Protein AF-A0A7C1WGV1-F1 (afdb_monomer)

Foldseek 3Di:
DDPDDDDDDLDFAKDWDKDWDADPVGDIDIDIDIDGGDFDAKAFEAAEDEDAAQDKDWADRCPPIDGDRFDQPAKDWPFAKPFWDWDADPVRIIITGGHHPDFAKIKTKMWTATPVRHTYDIYMYIYGYHYDADAKAWDKDWPPQAAAQPDFIKIATPIDGPQDWDWKWKDFQPRDIDTDRIDTDGDNDFDKGWIKMKIAHPVRHIDMDIDIGGYHHDDKAKDWDWPPDAAAEEDEAKDKTKTFMDTPAFWQWKWKDKDPGDTDTFGTDRITIDIDGLVPDDFAKMKMWMWIDRPPDIYDIDIGIYTYDHPPPPDDDAKDKDFPPDAAAAEDAFKGKTKIAIDDPRAAWDFKWKDKAPDDIDTFPDGGITIDIDGCHPPDFFKMKMWMWTDRPRDIDDIDIGIYTYDHDDPDDDDDDDDDDDDDDDDDDDDDDDDDDDDDDDDDDDDD

Secondary structure (DSSP, 8-state):
--SS-----SS-EEEEEEEEEE-TTS-EEEEEEEEEE-PPPPB---EEEEEETT--EEE-GGGS-B-SSS-EEEEEEEE--SSEEEEE-TTSPEEEEEPTT--EEEEEEEEEEETT--B---EEEEEEEEPPP---B--EEEE-SS-BTTPPEEEEE--B-SS-EEEEEEE-SSS-EE-SSS-EE--SS-EEEEEEEEEEETTS-EEEEEEEEEEBPPP--EEEEEEESPTTEEE-SEEEEEEEEEESS---EEEEEETT---EEEE--SEEEEEEEGGGS-SEEEEEEEEEE-SS-BPPPEEEEEEE--------S--EEEEEESPTT-EE-SEEEEEEEEE-SSS---EEEEEETTSPPEEPB-SSEEEEEEE-TTSPSEEEEEEEEEE-SS-BPPPEEEEEEE--SPPP------------------------------------

Structure (mmCIF, N/CA/C/O backbone):
data_AF-A0A7C1WGV1-F1
#
_entry.id   AF-A0A7C1WGV1-F1
#
loop_
_atom_site.group_PDB
_atom_site.id
_atom_site.type_symbol
_atom_site.label_atom_id
_atom_site.label_alt_id
_atom_site.label_comp_id
_atom_site.label_asym_id
_atom_site.label_entity_id
_atom_site.label_seq_id
_atom_site.pdbx_PDB_ins_code
_atom_site.Cartn_x
_atom_site.Cartn_y
_atom_site.Cartn_z
_atom_site.occupancy
_atom_site.B_iso_or_equiv
_atom_site.auth_seq_id
_atom_site.auth_comp_id
_atom_site.auth_asym_id
_atom_site.auth_atom_id
_atom_site.pdbx_PDB_model_num
ATOM 1 N N . THR A 1 1 ? 28.931 -8.280 -87.367 1.00 61.03 1 THR A N 1
ATOM 2 C CA . THR A 1 1 ? 29.272 -8.117 -88.806 1.00 61.03 1 THR A CA 1
ATOM 3 C C . THR A 1 1 ? 28.517 -6.929 -89.374 1.00 61.03 1 THR A C 1
ATOM 5 O O . THR A 1 1 ? 28.003 -6.970 -90.488 1.00 61.03 1 THR A O 1
ATOM 8 N N . ASP A 1 2 ? 28.462 -5.849 -88.600 1.00 74.88 2 ASP A N 1
ATOM 9 C CA . ASP A 1 2 ? 27.597 -4.715 -88.888 1.00 74.88 2 ASP A CA 1
ATOM 10 C C . ASP A 1 2 ? 28.400 -3.622 -89.575 1.00 74.88 2 ASP A C 1
ATOM 12 O O . ASP A 1 2 ? 29.561 -3.383 -89.242 1.00 74.88 2 ASP A O 1
ATOM 16 N N . ARG A 1 3 ? 27.775 -2.943 -90.541 1.00 79.62 3 ARG A N 1
ATOM 17 C CA . ARG A 1 3 ? 28.397 -1.812 -91.245 1.00 79.62 3 ARG A CA 1
ATOM 18 C C . ARG A 1 3 ? 28.747 -0.668 -90.284 1.00 79.62 3 ARG A C 1
ATOM 20 O O . ARG A 1 3 ? 29.720 0.034 -90.523 1.00 79.62 3 ARG A O 1
ATOM 27 N N . ASN A 1 4 ? 27.964 -0.520 -89.216 1.00 84.44 4 ASN A N 1
ATOM 28 C CA . ASN A 1 4 ? 28.235 0.338 -88.069 1.00 84.44 4 ASN A CA 1
ATOM 29 C C . ASN A 1 4 ? 28.096 -0.527 -86.813 1.00 84.44 4 ASN A C 1
ATOM 31 O O . ASN A 1 4 ? 27.061 -1.168 -86.646 1.00 84.44 4 ASN A O 1
ATOM 35 N N . ALA A 1 5 ? 29.109 -0.535 -85.952 1.00 83.25 5 ALA A N 1
ATOM 36 C CA . ALA A 1 5 ? 29.095 -1.287 -84.704 1.00 83.25 5 ALA A CA 1
ATOM 37 C C . ALA A 1 5 ? 29.256 -0.336 -83.515 1.00 83.25 5 ALA A C 1
ATOM 39 O O . ALA A 1 5 ? 29.987 0.652 -83.592 1.00 83.25 5 ALA A O 1
ATOM 40 N N . THR A 1 6 ? 28.582 -0.658 -82.417 1.00 85.12 6 THR A N 1
ATOM 41 C CA . THR A 1 6 ? 28.776 -0.034 -81.107 1.00 85.12 6 THR A CA 1
ATOM 42 C C . THR A 1 6 ? 29.383 -1.062 -80.167 1.00 85.12 6 THR A C 1
ATOM 44 O O . THR A 1 6 ? 28.988 -2.228 -80.193 1.00 85.12 6 THR A O 1
ATOM 47 N N . HIS A 1 7 ? 30.328 -0.637 -79.337 1.00 84.50 7 HIS A N 1
ATOM 48 C CA . HIS A 1 7 ? 30.957 -1.480 -78.330 1.00 84.50 7 HIS A CA 1
ATOM 49 C C . HIS A 1 7 ? 31.206 -0.649 -77.073 1.00 84.50 7 HIS A C 1
ATOM 51 O O . HIS A 1 7 ? 31.600 0.512 -77.184 1.00 84.50 7 HIS A O 1
ATOM 57 N N . SER A 1 8 ? 30.965 -1.248 -75.911 1.00 81.06 8 SER A N 1
ATOM 58 C CA . SER A 1 8 ? 31.335 -0.688 -74.613 1.00 81.06 8 SER A CA 1
ATOM 59 C C . SER A 1 8 ? 32.526 -1.476 -74.093 1.00 81.06 8 SER A C 1
ATOM 61 O O . SER A 1 8 ? 32.501 -2.705 -74.134 1.00 81.06 8 SER A O 1
ATOM 63 N N . TYR A 1 9 ? 33.551 -0.768 -73.634 1.00 81.00 9 TYR A N 1
ATOM 64 C CA . TYR A 1 9 ? 34.700 -1.371 -72.970 1.00 81.00 9 TYR A CA 1
ATOM 65 C C . TYR A 1 9 ? 34.365 -1.545 -71.494 1.00 81.00 9 TYR A C 1
ATOM 67 O O . TYR A 1 9 ? 33.692 -0.690 -70.922 1.00 81.00 9 TYR A O 1
ATOM 75 N N . ALA A 1 10 ? 34.760 -2.683 -70.932 1.00 69.75 10 ALA A N 1
ATOM 76 C CA . ALA A 1 10 ? 34.508 -3.014 -69.532 1.00 69.75 10 ALA A CA 1
ATOM 77 C C . ALA A 1 10 ? 35.623 -2.530 -68.597 1.00 69.75 10 ALA A C 1
ATOM 79 O O . ALA A 1 10 ? 35.462 -2.658 -67.397 1.00 69.75 10 ALA A O 1
ATOM 80 N N . ASP A 1 11 ? 36.734 -2.055 -69.158 1.00 70.88 11 ASP A N 1
ATOM 81 C CA . ASP A 1 11 ? 37.962 -1.718 -68.446 1.00 70.88 11 ASP A CA 1
ATOM 82 C C . ASP A 1 11 ? 38.662 -0.578 -69.204 1.00 70.88 11 ASP A C 1
ATOM 84 O O . ASP A 1 11 ? 38.419 -0.377 -70.411 1.00 70.88 11 ASP A O 1
ATOM 88 N N . ASP A 1 12 ? 39.508 0.178 -68.522 1.00 77.81 12 ASP A N 1
ATOM 89 C CA . ASP A 1 12 ? 40.240 1.284 -69.107 1.00 77.81 12 ASP A CA 1
ATOM 90 C C . ASP A 1 12 ? 41.413 0.802 -69.988 1.00 77.81 12 ASP A C 1
ATOM 92 O O . ASP A 1 12 ? 41.611 -0.385 -70.266 1.00 77.81 12 ASP A O 1
ATOM 96 N N . GLY A 1 13 ? 42.121 1.747 -70.604 1.00 81.06 13 GLY A N 1
ATOM 97 C CA . GLY A 1 13 ? 43.309 1.453 -71.394 1.00 81.06 13 GLY A CA 1
ATOM 98 C C . GLY A 1 13 ? 43.154 1.620 -72.904 1.00 81.06 13 GLY A C 1
ATOM 99 O O . GLY A 1 13 ? 42.211 2.214 -73.441 1.00 81.06 13 GLY A O 1
ATOM 100 N N . ILE A 1 14 ? 44.182 1.159 -73.621 1.00 85.00 14 ILE A N 1
ATOM 101 C CA . ILE A 1 14 ? 44.343 1.421 -75.054 1.00 85.00 14 ILE A CA 1
ATOM 102 C C . ILE A 1 14 ? 43.863 0.220 -75.861 1.00 85.00 14 ILE A C 1
ATOM 104 O O . ILE A 1 14 ? 44.532 -0.812 -75.949 1.00 85.00 14 ILE A O 1
ATOM 108 N N . TYR A 1 15 ? 42.748 0.405 -76.558 1.00 88.19 15 TYR A N 1
ATOM 109 C CA . TYR A 1 15 ? 42.147 -0.609 -77.411 1.00 88.19 15 TYR A CA 1
ATOM 110 C C . TYR A 1 15 ? 42.397 -0.307 -78.880 1.00 88.19 15 TYR A C 1
ATOM 112 O O . TYR A 1 15 ? 42.148 0.797 -79.366 1.00 88.19 15 TYR A O 1
ATOM 120 N N . ASN A 1 16 ? 42.841 -1.317 -79.625 1.00 88.94 16 ASN A N 1
ATOM 121 C CA . ASN A 1 16 ? 42.975 -1.220 -81.073 1.00 88.94 16 ASN A CA 1
ATOM 122 C C . ASN A 1 16 ? 41.748 -1.831 -81.744 1.00 88.94 16 ASN A C 1
ATOM 124 O O . ASN A 1 16 ? 41.596 -3.049 -81.807 1.00 88.94 16 ASN A O 1
ATOM 128 N N . VAL A 1 17 ? 40.878 -0.975 -82.279 1.00 90.19 17 VAL A N 1
ATOM 129 C CA . VAL A 1 17 ? 39.704 -1.416 -83.034 1.00 90.19 17 VAL A CA 1
ATOM 130 C C . VAL A 1 17 ? 40.118 -1.728 -84.460 1.00 90.19 17 VAL A C 1
ATOM 132 O O . VAL A 1 17 ? 40.587 -0.842 -85.175 1.00 90.19 17 VAL A O 1
ATOM 135 N N . ALA A 1 18 ? 39.921 -2.978 -84.875 1.00 89.50 18 ALA A N 1
ATOM 136 C CA . ALA A 1 18 ? 40.175 -3.430 -86.235 1.00 89.50 18 ALA A CA 1
ATOM 137 C C . ALA A 1 18 ? 38.877 -3.435 -87.056 1.00 89.50 18 ALA A C 1
ATOM 139 O O . ALA A 1 18 ? 37.921 -4.130 -86.712 1.00 89.50 18 ALA A O 1
ATOM 140 N N . LEU A 1 19 ? 38.855 -2.710 -88.177 1.00 89.81 19 LEU A N 1
ATOM 141 C CA . LEU A 1 19 ? 37.830 -2.866 -89.209 1.00 89.81 19 LEU A CA 1
ATOM 142 C C . LEU A 1 19 ? 38.418 -3.688 -90.350 1.00 89.81 19 LEU A C 1
ATOM 144 O O . LEU A 1 19 ? 39.338 -3.222 -91.016 1.00 89.81 19 LEU A O 1
ATOM 148 N N . THR A 1 20 ? 37.859 -4.873 -90.591 1.00 90.75 20 THR A N 1
ATOM 149 C CA . THR A 1 20 ? 38.206 -5.722 -91.738 1.00 90.75 20 THR A CA 1
ATOM 150 C C . THR A 1 20 ? 37.051 -5.730 -92.729 1.00 90.75 20 THR A C 1
ATOM 152 O O . THR A 1 20 ? 35.923 -6.055 -92.360 1.00 90.75 20 THR A O 1
ATOM 155 N N . VAL A 1 21 ? 37.327 -5.373 -93.981 1.00 89.62 21 VAL A N 1
ATOM 156 C CA . VAL A 1 21 ? 36.353 -5.410 -95.078 1.00 89.62 21 VAL A CA 1
ATOM 157 C C . VAL A 1 21 ? 36.780 -6.489 -96.058 1.00 89.62 21 VAL A C 1
ATOM 159 O O . VAL A 1 21 ? 37.929 -6.486 -96.493 1.00 89.62 21 VAL A O 1
ATOM 162 N N . THR A 1 22 ? 35.855 -7.381 -96.406 1.00 91.38 22 THR A N 1
ATOM 163 C CA . THR A 1 22 ? 36.063 -8.464 -97.375 1.00 91.38 22 THR A CA 1
ATOM 164 C C . THR A 1 22 ? 35.155 -8.247 -98.576 1.00 91.38 22 THR A C 1
ATOM 166 O O . THR A 1 22 ? 33.963 -7.988 -98.402 1.00 91.38 22 THR A O 1
ATOM 169 N N . ASP A 1 23 ? 35.703 -8.332 -99.785 1.00 91.12 23 ASP A N 1
ATOM 170 C CA . ASP A 1 23 ? 34.912 -8.252 -101.012 1.00 91.12 23 ASP A CA 1
ATOM 171 C C . ASP A 1 23 ? 34.218 -9.588 -101.354 1.00 91.12 23 ASP A C 1
ATOM 173 O O . ASP A 1 23 ? 34.377 -10.607 -100.680 1.00 91.12 23 ASP A O 1
ATOM 177 N N . ASN A 1 24 ? 33.420 -9.597 -102.424 1.00 90.12 24 ASN A N 1
ATOM 178 C CA . ASN A 1 24 ? 32.711 -10.793 -102.892 1.00 90.12 24 ASN A CA 1
ATOM 179 C C . ASN A 1 24 ? 33.631 -11.876 -103.488 1.00 90.12 24 ASN A C 1
ATOM 181 O O . ASN A 1 24 ? 33.162 -12.983 -103.748 1.00 90.12 24 ASN A O 1
ATOM 185 N N . SER A 1 25 ? 34.910 -11.564 -103.710 1.00 92.88 25 SER A N 1
ATOM 186 C CA . SER A 1 25 ? 35.939 -12.506 -104.158 1.00 92.88 25 SER A CA 1
ATOM 187 C C . SER A 1 25 ? 36.691 -13.133 -102.978 1.00 92.88 25 SER A C 1
ATOM 189 O O . SER A 1 25 ? 37.542 -13.996 -103.185 1.00 92.88 25 SER A O 1
ATOM 191 N N . GLY A 1 26 ? 36.368 -12.730 -101.742 1.00 88.62 26 GLY A N 1
ATOM 192 C CA . GLY A 1 26 ? 36.977 -13.241 -100.518 1.00 88.62 26 GLY A CA 1
ATOM 193 C C . GLY A 1 26 ? 38.289 -12.554 -100.135 1.00 88.62 26 GLY A C 1
ATOM 194 O O . GLY A 1 26 ? 38.961 -13.030 -99.222 1.00 88.62 26 GLY A O 1
ATOM 195 N N . LEU A 1 27 ? 38.670 -11.454 -100.796 1.00 92.75 27 LEU A N 1
ATOM 196 C CA . LEU A 1 27 ? 39.864 -10.683 -100.444 1.00 92.75 27 LEU A CA 1
ATOM 197 C C . LEU A 1 27 ? 39.533 -9.671 -99.348 1.00 92.75 27 LEU A C 1
ATOM 199 O O . LEU A 1 27 ? 38.539 -8.952 -99.447 1.00 92.75 27 LEU A O 1
ATOM 203 N N . SER A 1 28 ? 40.382 -9.591 -98.324 1.00 93.25 28 SER A N 1
ATOM 204 C CA . SER A 1 28 ? 40.180 -8.708 -97.171 1.00 93.25 28 SER A CA 1
ATOM 205 C C . SER A 1 28 ? 41.263 -7.641 -97.053 1.00 93.25 28 SER A C 1
ATOM 207 O O . SER A 1 28 ? 42.430 -7.890 -97.349 1.00 93.25 28 SER A O 1
ATOM 209 N N . ASN A 1 29 ? 40.887 -6.467 -96.549 1.00 94.06 29 ASN A N 1
ATOM 210 C CA . ASN A 1 29 ? 41.818 -5.450 -96.063 1.00 94.06 29 ASN A CA 1
ATOM 211 C C . ASN A 1 29 ? 41.365 -4.951 -94.685 1.00 94.06 29 ASN A C 1
ATOM 213 O O . ASN A 1 29 ? 40.161 -4.906 -94.412 1.00 94.06 29 ASN A O 1
ATOM 217 N N . SER A 1 30 ? 42.315 -4.560 -93.837 1.00 92.75 30 SER A N 1
ATOM 218 C CA . SER A 1 30 ? 42.053 -4.122 -92.467 1.00 92.75 30 SER A CA 1
ATOM 219 C C . SER A 1 30 ? 42.679 -2.761 -92.178 1.00 92.75 30 SER A C 1
ATOM 221 O O . SER A 1 30 ? 43.781 -2.457 -92.628 1.00 92.75 30 SER A O 1
ATOM 223 N N . THR A 1 31 ? 41.995 -1.955 -91.371 1.00 93.69 31 THR A N 1
ATOM 224 C CA . THR A 1 31 ? 42.549 -0.742 -90.756 1.00 93.69 31 THR A CA 1
ATOM 225 C C . THR A 1 31 ? 42.338 -0.788 -89.250 1.00 93.69 31 THR A C 1
ATOM 227 O O . THR A 1 31 ? 41.389 -1.413 -88.776 1.00 93.69 31 THR A O 1
ATOM 230 N N . TYR A 1 32 ? 43.196 -0.094 -88.507 1.00 91.00 32 TYR A N 1
ATOM 231 C CA . TYR A 1 32 ? 43.134 -0.023 -87.051 1.00 91.00 32 TYR A CA 1
ATOM 232 C C . TYR A 1 32 ? 42.939 1.418 -86.593 1.00 91.00 32 TYR A C 1
ATOM 234 O O . TYR A 1 32 ? 43.440 2.350 -87.225 1.00 91.00 32 TYR A O 1
ATOM 242 N N . LYS A 1 33 ? 42.232 1.599 -85.479 1.00 92.88 33 LYS A N 1
ATOM 243 C CA . LYS A 1 33 ? 42.179 2.866 -84.752 1.00 92.88 33 LYS A CA 1
ATOM 244 C C . LYS A 1 33 ? 42.360 2.602 -83.265 1.00 92.88 33 LYS A C 1
ATOM 246 O O . LYS A 1 33 ? 41.638 1.782 -82.702 1.00 92.88 33 LYS A O 1
ATOM 251 N N . SER A 1 34 ? 43.305 3.305 -82.653 1.00 89.94 34 SER A N 1
ATOM 252 C CA . SER A 1 34 ? 43.492 3.266 -81.206 1.00 89.94 34 SER A CA 1
ATOM 253 C C . SER A 1 34 ? 42.454 4.155 -80.528 1.00 89.94 34 SER A C 1
ATOM 255 O O . SER A 1 34 ? 42.249 5.305 -80.930 1.00 89.94 34 SER A O 1
ATOM 257 N N . ILE A 1 35 ? 41.791 3.604 -79.521 1.00 89.19 35 ILE A N 1
ATOM 258 C CA . ILE A 1 35 ? 40.877 4.299 -78.620 1.00 89.19 35 ILE A CA 1
ATOM 259 C C . ILE A 1 35 ? 41.502 4.222 -77.232 1.00 89.19 35 ILE A C 1
ATOM 261 O O . ILE A 1 35 ? 41.892 3.140 -76.804 1.00 89.19 35 ILE A O 1
ATOM 265 N N . ASN A 1 36 ? 41.620 5.368 -76.565 1.00 85.62 36 ASN A N 1
ATOM 266 C CA . ASN A 1 36 ? 41.998 5.426 -75.160 1.00 85.62 36 ASN A CA 1
ATOM 267 C C . ASN A 1 36 ? 40.716 5.517 -74.335 1.00 85.62 36 ASN A C 1
ATOM 269 O O . ASN A 1 36 ? 39.985 6.501 -74.468 1.00 85.62 36 ASN A O 1
ATOM 273 N N . VAL A 1 37 ? 40.438 4.489 -73.548 1.00 86.50 37 VAL A N 1
ATOM 274 C CA . VAL A 1 37 ? 39.396 4.497 -72.521 1.00 86.50 37 VAL A CA 1
ATOM 275 C C . VAL A 1 37 ? 40.085 4.900 -71.222 1.00 86.50 37 VAL A C 1
ATOM 277 O O . VAL A 1 37 ? 41.208 4.476 -70.970 1.00 86.50 37 VAL A O 1
ATOM 280 N N . SER A 1 38 ? 39.486 5.807 -70.461 1.00 86.00 38 SER A N 1
ATOM 281 C CA . SER A 1 38 ? 40.066 6.317 -69.215 1.00 86.00 38 SER A CA 1
ATOM 282 C C . SER A 1 38 ? 39.171 5.915 -68.061 1.00 86.00 38 SER A C 1
ATOM 284 O O . SER A 1 38 ? 37.959 6.058 -68.209 1.00 86.00 38 SER A O 1
ATOM 286 N N . ASN A 1 39 ? 39.776 5.474 -66.960 1.00 88.12 39 ASN A N 1
ATOM 287 C CA . ASN A 1 39 ? 39.074 5.195 -65.717 1.00 88.12 39 ASN A CA 1
ATOM 288 C C . ASN A 1 39 ? 38.413 6.466 -65.137 1.00 88.12 39 ASN A C 1
ATOM 290 O O . ASN A 1 39 ? 38.986 7.567 -65.198 1.00 88.12 39 ASN A O 1
ATOM 294 N N . THR A 1 40 ? 37.209 6.319 -64.582 1.00 89.75 40 THR A N 1
ATOM 295 C CA . THR A 1 40 ? 36.505 7.344 -63.811 1.00 89.75 40 THR A CA 1
ATOM 296 C C . THR A 1 40 ? 36.647 7.038 -62.318 1.00 89.75 40 THR A C 1
ATOM 298 O O . THR A 1 40 ? 36.147 6.018 -61.874 1.00 89.75 40 THR A O 1
ATOM 301 N N . PRO A 1 41 ? 37.237 7.933 -61.502 1.00 92.88 41 PRO A N 1
ATOM 302 C CA . PRO A 1 41 ? 37.372 7.668 -60.073 1.00 92.88 41 PRO A CA 1
ATOM 303 C C . PRO A 1 41 ? 36.018 7.427 -59.381 1.00 92.88 41 PRO A C 1
ATOM 305 O O . PRO A 1 41 ? 35.017 8.044 -59.778 1.00 92.88 41 PRO A O 1
ATOM 308 N N . PRO A 1 42 ? 35.994 6.638 -58.291 1.00 96.88 42 PRO A N 1
ATOM 309 C CA . PRO A 1 42 ? 34.777 6.368 -57.541 1.00 96.88 42 PRO A CA 1
ATOM 310 C C . PRO A 1 42 ? 34.219 7.639 -56.891 1.00 96.88 42 PRO A C 1
ATOM 312 O O . PRO A 1 42 ? 34.912 8.645 -56.709 1.00 96.88 42 PRO A O 1
ATOM 315 N N . VAL A 1 43 ? 32.950 7.592 -56.496 1.00 97.81 43 VAL A N 1
ATOM 316 C CA . VAL A 1 43 ? 32.276 8.663 -55.757 1.00 97.81 43 VAL A CA 1
ATOM 317 C C . VAL A 1 43 ? 31.907 8.147 -54.377 1.00 97.81 43 VAL A C 1
ATOM 319 O O . VAL A 1 43 ? 31.079 7.242 -54.257 1.00 97.81 43 VAL A O 1
ATOM 322 N N . ALA A 1 44 ? 32.512 8.756 -53.357 1.00 98.31 44 ALA A N 1
ATOM 323 C CA . ALA A 1 44 ? 32.230 8.446 -51.963 1.00 98.31 44 ALA A CA 1
ATOM 324 C C . ALA A 1 44 ? 31.118 9.353 -51.420 1.00 98.31 44 ALA A C 1
ATOM 326 O O . ALA A 1 44 ? 31.055 10.542 -51.766 1.00 98.31 44 ALA A O 1
ATOM 327 N N . VAL A 1 45 ? 30.246 8.810 -50.581 1.00 98.56 45 VAL A N 1
ATOM 328 C CA . VAL A 1 45 ? 29.069 9.490 -50.037 1.00 98.56 45 VAL A CA 1
ATOM 329 C C . VAL A 1 45 ? 29.145 9.508 -48.513 1.00 98.56 45 VAL A C 1
ATOM 331 O O . VAL A 1 45 ? 29.537 8.534 -47.886 1.00 98.56 45 VAL A O 1
ATOM 334 N N . ASP A 1 46 ? 28.767 10.636 -47.906 1.00 98.56 46 ASP A N 1
ATOM 335 C CA . ASP A 1 46 ? 28.777 10.775 -46.448 1.00 98.56 46 ASP A CA 1
ATOM 336 C C . ASP A 1 46 ? 27.879 9.730 -45.762 1.00 98.56 46 ASP A C 1
ATOM 338 O O . ASP A 1 46 ? 26.760 9.441 -46.204 1.00 98.56 46 ASP A O 1
ATOM 342 N N . ASP A 1 47 ? 28.348 9.241 -44.618 1.00 98.44 47 ASP A N 1
ATOM 343 C CA . ASP A 1 47 ? 27.686 8.230 -43.805 1.00 98.44 47 ASP A CA 1
ATOM 344 C C . ASP A 1 47 ? 27.265 8.780 -42.446 1.00 98.44 47 ASP A C 1
ATOM 346 O O . ASP A 1 47 ? 27.842 9.726 -41.899 1.00 98.44 47 ASP A O 1
ATOM 350 N N . LYS A 1 48 ? 26.273 8.118 -41.847 1.00 98.00 48 LYS A N 1
ATOM 351 C CA . LYS A 1 48 ? 25.866 8.376 -40.469 1.00 98.00 48 LYS A CA 1
ATOM 352 C C . LYS A 1 48 ? 25.584 7.077 -39.730 1.00 98.00 48 LYS A C 1
ATOM 354 O O . LYS A 1 48 ? 24.846 6.225 -40.224 1.00 98.00 48 LYS A O 1
ATOM 359 N N . ILE A 1 49 ? 26.112 6.963 -38.515 1.00 98.19 49 ILE A N 1
ATOM 360 C CA . ILE A 1 49 ? 25.889 5.822 -37.625 1.00 98.19 49 ILE A CA 1
ATOM 361 C C . ILE A 1 49 ? 25.752 6.288 -36.173 1.00 98.19 49 ILE A C 1
ATOM 363 O O . ILE A 1 49 ? 26.205 7.370 -35.804 1.00 98.19 49 ILE A O 1
ATOM 367 N N . SER A 1 50 ? 25.137 5.461 -35.332 1.00 97.00 50 SER A N 1
ATOM 368 C CA . SER A 1 50 ? 25.057 5.687 -33.889 1.00 97.00 50 SER A CA 1
ATOM 369 C C . SER A 1 50 ? 25.526 4.462 -33.116 1.00 97.00 50 SER A C 1
ATOM 371 O O . SER A 1 50 ? 25.261 3.333 -33.532 1.00 97.00 50 SER A O 1
ATOM 373 N N . THR A 1 51 ? 26.145 4.679 -31.961 1.00 97.25 51 THR A N 1
ATOM 374 C CA . THR A 1 51 ? 26.462 3.630 -30.982 1.00 97.25 51 THR A CA 1
ATOM 375 C C . THR A 1 51 ? 26.242 4.147 -29.558 1.00 97.25 51 THR A C 1
ATOM 377 O O . THR A 1 51 ? 25.961 5.327 -29.361 1.00 97.25 51 THR A O 1
ATOM 380 N N . LEU A 1 52 ? 26.334 3.282 -28.551 1.00 95.62 52 LEU A N 1
ATOM 381 C CA . LEU A 1 52 ? 26.358 3.696 -27.145 1.00 95.62 52 LEU A CA 1
ATOM 382 C C . LEU A 1 52 ? 27.806 3.884 -26.678 1.00 95.62 52 LEU A C 1
ATOM 384 O O . LEU A 1 52 ? 28.736 3.320 -27.259 1.00 95.62 52 LEU A O 1
ATOM 388 N N . THR A 1 53 ? 27.998 4.648 -25.604 1.00 95.38 53 THR A N 1
ATOM 389 C CA . THR A 1 53 ? 29.298 4.749 -24.932 1.00 95.38 53 THR A CA 1
ATOM 390 C C . THR A 1 53 ? 29.868 3.357 -24.642 1.00 95.38 53 THR A C 1
ATOM 392 O O . THR A 1 53 ? 29.119 2.403 -24.400 1.00 95.38 53 THR A O 1
ATOM 395 N N . ASP A 1 54 ? 31.191 3.227 -24.724 1.00 95.00 54 ASP A N 1
ATOM 396 C CA . ASP A 1 54 ? 31.930 1.976 -24.507 1.00 95.00 54 ASP A CA 1
ATOM 397 C C . ASP A 1 54 ? 31.508 0.791 -25.406 1.00 95.00 54 ASP A C 1
ATOM 399 O O . ASP A 1 54 ? 31.923 -0.345 -25.169 1.00 95.00 54 ASP A O 1
ATOM 403 N N . THR A 1 55 ? 30.707 1.031 -26.453 1.00 96.19 55 THR A N 1
ATOM 404 C CA . THR A 1 55 ? 30.191 -0.007 -27.356 1.00 96.19 55 THR A CA 1
ATOM 405 C C . THR A 1 55 ? 30.773 0.176 -28.760 1.00 96.19 55 THR A C 1
ATOM 407 O O . THR A 1 55 ? 30.403 1.121 -29.463 1.00 96.19 55 THR A O 1
ATOM 410 N N . PRO A 1 56 ? 31.686 -0.707 -29.205 1.00 97.19 56 PRO A N 1
ATOM 411 C CA . PRO A 1 56 ? 32.191 -0.681 -30.572 1.00 97.19 56 PRO A CA 1
ATOM 412 C C . PRO A 1 56 ? 31.100 -0.953 -31.611 1.00 97.19 56 PRO A C 1
ATOM 414 O O . PRO A 1 56 ? 30.164 -1.712 -31.356 1.00 97.19 56 PRO A O 1
ATOM 417 N N . VAL A 1 57 ? 31.254 -0.377 -32.803 1.00 97.75 57 VAL A N 1
ATOM 418 C CA . VAL A 1 57 ? 30.330 -0.552 -33.931 1.00 97.75 57 VAL A CA 1
ATOM 419 C C . VAL A 1 57 ? 31.096 -0.826 -35.224 1.00 97.75 57 VAL A C 1
ATOM 421 O O . VAL A 1 57 ? 32.148 -0.237 -35.470 1.00 97.75 57 VAL A O 1
ATOM 424 N N . GLU A 1 58 ? 30.566 -1.734 -36.045 1.00 97.81 58 GLU A N 1
ATOM 425 C CA . GLU A 1 58 ? 31.057 -2.001 -37.400 1.00 97.81 58 GLU A CA 1
ATOM 426 C C . GLU A 1 58 ? 30.308 -1.133 -38.414 1.00 97.81 58 GLU A C 1
ATOM 428 O O . GLU A 1 58 ? 29.081 -1.036 -38.384 1.00 97.81 58 GLU A O 1
ATOM 433 N N . ILE A 1 59 ? 31.054 -0.513 -39.321 1.00 97.81 59 ILE A N 1
ATOM 434 C CA . ILE A 1 59 ? 30.576 0.479 -40.277 1.00 97.81 59 ILE A CA 1
ATOM 435 C C . ILE A 1 59 ? 30.975 0.016 -41.676 1.00 97.81 59 ILE A C 1
ATOM 437 O O . ILE A 1 59 ? 32.156 -0.188 -41.971 1.00 97.81 59 ILE A O 1
ATOM 441 N N . ASN A 1 60 ? 29.980 -0.142 -42.547 1.00 96.88 60 ASN A N 1
ATOM 442 C CA . ASN A 1 60 ? 30.203 -0.357 -43.970 1.00 96.88 60 ASN A CA 1
ATOM 443 C C . ASN A 1 60 ? 30.150 0.984 -44.701 1.00 96.88 60 ASN A C 1
ATOM 445 O O . ASN A 1 60 ? 29.084 1.378 -45.167 1.00 96.88 60 ASN A O 1
ATOM 449 N N . VAL A 1 61 ? 31.288 1.675 -44.764 1.00 97.19 61 VAL A N 1
ATOM 450 C CA . VAL A 1 61 ? 31.367 3.013 -45.374 1.00 97.19 61 VAL A CA 1
ATOM 451 C C . VAL A 1 61 ? 31.132 2.984 -46.885 1.00 97.19 61 VAL A C 1
ATOM 453 O O . VAL A 1 61 ? 30.626 3.935 -47.441 1.00 97.19 61 VAL A O 1
ATOM 456 N N . THR A 1 62 ? 31.396 1.862 -47.562 1.00 96.19 62 THR A N 1
ATOM 457 C CA . THR A 1 62 ? 31.203 1.764 -49.019 1.00 96.19 62 THR A CA 1
ATOM 458 C C . THR A 1 62 ? 29.784 1.353 -49.420 1.00 96.19 62 THR A C 1
ATOM 460 O O . THR A 1 62 ? 29.522 1.072 -50.588 1.00 96.19 62 THR A O 1
ATOM 463 N N . ALA A 1 63 ? 28.844 1.268 -48.470 1.00 96.50 63 ALA A N 1
ATOM 464 C CA . ALA A 1 63 ? 27.493 0.764 -48.727 1.00 96.50 63 ALA A CA 1
ATOM 465 C C . ALA A 1 63 ? 26.670 1.659 -49.671 1.00 96.50 63 ALA A C 1
ATOM 467 O O . ALA A 1 63 ? 25.780 1.166 -50.368 1.00 96.50 63 ALA A O 1
ATOM 468 N N . ASN A 1 64 ? 26.930 2.964 -49.648 1.00 96.69 64 ASN A N 1
ATOM 469 C CA . ASN A 1 64 ? 26.272 4.005 -50.442 1.00 96.69 64 ASN A CA 1
ATOM 470 C C . ASN A 1 64 ? 27.202 4.627 -51.503 1.00 96.69 64 ASN A C 1
ATOM 472 O O . ASN A 1 64 ? 26.740 5.463 -52.287 1.00 96.69 64 ASN A O 1
ATOM 476 N N . ASP A 1 65 ? 28.461 4.202 -51.550 1.00 97.31 65 ASP A N 1
ATOM 477 C CA . ASP A 1 65 ? 29.437 4.617 -52.548 1.00 97.31 65 ASP A CA 1
ATOM 478 C C . ASP A 1 65 ? 29.194 3.927 -53.890 1.00 97.31 65 ASP A C 1
ATOM 480 O O . ASP A 1 65 ? 28.580 2.856 -53.975 1.00 97.31 65 ASP A O 1
ATOM 484 N N . TYR A 1 66 ? 29.703 4.524 -54.967 1.00 94.88 66 TYR A N 1
ATOM 485 C CA . TYR A 1 66 ? 29.647 3.884 -56.274 1.00 94.88 66 TYR A CA 1
ATOM 486 C C . TYR A 1 66 ? 30.854 4.193 -57.148 1.00 94.88 66 TYR A C 1
ATOM 488 O O . TYR A 1 66 ? 31.431 5.278 -57.111 1.00 94.88 66 TYR A O 1
ATOM 496 N N . ASP A 1 67 ? 31.156 3.230 -58.007 1.00 93.69 67 ASP A N 1
ATOM 497 C CA . ASP A 1 67 ? 32.059 3.356 -59.136 1.00 93.69 67 ASP A CA 1
ATOM 498 C C . ASP A 1 67 ? 31.260 3.050 -60.413 1.00 93.69 67 ASP A C 1
ATOM 500 O O . ASP A 1 67 ? 30.392 2.171 -60.432 1.00 93.69 67 ASP A O 1
ATOM 504 N N . ARG A 1 68 ? 31.439 3.868 -61.449 1.00 90.31 68 ARG A N 1
ATOM 505 C CA . ARG A 1 68 ? 30.615 3.816 -62.660 1.00 90.31 68 ARG A CA 1
ATOM 506 C C . ARG A 1 68 ? 31.108 2.758 -63.643 1.00 90.31 68 ARG A C 1
ATOM 508 O O . ARG A 1 68 ? 30.293 2.216 -64.398 1.00 90.31 68 ARG A O 1
ATOM 515 N N . ASP A 1 69 ? 32.410 2.554 -63.689 1.00 85.69 69 ASP A N 1
ATOM 516 C CA . ASP A 1 69 ? 33.134 1.750 -64.666 1.00 85.69 69 ASP A CA 1
ATOM 517 C C . ASP A 1 69 ? 33.983 0.654 -64.020 1.00 85.69 69 ASP A C 1
ATOM 519 O O . ASP A 1 69 ? 34.340 -0.275 -64.740 1.00 85.69 69 ASP A O 1
ATOM 523 N N . GLY A 1 70 ? 34.177 0.676 -62.699 1.00 87.81 70 GLY A N 1
ATOM 524 C CA . GLY A 1 70 ? 34.885 -0.368 -61.958 1.00 87.81 70 GLY A CA 1
ATOM 525 C C . GLY A 1 70 ? 34.178 -0.840 -60.684 1.00 87.81 70 GLY A C 1
ATOM 526 O O . GLY A 1 70 ? 32.942 -0.828 -60.563 1.00 87.81 70 GLY A O 1
ATOM 527 N N . ILE A 1 71 ? 34.984 -1.321 -59.735 1.00 91.19 71 ILE A N 1
ATOM 528 C CA . ILE A 1 71 ? 34.558 -1.685 -58.383 1.00 91.19 71 ILE A CA 1
ATOM 529 C C . ILE A 1 71 ? 35.396 -0.955 -57.336 1.00 91.19 71 ILE A C 1
ATOM 531 O O . ILE A 1 71 ? 36.604 -0.796 -57.463 1.00 91.19 71 ILE A O 1
ATOM 535 N N . ILE A 1 72 ? 34.781 -0.620 -56.203 1.00 94.62 72 ILE A N 1
ATOM 536 C CA . ILE A 1 72 ? 35.531 -0.110 -55.053 1.00 94.62 72 ILE A CA 1
ATOM 537 C C . ILE A 1 72 ? 36.329 -1.263 -54.438 1.00 94.62 72 ILE A C 1
ATOM 539 O O . ILE A 1 72 ? 35.760 -2.208 -53.886 1.00 94.62 72 ILE A O 1
ATOM 543 N N . ALA A 1 73 ? 37.653 -1.182 -54.536 1.00 92.94 73 ALA A N 1
ATOM 544 C CA . ALA A 1 73 ? 38.572 -2.221 -54.094 1.00 92.94 73 ALA A CA 1
ATOM 545 C C . ALA A 1 73 ? 38.997 -2.054 -52.629 1.00 92.94 73 ALA A C 1
ATOM 547 O O . ALA A 1 73 ? 39.186 -3.048 -51.925 1.00 92.94 73 ALA A O 1
ATOM 548 N N . ASN A 1 74 ? 39.181 -0.816 -52.158 1.00 93.94 74 ASN A N 1
ATOM 549 C CA . ASN A 1 74 ? 39.577 -0.533 -50.777 1.00 93.94 74 ASN A CA 1
ATOM 550 C C . ASN A 1 74 ? 39.184 0.890 -50.342 1.00 93.94 74 ASN A C 1
ATOM 552 O O . ASN A 1 74 ? 38.732 1.700 -51.147 1.00 93.94 74 ASN A O 1
ATOM 556 N N . ILE A 1 75 ? 39.418 1.214 -49.071 1.00 96.25 75 ILE A N 1
ATOM 557 C CA . ILE A 1 75 ? 39.293 2.568 -48.523 1.00 96.25 75 ILE A CA 1
ATOM 558 C C . ILE A 1 75 ? 40.610 3.044 -47.904 1.00 96.25 75 ILE A C 1
ATOM 560 O O . ILE A 1 75 ? 41.475 2.247 -47.533 1.00 96.25 75 ILE A O 1
ATOM 564 N N . SER A 1 76 ? 40.741 4.356 -47.728 1.00 95.81 76 SER A N 1
ATOM 565 C CA . SER A 1 76 ? 41.792 4.960 -46.908 1.00 95.81 76 SER A CA 1
ATOM 566 C C . SER A 1 76 ? 41.204 6.006 -45.969 1.00 95.81 76 SER A C 1
ATOM 568 O O . SER A 1 76 ? 40.515 6.922 -46.411 1.00 95.81 76 SER A O 1
ATOM 570 N N . ILE A 1 77 ? 41.524 5.905 -44.677 1.00 97.56 77 ILE A N 1
ATOM 571 C CA . ILE A 1 77 ? 41.182 6.923 -43.674 1.00 97.56 77 ILE A CA 1
ATOM 572 C C . ILE A 1 77 ? 42.170 8.085 -43.823 1.00 97.56 77 ILE A C 1
ATOM 574 O O . ILE A 1 77 ? 43.384 7.879 -43.775 1.00 97.56 77 ILE A O 1
ATOM 578 N N . ILE A 1 78 ? 41.650 9.294 -44.027 1.00 97.38 78 ILE A N 1
ATOM 579 C CA . ILE A 1 78 ? 42.438 10.518 -44.228 1.00 97.38 78 ILE A CA 1
ATOM 580 C C . ILE A 1 78 ? 42.504 11.346 -42.946 1.00 97.38 78 ILE A C 1
ATOM 582 O O . ILE A 1 78 ? 43.565 11.868 -42.608 1.00 97.38 78 ILE A O 1
ATOM 586 N N . GLU A 1 79 ? 41.399 11.415 -42.205 1.00 97.62 79 GLU A N 1
ATOM 587 C CA . GLU A 1 79 ? 41.338 12.046 -40.886 1.00 97.62 79 GLU A CA 1
ATOM 588 C C . GLU A 1 79 ? 40.716 11.067 -39.899 1.00 97.62 79 GLU A C 1
ATOM 590 O O . GLU A 1 79 ? 39.682 10.476 -40.196 1.00 97.62 79 GLU A O 1
ATOM 595 N N . ASN A 1 80 ? 41.370 10.865 -38.755 1.00 96.50 80 ASN A N 1
ATOM 596 C CA . ASN A 1 80 ? 40.925 9.928 -37.725 1.00 96.50 80 ASN A CA 1
ATOM 597 C C . ASN A 1 80 ? 39.932 10.596 -36.757 1.00 96.50 80 ASN A C 1
ATOM 599 O O . ASN A 1 80 ? 39.833 11.822 -36.707 1.00 96.50 80 ASN A O 1
ATOM 603 N N . THR A 1 81 ? 39.254 9.781 -35.956 1.00 97.31 81 THR A N 1
ATOM 604 C CA . THR A 1 81 ? 38.343 10.223 -34.898 1.00 97.31 81 THR A CA 1
ATOM 605 C C . THR A 1 81 ? 39.057 10.982 -33.784 1.00 97.31 81 THR A C 1
ATOM 607 O O . THR A 1 81 ? 40.228 10.725 -33.494 1.00 97.31 81 THR A O 1
ATOM 610 N N . SER A 1 82 ? 38.342 11.899 -33.128 1.00 97.81 82 SER A N 1
ATOM 611 C CA . SER A 1 82 ? 38.879 12.677 -32.000 1.00 97.81 82 SER A CA 1
ATOM 612 C C . SER A 1 82 ? 38.659 12.001 -30.646 1.00 97.81 82 SER A C 1
ATOM 614 O O . SER A 1 82 ? 39.430 12.253 -29.722 1.00 97.81 82 SER A O 1
ATOM 616 N N . HIS A 1 83 ? 37.645 11.136 -30.529 1.00 97.25 83 HIS A N 1
ATOM 617 C CA . HIS A 1 83 ? 37.213 10.518 -29.272 1.00 97.25 83 HIS A CA 1
ATOM 618 C C . HIS A 1 83 ? 36.976 9.010 -29.406 1.00 97.25 83 HIS A C 1
ATOM 620 O O . HIS A 1 83 ? 36.055 8.440 -28.823 1.00 97.25 83 HIS A O 1
ATOM 626 N N . GLY A 1 84 ? 37.836 8.337 -30.164 1.00 95.94 84 GLY A N 1
ATOM 627 C CA . GLY A 1 84 ? 37.802 6.892 -30.334 1.00 95.94 84 GLY A CA 1
ATOM 628 C C . GLY A 1 84 ? 38.958 6.387 -31.182 1.00 95.94 84 GLY A C 1
ATOM 629 O O . GLY A 1 84 ? 39.839 7.149 -31.582 1.00 95.94 84 GLY A O 1
ATOM 630 N N . ASN A 1 85 ? 38.959 5.082 -31.436 1.00 97.06 85 ASN A N 1
ATOM 631 C CA . ASN A 1 85 ? 39.931 4.432 -32.304 1.00 97.06 85 ASN A CA 1
ATOM 632 C C . ASN A 1 85 ? 39.229 3.701 -33.446 1.00 97.06 85 ASN A C 1
ATOM 634 O O . ASN A 1 85 ? 38.220 3.024 -33.236 1.00 97.06 85 ASN A O 1
ATOM 638 N N . LEU A 1 86 ? 39.825 3.789 -34.634 1.00 98.06 86 LEU A N 1
ATOM 639 C CA . LEU A 1 86 ? 39.410 3.053 -35.821 1.00 98.06 86 LEU A CA 1
ATOM 640 C C . LEU A 1 86 ? 40.318 1.843 -36.054 1.00 98.06 86 LEU A C 1
ATOM 642 O O . LEU A 1 86 ? 41.540 1.915 -35.908 1.00 98.06 86 LEU A O 1
ATOM 646 N N . SER A 1 87 ? 39.720 0.737 -36.477 1.00 96.31 87 SER A N 1
ATOM 647 C CA . SER A 1 87 ? 40.425 -0.400 -37.074 1.00 96.31 87 SER A CA 1
ATOM 648 C C . SER A 1 87 ? 39.630 -0.923 -38.266 1.00 96.31 87 SER A C 1
ATOM 650 O O . SER A 1 87 ? 38.445 -0.637 -38.380 1.00 96.31 87 SER A O 1
ATOM 652 N N . ILE A 1 88 ? 40.268 -1.646 -39.184 1.00 95.12 88 ILE A N 1
ATOM 653 C CA . ILE A 1 88 ? 39.588 -2.229 -40.348 1.00 95.12 88 ILE A CA 1
ATOM 654 C C . ILE A 1 88 ? 39.639 -3.744 -40.198 1.00 95.12 88 ILE A C 1
ATOM 656 O O . ILE A 1 88 ? 40.717 -4.328 -40.060 1.00 95.12 88 ILE A O 1
ATOM 660 N N . ASN A 1 89 ? 38.470 -4.375 -40.198 1.00 91.88 89 ASN A N 1
ATOM 661 C CA . ASN A 1 89 ? 38.348 -5.821 -40.111 1.00 91.88 89 ASN A CA 1
ATOM 662 C C . ASN A 1 89 ? 38.801 -6.495 -41.421 1.00 91.88 89 ASN A C 1
ATOM 664 O O . ASN A 1 89 ? 38.741 -5.887 -42.489 1.00 91.88 89 ASN A O 1
ATOM 668 N N . PRO A 1 90 ? 39.174 -7.790 -41.401 1.00 91.19 90 PRO A N 1
ATOM 669 C CA . PRO A 1 90 ? 39.531 -8.530 -42.618 1.00 91.19 90 PRO A CA 1
ATOM 670 C C . PRO A 1 90 ? 38.428 -8.589 -43.687 1.00 91.19 90 PRO A C 1
ATOM 672 O O . PRO A 1 90 ? 38.715 -8.905 -44.837 1.00 91.19 90 PRO A O 1
ATOM 675 N N . ASN A 1 91 ? 37.173 -8.324 -43.310 1.00 88.19 91 ASN A N 1
ATOM 676 C CA . ASN A 1 91 ? 36.029 -8.232 -44.219 1.00 88.19 91 ASN A CA 1
ATOM 677 C C . ASN A 1 91 ? 35.859 -6.835 -44.854 1.00 88.19 91 ASN A C 1
ATOM 679 O O . ASN A 1 91 ? 34.893 -6.634 -45.582 1.00 88.19 91 ASN A O 1
ATOM 683 N N . GLY A 1 92 ? 36.760 -5.887 -44.575 1.00 86.44 92 GLY A N 1
ATOM 684 C CA . GLY A 1 92 ? 36.739 -4.528 -45.121 1.00 86.44 92 GLY A CA 1
ATOM 685 C C . GLY A 1 92 ? 35.874 -3.529 -44.347 1.00 86.44 92 GLY A C 1
ATOM 686 O O . GLY A 1 92 ? 35.867 -2.355 -44.703 1.00 86.44 92 GLY A O 1
ATOM 687 N N . LEU A 1 93 ? 35.175 -3.949 -43.284 1.00 95.69 93 LEU A N 1
ATOM 688 C CA . LEU A 1 93 ? 34.368 -3.042 -42.461 1.00 95.69 93 LEU A CA 1
ATOM 689 C C . LEU A 1 93 ? 35.238 -2.244 -41.488 1.00 95.69 93 LEU A C 1
ATOM 691 O O . LEU A 1 93 ? 36.173 -2.780 -40.886 1.00 95.69 93 LEU A O 1
ATOM 695 N N . VAL A 1 94 ? 34.893 -0.973 -41.288 1.00 98.00 94 VAL A N 1
ATOM 696 C CA . VAL A 1 94 ? 35.541 -0.107 -40.299 1.00 98.00 94 VAL A CA 1
ATOM 697 C C . VAL A 1 94 ? 34.925 -0.375 -38.931 1.00 98.00 94 VAL A C 1
ATOM 699 O O . VAL A 1 94 ? 33.718 -0.275 -38.758 1.00 98.00 94 VAL A O 1
ATOM 702 N N . VAL A 1 95 ? 35.744 -0.689 -37.937 1.00 98.00 95 VAL A N 1
ATOM 703 C CA . VAL A 1 95 ? 35.340 -0.789 -36.534 1.00 98.00 95 VAL A CA 1
ATOM 704 C C . VAL A 1 95 ? 35.700 0.510 -35.835 1.00 98.00 95 VAL A C 1
ATOM 706 O O . VAL A 1 95 ? 36.883 0.825 -35.692 1.00 98.00 95 VAL A O 1
ATOM 709 N N . TYR A 1 96 ? 34.692 1.225 -35.348 1.00 98.44 96 TYR A N 1
ATOM 710 C CA . TYR A 1 96 ? 34.878 2.333 -34.418 1.00 98.44 96 TYR A CA 1
ATOM 711 C C . TYR A 1 96 ? 34.712 1.842 -32.981 1.00 98.44 96 TYR A C 1
ATOM 713 O O . TYR A 1 96 ? 33.715 1.205 -32.646 1.00 98.44 96 TYR A O 1
ATOM 721 N N . SER A 1 97 ? 35.691 2.137 -32.129 1.00 97.62 97 SER A N 1
ATOM 722 C CA . SER A 1 97 ? 35.630 1.919 -30.680 1.00 97.62 97 SER A CA 1
ATOM 723 C C . SER A 1 97 ? 35.697 3.270 -29.963 1.00 97.62 97 SER A C 1
ATOM 725 O O . SER A 1 97 ? 36.762 3.896 -30.019 1.00 97.62 97 SER A O 1
ATOM 727 N N . PRO A 1 98 ? 34.615 3.723 -29.298 1.00 98.06 98 PRO A N 1
ATOM 728 C CA . PRO A 1 98 ? 34.626 4.978 -28.551 1.00 98.06 98 PRO A CA 1
ATOM 729 C C . PRO A 1 98 ? 35.732 5.019 -27.486 1.00 98.06 98 PRO A C 1
ATOM 731 O O . PRO A 1 98 ? 36.091 3.995 -26.898 1.00 98.06 98 PRO A O 1
ATOM 734 N N . GLU A 1 99 ? 36.258 6.210 -27.207 1.00 97.75 99 GLU A N 1
ATOM 735 C CA . GLU A 1 99 ? 37.043 6.481 -26.005 1.00 97.75 99 GLU A CA 1
ATOM 736 C C . GLU A 1 99 ? 36.183 6.193 -24.769 1.00 97.75 99 GLU A C 1
ATOM 738 O O . GLU A 1 99 ? 34.983 6.476 -24.749 1.00 97.75 99 GLU A O 1
ATOM 743 N N . HIS A 1 100 ? 36.794 5.616 -23.733 1.00 94.94 100 HIS A N 1
ATOM 744 C CA . HIS A 1 100 ? 36.049 5.147 -22.572 1.00 94.94 100 HIS A CA 1
ATOM 745 C C . HIS A 1 100 ? 35.255 6.279 -21.897 1.00 94.94 100 HIS A C 1
ATOM 747 O O . HIS A 1 100 ? 35.836 7.248 -21.400 1.00 94.94 100 HIS A O 1
ATOM 753 N N . GLY A 1 101 ? 33.934 6.118 -21.814 1.00 93.25 101 GLY A N 1
ATOM 754 C CA . GLY A 1 101 ? 33.000 7.088 -21.243 1.00 93.25 101 GLY A CA 1
ATOM 755 C C . GLY A 1 101 ? 32.668 8.291 -22.136 1.00 93.25 101 GLY A C 1
ATOM 756 O O . GLY A 1 101 ? 32.000 9.214 -21.665 1.00 93.25 101 GLY A O 1
ATOM 757 N N . PHE A 1 102 ? 33.114 8.319 -23.397 1.00 96.75 102 PHE A N 1
ATOM 758 C CA . PHE A 1 102 ? 32.751 9.382 -24.333 1.00 96.75 102 PHE A CA 1
ATOM 759 C C . PHE A 1 102 ? 31.272 9.301 -24.737 1.00 96.75 102 PHE A C 1
ATOM 761 O O . PHE A 1 102 ? 30.727 8.219 -24.964 1.00 96.75 102 PHE A O 1
ATOM 768 N N . THR A 1 103 ? 30.633 10.466 -24.843 1.00 96.62 103 THR A N 1
ATOM 769 C CA . THR A 1 103 ? 29.278 10.662 -25.373 1.00 96.62 103 THR A CA 1
ATOM 770 C C . THR A 1 103 ? 29.255 11.965 -26.161 1.00 96.62 103 THR A C 1
ATOM 772 O O . THR A 1 103 ? 29.813 12.960 -25.691 1.00 96.62 103 THR A O 1
ATOM 775 N N . GLY A 1 104 ? 28.570 11.994 -27.299 1.00 97.00 104 GLY A N 1
ATOM 776 C CA . GLY A 1 104 ? 28.552 13.135 -28.212 1.00 97.00 104 GLY A CA 1
ATOM 777 C C . GLY A 1 104 ? 28.805 12.716 -29.655 1.00 97.00 104 GLY A C 1
ATOM 778 O O . GLY A 1 104 ? 28.712 11.539 -29.993 1.00 97.00 104 GLY A O 1
ATOM 779 N N . GLU A 1 105 ? 29.102 13.690 -30.507 1.00 98.06 105 GLU A N 1
ATOM 780 C CA . GLU A 1 105 ? 29.433 13.455 -31.913 1.00 98.06 105 GLU A CA 1
ATOM 781 C C . GLU A 1 105 ? 30.943 13.240 -32.083 1.00 98.06 105 GLU A C 1
ATOM 783 O O . GLU A 1 105 ? 31.753 13.979 -31.520 1.00 98.06 105 GLU A O 1
ATOM 788 N N . ASP A 1 106 ? 31.309 12.245 -32.882 1.00 98.38 106 ASP A N 1
ATOM 789 C CA . ASP A 1 106 ? 32.663 12.007 -33.380 1.00 98.38 106 ASP A CA 1
ATOM 790 C C . ASP A 1 106 ? 32.596 11.824 -34.901 1.00 98.38 106 ASP A C 1
ATOM 792 O O . ASP A 1 106 ? 31.529 11.558 -35.459 1.00 98.38 106 ASP A O 1
ATOM 796 N N . GLN A 1 107 ? 33.715 11.983 -35.597 1.00 98.44 107 GLN A N 1
ATOM 797 C CA . GLN A 1 107 ? 33.734 11.834 -37.050 1.00 98.44 107 GLN A CA 1
ATOM 798 C C . GLN A 1 107 ? 35.101 11.420 -37.571 1.00 98.44 107 GLN A C 1
ATOM 800 O O . GLN A 1 107 ? 36.129 11.724 -36.968 1.00 98.44 107 GLN A O 1
ATOM 805 N N . PHE A 1 108 ? 35.113 10.784 -38.736 1.00 98.62 108 PHE A N 1
ATOM 806 C CA . PHE A 1 108 ? 36.328 10.561 -39.511 1.00 98.62 108 PHE A CA 1
ATOM 807 C C . PHE A 1 108 ? 36.067 10.806 -40.995 1.00 98.62 108 PHE A C 1
ATOM 809 O O . PHE A 1 108 ? 34.922 10.779 -41.448 1.00 98.62 108 PHE A O 1
ATOM 816 N N . ILE A 1 109 ? 37.137 11.058 -41.748 1.00 98.50 109 ILE A N 1
ATOM 817 C CA . ILE A 1 109 ? 37.069 11.306 -43.192 1.00 98.50 109 ILE A CA 1
ATOM 818 C C . ILE A 1 109 ? 37.801 10.187 -43.921 1.00 98.50 109 ILE A C 1
ATOM 820 O O . ILE A 1 109 ? 38.937 9.855 -43.566 1.00 98.50 109 ILE A O 1
ATOM 824 N N . TYR A 1 110 ? 37.181 9.638 -44.963 1.00 98.19 110 TYR A N 1
ATOM 825 C CA . TYR A 1 110 ? 37.774 8.608 -45.812 1.00 98.19 110 TYR A CA 1
ATOM 826 C C . TYR A 1 110 ? 37.709 8.967 -47.302 1.00 98.19 110 TYR A C 1
ATOM 828 O O . TYR A 1 110 ? 37.036 9.914 -47.712 1.00 98.19 110 TYR A O 1
ATOM 836 N N . ILE A 1 111 ? 38.456 8.203 -48.098 1.00 98.25 111 ILE A N 1
ATOM 837 C CA . ILE A 1 111 ? 38.325 8.107 -49.556 1.00 98.25 111 ILE A CA 1
ATOM 838 C C . ILE A 1 111 ? 38.152 6.636 -49.950 1.00 98.25 111 ILE A C 1
ATOM 840 O O . ILE A 1 111 ? 38.745 5.752 -49.319 1.00 98.25 111 ILE A O 1
ATOM 844 N N . ALA A 1 112 ? 37.377 6.385 -50.998 1.00 97.19 112 ALA A N 1
ATOM 845 C CA . ALA A 1 112 ? 37.284 5.105 -51.686 1.00 97.19 112 ALA A CA 1
ATOM 846 C C . ALA A 1 112 ? 38.352 5.018 -52.786 1.00 97.19 112 ALA A C 1
ATOM 848 O O . ALA A 1 112 ? 38.731 6.027 -53.389 1.00 97.19 112 ALA A O 1
ATOM 849 N N . ILE A 1 113 ? 38.854 3.808 -53.021 1.00 96.25 113 ILE A N 1
ATOM 850 C CA . ILE A 1 113 ? 39.864 3.498 -54.032 1.00 96.25 113 ILE A CA 1
ATOM 851 C C . ILE A 1 113 ? 39.327 2.357 -54.894 1.00 96.25 113 ILE A C 1
ATOM 853 O O . ILE A 1 113 ? 38.971 1.307 -54.353 1.00 96.25 113 ILE A O 1
ATOM 857 N N . ASP A 1 114 ? 39.267 2.566 -56.206 1.00 94.25 114 ASP A N 1
ATOM 858 C CA . ASP A 1 114 ? 38.815 1.553 -57.165 1.00 94.25 114 ASP A CA 1
ATOM 859 C C . ASP A 1 114 ? 39.894 0.497 -57.482 1.00 94.25 114 ASP A C 1
ATOM 861 O O . ASP A 1 114 ? 41.010 0.518 -56.938 1.00 94.25 114 ASP A O 1
ATOM 865 N N . ASP A 1 115 ? 39.549 -0.469 -58.334 1.00 91.06 115 ASP A N 1
ATOM 866 C CA . ASP A 1 115 ? 40.437 -1.538 -58.795 1.00 91.06 115 ASP A CA 1
ATOM 867 C C . ASP A 1 115 ? 41.589 -1.067 -59.700 1.00 91.06 115 ASP A C 1
ATOM 869 O O . ASP A 1 115 ? 42.584 -1.787 -59.825 1.00 91.06 115 ASP A O 1
ATOM 873 N N . ASP A 1 116 ? 41.534 0.179 -60.174 1.00 90.19 116 ASP A N 1
ATOM 874 C CA . ASP A 1 116 ? 42.575 0.863 -60.951 1.00 90.19 116 ASP A CA 1
ATOM 875 C C . ASP A 1 116 ? 43.388 1.877 -60.124 1.00 90.19 116 ASP A C 1
ATOM 877 O O . ASP A 1 116 ? 44.188 2.661 -60.651 1.00 90.19 116 ASP A O 1
ATOM 881 N N . ASN A 1 117 ? 43.226 1.845 -58.798 1.00 91.06 117 ASN A N 1
ATOM 882 C CA . ASN A 1 117 ? 43.895 2.714 -57.835 1.00 91.06 117 ASN A CA 1
ATOM 883 C C . ASN A 1 117 ? 43.565 4.216 -57.952 1.00 91.06 117 ASN A C 1
ATOM 885 O O . ASN A 1 117 ? 44.308 5.039 -57.399 1.00 91.06 117 ASN A O 1
ATOM 889 N N . ALA A 1 118 ? 42.465 4.605 -58.600 1.00 93.38 118 ALA A N 1
ATOM 890 C CA . ALA A 1 118 ? 41.982 5.978 -58.541 1.00 93.38 118 ALA A CA 1
ATOM 891 C C . ALA A 1 118 ? 41.215 6.238 -57.238 1.00 93.38 118 ALA A C 1
ATOM 893 O O . ALA A 1 118 ? 40.566 5.367 -56.667 1.00 93.38 118 ALA A O 1
ATOM 894 N N . SER A 1 119 ? 41.347 7.461 -56.724 1.00 96.94 119 SER A N 1
ATOM 895 C CA . SER A 1 119 ? 40.777 7.875 -55.440 1.00 96.94 119 SER A CA 1
ATOM 896 C C . SER A 1 119 ? 39.561 8.774 -55.634 1.00 96.94 119 SER A C 1
ATOM 898 O O . SER A 1 119 ? 39.591 9.684 -56.466 1.00 96.94 119 SER A O 1
ATOM 900 N N . SER A 1 120 ? 38.531 8.560 -54.822 1.00 97.94 120 SER A N 1
ATOM 901 C CA . SER A 1 120 ? 37.310 9.367 -54.812 1.00 97.94 120 SER A CA 1
ATOM 902 C C . SER A 1 120 ? 37.498 10.783 -54.250 1.00 97.94 120 SER A C 1
ATOM 904 O O . SER A 1 120 ? 38.565 11.173 -53.763 1.00 97.94 120 SER A O 1
ATOM 906 N N . ASN A 1 121 ? 36.402 11.552 -54.233 1.00 98.12 121 ASN A N 1
ATOM 907 C CA . ASN A 1 121 ? 36.235 12.649 -53.277 1.00 98.12 121 ASN A CA 1
ATOM 908 C C . ASN A 1 121 ? 36.299 12.140 -51.826 1.00 98.12 121 ASN A C 1
ATOM 910 O O . ASN A 1 121 ? 36.102 10.958 -51.555 1.00 98.12 121 ASN A O 1
ATOM 914 N N . GLN A 1 122 ? 36.534 13.053 -50.888 1.00 98.38 122 GLN A N 1
ATOM 915 C CA . GLN A 1 122 ? 36.403 12.755 -49.464 1.00 98.38 122 GLN A CA 1
ATOM 916 C C . GLN A 1 122 ? 34.931 12.592 -49.076 1.00 98.38 122 GLN A C 1
ATOM 918 O O . GLN A 1 122 ? 34.083 13.327 -49.592 1.00 98.38 122 GLN A O 1
ATOM 923 N N . ALA A 1 123 ? 34.672 11.673 -48.150 1.00 98.50 123 ALA A N 1
ATOM 924 C CA . ALA A 1 123 ? 33.387 11.479 -47.494 1.00 98.50 123 ALA A CA 1
ATOM 925 C C . ALA A 1 123 ? 33.571 11.457 -45.972 1.00 98.50 123 ALA A C 1
ATOM 927 O O . ALA A 1 123 ? 34.589 10.984 -45.453 1.00 98.50 123 ALA A O 1
ATOM 928 N N . THR A 1 124 ? 32.597 12.019 -45.264 1.00 98.56 124 THR A N 1
ATOM 929 C CA . THR A 1 124 ? 32.567 12.112 -43.804 1.00 98.56 124 THR A CA 1
ATOM 930 C C . THR A 1 124 ? 31.674 11.024 -43.241 1.00 98.56 124 THR A C 1
ATOM 932 O O . THR A 1 124 ? 30.541 10.856 -43.683 1.00 98.56 124 THR A O 1
ATOM 935 N N . VAL A 1 125 ? 32.148 10.343 -42.203 1.00 98.62 125 VAL A N 1
ATOM 936 C CA . VAL A 1 125 ? 31.316 9.461 -41.386 1.00 98.62 125 VAL A CA 1
ATOM 937 C C . VAL A 1 125 ? 31.013 10.170 -40.076 1.00 98.62 125 VAL A C 1
ATOM 939 O O . VAL A 1 125 ? 31.917 10.370 -39.264 1.00 98.62 125 VAL A O 1
ATOM 942 N N . LEU A 1 126 ? 29.752 10.552 -39.869 1.00 98.50 126 LEU A N 1
ATOM 943 C CA . LEU A 1 126 ? 29.275 11.125 -38.611 1.00 98.50 126 LEU A CA 1
ATOM 944 C C . LEU A 1 126 ? 28.848 10.007 -37.652 1.00 98.50 126 LEU A C 1
ATOM 946 O O . LEU A 1 126 ? 27.987 9.187 -37.983 1.00 98.50 126 LEU A O 1
ATOM 950 N N . ILE A 1 127 ? 29.417 10.000 -36.450 1.00 98.62 127 ILE A N 1
ATOM 951 C CA . ILE A 1 127 ? 29.156 9.004 -35.412 1.00 98.62 127 ILE A CA 1
ATOM 952 C C . ILE A 1 127 ? 28.500 9.688 -34.215 1.00 98.62 127 ILE A C 1
ATOM 954 O O . ILE A 1 127 ? 29.097 10.546 -33.572 1.00 98.62 127 ILE A O 1
ATOM 958 N N . GLU A 1 128 ? 27.283 9.277 -33.872 1.00 98.25 128 GLU A N 1
ATOM 959 C CA . GLU A 1 128 ? 26.591 9.730 -32.661 1.00 98.25 128 GLU A CA 1
ATOM 960 C C . GLU A 1 128 ? 26.767 8.699 -31.535 1.00 98.25 128 GLU A C 1
ATOM 962 O O . GLU A 1 128 ? 26.219 7.596 -31.595 1.00 98.25 128 GLU A O 1
ATOM 967 N N . VAL A 1 129 ? 27.530 9.047 -30.494 1.00 97.88 129 VAL A N 1
ATOM 968 C CA . VAL A 1 129 ? 27.762 8.200 -29.313 1.00 97.88 129 VAL A CA 1
ATOM 969 C C . VAL A 1 129 ? 26.800 8.593 -28.191 1.00 97.88 129 VAL A C 1
ATOM 971 O O . VAL A 1 129 ? 26.949 9.633 -27.544 1.00 97.88 129 VAL A O 1
ATOM 974 N N . GLY A 1 130 ? 25.792 7.755 -27.960 1.00 93.25 130 GLY A N 1
ATOM 975 C CA . GLY A 1 130 ? 24.771 7.944 -26.932 1.00 93.25 130 GLY A CA 1
ATOM 976 C C . GLY A 1 130 ? 25.219 7.547 -25.522 1.00 93.25 130 GLY A C 1
ATOM 977 O O . GLY A 1 130 ? 26.180 6.804 -25.326 1.00 93.25 130 GLY A O 1
ATOM 978 N N . SER A 1 131 ? 24.478 8.018 -24.520 1.00 91.12 131 SER A N 1
ATOM 979 C CA . SER A 1 131 ? 24.634 7.611 -23.116 1.00 91.12 131 SER A CA 1
ATOM 980 C C . SER A 1 131 ? 24.363 6.112 -22.912 1.00 91.12 131 SER A C 1
ATOM 982 O O . SER A 1 131 ? 23.565 5.538 -23.652 1.00 91.12 131 SER A O 1
ATOM 984 N N . PRO A 1 132 ? 24.960 5.472 -21.889 1.00 86.88 132 PRO A N 1
ATOM 985 C CA . PRO A 1 132 ? 24.684 4.070 -21.595 1.00 86.88 132 PRO A CA 1
ATOM 986 C C . PRO A 1 132 ? 23.235 3.904 -21.130 1.00 86.88 132 PRO A C 1
ATOM 988 O O . PRO A 1 132 ? 22.757 4.715 -20.336 1.00 86.88 132 PRO A O 1
ATOM 991 N N . ILE A 1 133 ? 22.575 2.835 -21.578 1.00 87.81 133 ILE A N 1
ATOM 992 C CA . ILE A 1 133 ? 21.261 2.435 -21.060 1.00 87.81 133 ILE A CA 1
ATOM 993 C C . ILE A 1 133 ? 21.407 1.980 -19.606 1.00 87.81 133 ILE A C 1
ATOM 995 O O . ILE A 1 133 ? 22.293 1.181 -19.282 1.00 87.81 133 ILE A O 1
ATOM 999 N N . LYS A 1 134 ? 20.582 2.522 -18.713 1.00 90.88 134 LYS A N 1
ATOM 1000 C CA . LYS A 1 134 ? 20.601 2.190 -17.286 1.00 90.88 134 LYS A CA 1
ATOM 1001 C C . LYS A 1 134 ? 19.259 1.581 -16.909 1.00 90.88 134 LYS A C 1
ATOM 1003 O O . LYS A 1 134 ? 18.252 2.032 -17.423 1.00 90.88 134 LYS A O 1
ATOM 1008 N N . PRO A 1 135 ? 19.233 0.573 -16.022 1.00 93.25 135 PRO A N 1
ATOM 1009 C CA . PRO A 1 135 ? 17.969 0.100 -15.492 1.00 93.25 135 PRO A CA 1
ATOM 1010 C C . PRO A 1 135 ? 17.337 1.174 -14.594 1.00 93.25 135 PRO A C 1
ATOM 1012 O O . PRO A 1 135 ? 18.072 1.957 -13.967 1.00 93.25 135 PRO A O 1
ATOM 1015 N N . PRO A 1 136 ? 16.005 1.140 -14.423 1.00 97.31 136 PRO A N 1
ATOM 1016 C CA . PRO A 1 136 ? 15.336 1.996 -13.462 1.00 97.31 136 PRO A CA 1
ATOM 1017 C C . PRO A 1 136 ? 15.835 1.697 -12.048 1.00 97.31 136 PRO A C 1
ATOM 1019 O O . PRO A 1 136 ? 16.310 0.609 -11.736 1.00 97.31 136 PRO A O 1
ATOM 1022 N N . ARG A 1 137 ? 15.695 2.669 -11.151 1.00 97.69 137 ARG A N 1
ATOM 1023 C CA . ARG A 1 137 ? 15.892 2.491 -9.712 1.00 97.69 137 ARG A CA 1
ATOM 1024 C C . ARG A 1 137 ? 14.532 2.441 -9.039 1.00 97.69 137 ARG A C 1
ATOM 1026 O O . ARG A 1 137 ? 13.903 3.482 -8.824 1.00 97.69 137 ARG A O 1
ATOM 1033 N N . CYS A 1 138 ? 14.102 1.240 -8.684 1.00 98.50 138 CYS A N 1
ATOM 1034 C CA . CYS A 1 138 ? 12.798 0.987 -8.103 1.00 98.50 138 CYS A CA 1
ATOM 1035 C C . CYS A 1 138 ? 12.729 1.476 -6.650 1.00 98.50 138 CYS A C 1
ATOM 1037 O O . CYS A 1 138 ? 13.595 1.188 -5.821 1.00 98.50 138 CYS A O 1
ATOM 1039 N N . SER A 1 139 ? 11.677 2.215 -6.306 1.00 98.50 139 SER A N 1
ATOM 1040 C CA . SER A 1 139 ? 11.407 2.644 -4.934 1.00 98.50 139 SER A CA 1
ATOM 1041 C C . SER A 1 139 ? 9.954 3.062 -4.789 1.00 98.50 139 SER A C 1
ATOM 1043 O O . SER A 1 139 ? 9.378 3.672 -5.681 1.00 98.50 139 SER A O 1
ATOM 1045 N N . PHE A 1 140 ? 9.378 2.863 -3.608 1.00 98.75 140 PHE A N 1
ATOM 1046 C CA . PHE A 1 140 ? 8.030 3.337 -3.315 1.00 98.75 140 PHE A CA 1
ATOM 1047 C C . PHE A 1 140 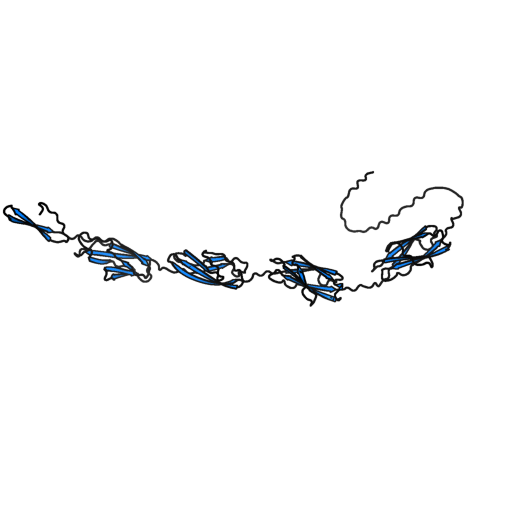? 7.874 3.896 -1.908 1.00 98.75 140 PHE A C 1
ATOM 1049 O O . PHE A 1 140 ? 8.689 3.649 -1.014 1.00 98.75 140 PHE A O 1
ATOM 1056 N N . SER A 1 141 ? 6.778 4.608 -1.687 1.00 98.31 141 SER A N 1
ATOM 1057 C CA . SER A 1 141 ? 6.291 4.990 -0.365 1.00 98.31 141 SER A CA 1
ATOM 1058 C C . SER A 1 141 ? 4.832 4.569 -0.191 1.00 98.31 141 SER A C 1
ATOM 1060 O O . SER A 1 141 ? 4.190 4.112 -1.134 1.00 98.31 141 SER A O 1
ATOM 1062 N N . TYR A 1 142 ? 4.324 4.660 1.033 1.00 98.62 142 TYR A N 1
ATOM 1063 C CA . TYR A 1 142 ? 2.930 4.357 1.329 1.00 98.62 142 TYR A CA 1
ATOM 1064 C C . TYR A 1 142 ? 2.427 5.224 2.479 1.00 98.62 142 TYR A C 1
ATOM 1066 O O . TYR A 1 142 ? 3.202 5.665 3.341 1.00 98.62 142 TYR A O 1
ATOM 1074 N N . THR A 1 143 ? 1.119 5.461 2.495 1.00 97.88 143 THR A N 1
ATOM 1075 C CA . THR A 1 143 ? 0.438 6.183 3.569 1.00 97.88 143 THR A CA 1
ATOM 1076 C C . THR A 1 143 ? -0.885 5.504 3.924 1.00 97.88 143 THR A C 1
ATOM 1078 O O . THR A 1 143 ? -1.575 5.033 3.024 1.00 97.88 143 THR A O 1
ATOM 1081 N N . PRO A 1 144 ? -1.260 5.440 5.215 1.00 97.75 144 PRO A N 1
ATOM 1082 C CA . PRO A 1 144 ? -0.522 5.916 6.393 1.00 97.75 144 PRO A CA 1
ATOM 1083 C C . PRO A 1 144 ? 0.662 5.002 6.786 1.00 97.75 144 PRO A C 1
ATOM 1085 O O . PRO A 1 144 ? 0.731 3.846 6.391 1.00 97.75 144 PRO A O 1
ATOM 1088 N N . GLN A 1 145 ? 1.605 5.517 7.590 1.00 94.94 145 GLN A N 1
ATOM 1089 C CA . GLN A 1 145 ? 2.803 4.769 8.033 1.00 94.94 145 GLN A CA 1
ATOM 1090 C C . GLN A 1 145 ? 2.513 3.673 9.075 1.00 94.94 145 GLN A C 1
ATOM 1092 O O . GLN A 1 145 ? 3.284 2.726 9.200 1.00 94.94 145 GLN A O 1
ATOM 1097 N N . ASN A 1 146 ? 1.408 3.794 9.819 1.00 95.25 146 ASN A N 1
ATOM 1098 C CA . ASN A 1 146 ? 0.953 2.814 10.811 1.00 95.25 146 ASN A CA 1
ATOM 1099 C C . ASN A 1 146 ? -0.480 2.359 10.479 1.00 95.25 146 ASN A C 1
ATOM 1101 O O . ASN A 1 146 ? -1.404 2.747 11.194 1.00 95.25 146 ASN A O 1
ATOM 1105 N N . PRO A 1 147 ? -0.687 1.618 9.380 1.00 97.56 147 PRO A N 1
ATOM 1106 C CA . PRO A 1 147 ? -2.023 1.261 8.930 1.00 97.56 147 PRO A CA 1
ATOM 1107 C C . PRO A 1 147 ? -2.668 0.173 9.792 1.00 97.56 147 PRO A C 1
ATOM 1109 O O . PRO A 1 147 ? -1.997 -0.653 10.421 1.00 97.56 147 PRO A O 1
ATOM 1112 N N . THR A 1 148 ? -3.993 0.158 9.767 1.00 96.31 148 THR A N 1
ATOM 1113 C CA . THR A 1 148 ? -4.852 -0.841 10.395 1.00 96.31 148 THR A CA 1
ATOM 1114 C C . THR A 1 148 ? -5.645 -1.635 9.356 1.00 96.31 148 THR A C 1
ATOM 1116 O O . THR A 1 148 ? -5.700 -1.264 8.182 1.00 96.31 148 THR A O 1
ATOM 1119 N N . THR A 1 149 ? -6.298 -2.715 9.784 1.00 94.44 149 THR A N 1
ATOM 1120 C CA . THR A 1 149 ? -7.206 -3.536 8.961 1.00 94.44 149 THR A CA 1
ATOM 1121 C C . THR A 1 149 ? -8.373 -2.748 8.348 1.00 94.44 149 THR A C 1
ATOM 1123 O O . THR A 1 149 ? -8.991 -3.194 7.379 1.00 94.44 149 THR A O 1
ATOM 1126 N N . GLU A 1 150 ? -8.668 -1.544 8.851 1.00 92.38 150 GLU A N 1
ATOM 1127 C CA . GLU A 1 150 ? -9.706 -0.675 8.296 1.00 92.38 150 GLU A CA 1
ATOM 1128 C C . GLU A 1 150 ? -9.189 0.518 7.473 1.00 92.38 150 GLU A C 1
ATOM 1130 O O . GLU A 1 150 ? -10.002 1.291 6.947 1.00 92.38 150 GLU A O 1
ATOM 1135 N N . ASP A 1 151 ? -7.879 0.653 7.284 1.00 97.06 151 ASP A N 1
ATOM 1136 C CA . ASP A 1 151 ? -7.316 1.710 6.448 1.00 97.06 151 ASP A CA 1
ATOM 1137 C C . ASP A 1 151 ? -7.253 1.281 4.976 1.00 97.06 151 ASP A C 1
ATOM 1139 O O . ASP A 1 151 ? -6.956 0.132 4.648 1.00 97.06 151 ASP A O 1
ATOM 1143 N N . VAL A 1 152 ? -7.527 2.222 4.067 1.00 98.19 152 VAL A N 1
ATOM 1144 C CA . VAL A 1 152 ? -7.045 2.101 2.685 1.00 98.19 152 VAL A CA 1
ATOM 1145 C C . VAL A 1 152 ? -5.644 2.686 2.671 1.00 98.19 152 VAL A C 1
ATOM 1147 O O . VAL A 1 152 ? -5.468 3.872 2.946 1.00 98.19 152 VAL A O 1
ATOM 1150 N N . ILE A 1 153 ? -4.655 1.853 2.381 1.00 98.50 153 ILE A N 1
ATOM 1151 C CA . ILE A 1 153 ? -3.267 2.265 2.238 1.00 98.50 153 ILE A CA 1
ATOM 1152 C C . ILE A 1 153 ? -3.075 2.725 0.803 1.00 98.50 153 ILE A C 1
ATOM 1154 O O . ILE A 1 153 ? -3.286 1.958 -0.133 1.00 98.50 153 ILE A O 1
ATOM 1158 N N . GLN A 1 154 ? -2.660 3.970 0.635 1.00 98.69 154 GLN A N 1
ATOM 1159 C CA . GLN A 1 154 ? -2.277 4.499 -0.658 1.00 98.69 154 GLN A CA 1
ATOM 1160 C C . GLN A 1 154 ? -0.789 4.237 -0.886 1.00 98.69 154 GLN A C 1
ATOM 1162 O O . GLN A 1 154 ? 0.050 4.717 -0.116 1.00 98.69 154 GLN A O 1
ATOM 1167 N N . PHE A 1 155 ? -0.469 3.484 -1.936 1.00 98.69 155 PHE A N 1
ATOM 1168 C CA . PHE A 1 155 ? 0.898 3.268 -2.394 1.00 98.69 155 PHE A CA 1
ATOM 1169 C C . PHE A 1 155 ? 1.269 4.315 -3.437 1.00 98.69 155 PHE A C 1
ATOM 1171 O O . PHE A 1 155 ? 0.426 4.751 -4.225 1.00 98.69 155 PHE A O 1
ATOM 1178 N N . HIS A 1 156 ? 2.531 4.736 -3.399 1.00 98.38 156 HIS A N 1
ATOM 1179 C CA . HIS A 1 156 ? 3.069 5.746 -4.294 1.00 98.38 156 HIS A CA 1
ATOM 1180 C C . HIS A 1 156 ? 4.389 5.293 -4.894 1.00 98.38 156 HIS A C 1
ATOM 1182 O O . HIS A 1 156 ? 5.345 5.020 -4.154 1.00 98.38 156 HIS A O 1
ATOM 1188 N N . ASP A 1 157 ? 4.457 5.277 -6.218 1.00 98.62 157 ASP A N 1
ATOM 1189 C CA . ASP A 1 157 ? 5.710 5.096 -6.933 1.00 98.62 157 ASP A CA 1
ATOM 1190 C C . ASP A 1 157 ? 6.646 6.291 -6.680 1.00 98.62 157 ASP A C 1
ATOM 1192 O O . ASP A 1 157 ? 6.256 7.458 -6.718 1.00 98.62 157 ASP A O 1
ATOM 1196 N N . THR A 1 158 ? 7.908 5.991 -6.394 1.00 98.38 158 THR A N 1
ATOM 1197 C CA . THR A 1 158 ? 8.992 6.978 -6.229 1.00 98.38 158 THR A CA 1
ATOM 1198 C C . THR A 1 158 ? 10.233 6.563 -7.016 1.00 98.38 158 THR A C 1
ATOM 1200 O O . THR A 1 158 ? 11.343 7.013 -6.721 1.00 98.38 158 THR A O 1
ATOM 1203 N N . SER A 1 159 ? 10.052 5.651 -7.969 1.00 98.38 159 SER A N 1
ATOM 1204 C CA . SER A 1 159 ? 11.116 5.107 -8.792 1.00 98.38 159 SER A CA 1
ATOM 1205 C C . SER A 1 159 ? 11.648 6.172 -9.750 1.00 98.38 159 SER A C 1
ATOM 1207 O O . SER A 1 159 ? 10.952 7.120 -10.117 1.00 98.38 159 SER A O 1
ATOM 1209 N N . THR A 1 160 ? 12.910 6.033 -10.140 1.00 97.19 160 THR A N 1
ATOM 1210 C CA . THR A 1 160 ? 13.590 6.983 -11.032 1.00 97.19 160 THR A CA 1
ATOM 1211 C C . THR A 1 160 ? 14.253 6.244 -12.173 1.00 97.19 160 THR A C 1
ATOM 1213 O O . THR A 1 160 ? 14.805 5.175 -11.942 1.00 97.19 160 THR A O 1
ATOM 1216 N N . ASP A 1 161 ? 14.274 6.846 -13.352 1.00 95.94 161 ASP A N 1
ATOM 1217 C CA . ASP A 1 161 ? 14.905 6.293 -14.548 1.00 95.94 161 ASP A CA 1
ATOM 1218 C C . ASP A 1 161 ? 15.432 7.432 -15.438 1.00 95.94 161 ASP A C 1
ATOM 1220 O O . ASP A 1 161 ? 14.969 8.570 -15.292 1.00 95.94 161 ASP A O 1
ATOM 1224 N N . ASP A 1 162 ? 16.408 7.173 -16.312 1.00 89.19 162 ASP A N 1
ATOM 1225 C CA . ASP A 1 162 ? 16.967 8.188 -17.214 1.00 89.19 162 ASP A CA 1
ATOM 1226 C C . ASP A 1 162 ? 16.104 8.451 -18.457 1.00 89.19 162 ASP A C 1
ATOM 1228 O O . ASP A 1 162 ? 16.130 9.572 -18.973 1.00 89.19 162 ASP A O 1
ATOM 1232 N N . LYS A 1 163 ? 15.300 7.479 -18.901 1.00 87.44 163 LYS A N 1
ATOM 1233 C CA . LYS A 1 163 ? 14.395 7.611 -20.058 1.00 87.44 163 LYS A CA 1
ATOM 1234 C C . LYS A 1 163 ? 12.913 7.552 -19.695 1.00 87.44 163 LYS A C 1
ATOM 1236 O O . LYS A 1 163 ? 12.076 8.039 -20.455 1.00 87.44 163 LYS A O 1
ATOM 1241 N N . GLY A 1 164 ? 12.596 7.043 -18.513 1.00 92.19 164 GLY A N 1
ATOM 1242 C CA . GLY A 1 164 ? 11.257 6.984 -17.955 1.00 92.19 164 GLY A CA 1
ATOM 1243 C C . GLY A 1 164 ? 10.726 5.559 -17.827 1.00 92.19 164 GLY A C 1
ATOM 1244 O O . GLY A 1 164 ? 11.024 4.662 -18.608 1.00 92.19 164 GLY A O 1
ATOM 1245 N N . ILE A 1 165 ? 9.870 5.382 -16.825 1.00 97.50 165 ILE A N 1
ATOM 1246 C CA . ILE A 1 165 ? 9.229 4.108 -16.495 1.00 97.50 165 ILE A CA 1
ATOM 1247 C C . ILE A 1 165 ? 7.925 3.974 -17.283 1.00 97.50 165 ILE A C 1
ATOM 1249 O O . ILE A 1 165 ? 7.140 4.925 -17.344 1.00 97.50 165 ILE A O 1
ATOM 1253 N N . VAL A 1 166 ? 7.683 2.791 -17.852 1.00 97.88 166 VAL A N 1
ATOM 1254 C CA . VAL A 1 166 ? 6.510 2.501 -18.695 1.00 97.88 166 VAL A CA 1
ATOM 1255 C C . VAL A 1 166 ? 5.574 1.439 -18.113 1.00 97.88 166 VAL A C 1
ATOM 1257 O O . VAL A 1 166 ? 4.428 1.360 -18.549 1.00 97.88 166 VAL A O 1
ATOM 1260 N N . SER A 1 167 ? 6.019 0.650 -17.128 1.00 98.25 167 SER A N 1
ATOM 1261 C CA . SER A 1 167 ? 5.205 -0.391 -16.483 1.00 98.25 167 SER A CA 1
ATOM 1262 C C . SER A 1 167 ? 5.471 -0.482 -14.979 1.00 98.25 167 SER A C 1
ATOM 1264 O O . SER A 1 167 ? 6.618 -0.357 -14.545 1.00 98.25 167 SER A O 1
ATOM 1266 N N . TRP A 1 168 ? 4.423 -0.769 -14.200 1.00 98.69 168 TRP A N 1
ATOM 1267 C CA . TRP A 1 168 ? 4.463 -1.010 -12.752 1.00 98.69 168 TRP A CA 1
ATOM 1268 C C . TRP A 1 168 ? 3.761 -2.325 -12.450 1.00 98.69 168 TRP A C 1
ATOM 1270 O O . TRP A 1 168 ? 2.678 -2.540 -12.966 1.00 98.69 168 TRP A O 1
ATOM 1280 N N . HIS A 1 169 ? 4.339 -3.162 -11.596 1.00 98.75 169 HIS A N 1
ATOM 1281 C CA . HIS A 1 169 ? 3.714 -4.385 -11.102 1.00 98.75 169 HIS A CA 1
ATOM 1282 C C . HIS A 1 169 ? 3.883 -4.464 -9.586 1.00 98.75 169 HIS A C 1
ATOM 1284 O O . HIS A 1 169 ? 5.002 -4.581 -9.076 1.00 98.75 169 HIS A O 1
ATOM 1290 N N . TRP A 1 170 ? 2.770 -4.389 -8.870 1.00 98.88 170 TRP A N 1
ATOM 1291 C CA . TRP A 1 170 ? 2.696 -4.482 -7.420 1.00 98.88 170 TRP A CA 1
ATOM 1292 C C . TRP A 1 170 ? 2.246 -5.873 -6.993 1.00 98.88 170 TRP A C 1
ATOM 1294 O O . TRP A 1 170 ? 1.230 -6.364 -7.475 1.00 98.88 170 TRP A O 1
ATOM 1304 N N . ASP A 1 171 ? 2.936 -6.442 -6.012 1.00 98.81 171 ASP A N 1
ATOM 1305 C CA . ASP A 1 171 ? 2.475 -7.571 -5.205 1.00 98.81 171 ASP A CA 1
ATOM 1306 C C . ASP A 1 171 ? 2.371 -7.099 -3.753 1.00 98.81 171 ASP A C 1
ATOM 1308 O O . ASP A 1 171 ? 3.359 -6.667 -3.152 1.00 98.81 171 ASP A O 1
ATOM 1312 N N . PHE A 1 172 ? 1.165 -7.134 -3.185 1.00 98.69 172 PHE A N 1
ATOM 1313 C CA . PHE A 1 172 ? 0.922 -6.664 -1.820 1.00 98.69 172 PHE A CA 1
ATOM 1314 C C . PHE A 1 172 ? 1.292 -7.703 -0.748 1.00 98.69 172 PHE A C 1
ATOM 1316 O O . PHE A 1 172 ? 1.191 -7.426 0.445 1.00 98.69 172 PHE A O 1
ATOM 1323 N N . GLY A 1 173 ? 1.721 -8.908 -1.130 1.00 98.25 173 GLY A N 1
ATOM 1324 C CA . GLY A 1 173 ? 2.124 -9.963 -0.198 1.00 98.25 173 GLY A CA 1
ATOM 1325 C C . GLY A 1 173 ? 0.956 -10.665 0.505 1.00 98.25 173 GLY A C 1
ATOM 1326 O O . GLY A 1 173 ? 1.180 -11.496 1.384 1.00 98.25 173 GLY A O 1
ATOM 1327 N N . ASP A 1 174 ? -0.288 -10.353 0.130 1.00 98.06 174 ASP A N 1
ATOM 1328 C CA . ASP A 1 174 ? -1.518 -11.015 0.591 1.00 98.06 174 ASP A CA 1
ATOM 1329 C C . ASP A 1 174 ? -2.245 -11.788 -0.529 1.00 98.06 174 ASP A C 1
ATOM 1331 O O . ASP A 1 174 ? -3.377 -12.246 -0.351 1.00 98.06 174 ASP A O 1
ATOM 1335 N N . GLY A 1 175 ? -1.579 -11.944 -1.679 1.00 97.88 175 GLY A N 1
ATOM 1336 C CA . GLY A 1 175 ? -2.101 -12.595 -2.880 1.00 97.88 175 GLY A CA 1
ATOM 1337 C C . GLY A 1 175 ? -2.833 -11.661 -3.848 1.00 97.88 175 GLY A C 1
ATOM 1338 O O . GLY A 1 175 ? -3.263 -12.130 -4.902 1.00 97.88 175 GLY A O 1
ATOM 1339 N N . ASN A 1 176 ? -2.981 -10.370 -3.527 1.00 98.38 176 ASN A N 1
ATOM 1340 C CA . ASN A 1 176 ? -3.487 -9.363 -4.462 1.00 98.38 176 ASN A CA 1
ATOM 1341 C C . ASN A 1 176 ? -2.335 -8.632 -5.169 1.00 98.38 176 ASN A C 1
ATOM 1343 O O . ASN A 1 176 ? -1.272 -8.415 -4.586 1.00 98.38 176 ASN A O 1
ATOM 1347 N N . ILE A 1 177 ? -2.592 -8.207 -6.408 1.00 98.69 177 ILE A N 1
ATOM 1348 C CA . ILE A 1 177 ? -1.644 -7.481 -7.264 1.00 98.69 177 ILE A CA 1
ATOM 1349 C C . ILE A 1 177 ? -2.283 -6.219 -7.860 1.00 98.69 177 ILE A C 1
ATOM 1351 O O . ILE A 1 177 ? -3.511 -6.096 -7.868 1.00 98.69 177 ILE A O 1
ATOM 1355 N N . SER A 1 178 ? -1.468 -5.303 -8.387 1.00 98.75 178 SER A N 1
ATOM 1356 C CA . SER A 1 178 ? -1.930 -4.160 -9.191 1.00 98.75 178 SER A CA 1
ATOM 1357 C C . SER A 1 178 ? -0.909 -3.761 -10.261 1.00 98.75 178 SER A C 1
ATOM 1359 O O . SER A 1 178 ? 0.289 -3.890 -10.042 1.00 98.75 178 SER A O 1
ATOM 1361 N N . GLU A 1 179 ? -1.387 -3.235 -11.390 1.00 98.62 179 GLU A N 1
ATOM 1362 C CA . GLU A 1 179 ? -0.555 -2.660 -12.464 1.00 98.62 179 GLU A CA 1
ATOM 1363 C C . GLU A 1 179 ? -0.626 -1.118 -12.500 1.00 98.62 179 GLU A C 1
ATOM 1365 O O . GLU A 1 179 ? -0.018 -0.466 -13.350 1.00 98.62 179 GLU A O 1
ATOM 1370 N N . ASP A 1 180 ? -1.401 -0.508 -11.596 1.00 98.62 180 ASP A N 1
ATOM 1371 C CA . ASP A 1 180 ? -1.492 0.948 -11.507 1.00 98.62 180 ASP A CA 1
ATOM 1372 C C . ASP A 1 180 ? -0.189 1.530 -10.944 1.00 98.62 180 ASP A C 1
ATOM 1374 O O . ASP A 1 180 ? 0.458 0.940 -10.077 1.00 98.62 180 ASP A O 1
ATOM 1378 N N . LYS A 1 181 ? 0.167 2.745 -11.369 1.00 98.25 181 LYS A N 1
ATOM 1379 C CA . LYS A 1 181 ? 1.337 3.457 -10.835 1.00 98.25 181 LYS A CA 1
ATOM 1380 C C . LYS A 1 181 ? 1.236 3.706 -9.323 1.00 98.25 181 LYS A C 1
ATOM 1382 O O . LYS A 1 181 ? 2.184 3.446 -8.590 1.00 98.25 181 LYS A O 1
ATOM 1387 N N . ASP A 1 182 ? 0.080 4.194 -8.870 1.00 98.50 182 ASP A N 1
ATOM 1388 C CA . ASP A 1 182 ? -0.179 4.587 -7.479 1.00 98.50 182 ASP A CA 1
ATOM 1389 C C . ASP A 1 182 ? -1.468 3.907 -6.958 1.00 98.50 182 ASP A C 1
ATOM 1391 O O . ASP A 1 182 ? -2.522 4.551 -6.879 1.00 98.50 182 ASP A O 1
ATOM 1395 N N . PRO A 1 183 ? -1.449 2.598 -6.640 1.00 98.69 183 PRO A N 1
ATOM 1396 C CA . PRO A 1 183 ? -2.657 1.872 -6.269 1.00 98.69 183 PRO A CA 1
ATOM 1397 C C . PRO A 1 183 ? -3.055 2.080 -4.797 1.00 98.69 183 PRO A C 1
ATOM 1399 O O . PRO A 1 183 ? -2.198 2.100 -3.906 1.00 98.69 183 PRO A O 1
ATOM 1402 N N . PRO A 1 184 ? -4.360 2.153 -4.492 1.00 98.56 184 PRO A N 1
ATOM 1403 C CA . PRO A 1 184 ? -4.863 1.920 -3.146 1.00 98.56 184 PRO A CA 1
ATOM 1404 C C . PRO A 1 184 ? -4.971 0.415 -2.856 1.00 98.56 184 PRO A C 1
ATOM 1406 O O . PRO A 1 184 ? -5.404 -0.359 -3.708 1.00 98.56 184 PRO A O 1
ATOM 1409 N N . HIS A 1 185 ? -4.674 -0.006 -1.625 1.00 98.50 185 HIS A N 1
ATOM 1410 C CA . HIS A 1 185 ? -4.904 -1.381 -1.167 1.00 98.50 185 HIS A CA 1
ATOM 1411 C C . HIS A 1 185 ? -5.335 -1.444 0.301 1.00 98.50 185 HIS A C 1
ATOM 1413 O O . HIS A 1 185 ? -4.997 -0.579 1.106 1.00 98.50 185 HIS A O 1
ATOM 1419 N N . ARG A 1 186 ? -6.095 -2.478 0.669 1.00 97.94 186 ARG A N 1
ATOM 1420 C CA . ARG A 1 186 ? -6.590 -2.705 2.035 1.00 97.94 186 ARG A CA 1
ATOM 1421 C C . ARG A 1 186 ? -6.404 -4.166 2.420 1.00 97.94 186 ARG A C 1
ATOM 1423 O O . ARG A 1 186 ? -6.950 -5.055 1.769 1.00 97.94 186 ARG A O 1
ATOM 1430 N N . TYR A 1 187 ? -5.744 -4.393 3.550 1.00 98.06 187 TYR A N 1
ATOM 1431 C CA . TYR A 1 187 ? -5.535 -5.727 4.106 1.00 98.06 187 TYR A CA 1
ATOM 1432 C C . TYR A 1 187 ? -6.696 -6.143 5.009 1.00 98.06 187 TYR A C 1
ATOM 1434 O O . TYR A 1 187 ? -7.138 -5.378 5.863 1.00 98.06 187 TYR A O 1
ATOM 1442 N N . LYS A 1 188 ? -7.174 -7.380 4.844 1.00 94.69 188 LYS A N 1
ATOM 1443 C CA . LYS A 1 188 ? -8.311 -7.919 5.617 1.00 94.69 188 LYS A CA 1
ATOM 1444 C C . LYS A 1 188 ? -7.942 -8.351 7.033 1.00 94.69 188 LYS A C 1
ATOM 1446 O O . LYS A 1 188 ? -8.810 -8.404 7.895 1.00 94.69 188 LYS A O 1
ATOM 1451 N N . THR A 1 189 ? -6.684 -8.719 7.247 1.00 95.31 189 THR A N 1
ATOM 1452 C CA . THR A 1 189 ? -6.187 -9.284 8.504 1.00 95.31 189 THR A CA 1
ATOM 1453 C C . THR A 1 189 ? -4.963 -8.524 8.981 1.00 95.31 189 THR A C 1
ATOM 1455 O O . THR A 1 189 ? -4.127 -8.118 8.170 1.00 95.31 189 THR A O 1
ATOM 1458 N N . ALA A 1 190 ? -4.830 -8.354 10.295 1.00 96.12 190 ALA A N 1
ATOM 1459 C CA . ALA A 1 190 ? -3.602 -7.837 10.877 1.00 96.12 190 ALA A CA 1
ATOM 1460 C C . ALA A 1 190 ? -2.437 -8.799 10.595 1.00 96.12 190 ALA A C 1
ATOM 1462 O O . ALA A 1 190 ? -2.600 -10.021 10.605 1.00 96.12 190 ALA A O 1
ATOM 1463 N N . GLY A 1 191 ? -1.255 -8.253 10.329 1.00 97.25 191 GLY A N 1
ATOM 1464 C CA . GLY A 1 191 ? -0.101 -9.044 9.927 1.00 97.25 191 GLY A CA 1
ATOM 1465 C C . GLY A 1 191 ? 1.067 -8.199 9.440 1.00 97.25 191 GLY A C 1
ATOM 1466 O O . GLY A 1 191 ? 0.996 -6.974 9.370 1.00 97.25 191 GLY A O 1
ATOM 1467 N N . THR A 1 192 ? 2.167 -8.874 9.116 1.00 98.44 192 THR A N 1
ATOM 1468 C CA . THR A 1 192 ? 3.292 -8.263 8.402 1.00 98.44 192 THR A CA 1
ATOM 1469 C C . THR A 1 192 ? 3.274 -8.773 6.970 1.00 98.44 192 THR A C 1
ATOM 1471 O O . THR A 1 192 ? 3.308 -9.983 6.765 1.00 98.44 192 THR A O 1
ATOM 1474 N N . TYR A 1 193 ? 3.236 -7.856 6.010 1.00 98.50 193 TYR A N 1
ATOM 1475 C CA . TYR A 1 193 ? 3.182 -8.155 4.582 1.00 98.50 193 TYR A CA 1
ATOM 1476 C C . TYR A 1 193 ? 4.438 -7.630 3.899 1.00 98.50 193 TYR A C 1
ATOM 1478 O O . TYR A 1 193 ? 4.854 -6.497 4.151 1.00 98.50 193 TYR A O 1
ATOM 1486 N N . THR A 1 194 ? 5.056 -8.444 3.049 1.00 98.62 194 THR A N 1
ATOM 1487 C CA . THR A 1 194 ? 6.154 -8.000 2.188 1.00 98.62 194 THR A CA 1
ATOM 1488 C C . THR A 1 194 ? 5.552 -7.484 0.892 1.00 98.62 194 THR A C 1
ATOM 1490 O O . THR A 1 194 ? 5.114 -8.277 0.070 1.00 98.62 194 THR A O 1
ATOM 1493 N N . VAL A 1 195 ? 5.521 -6.161 0.730 1.00 98.75 195 VAL A N 1
ATOM 1494 C CA . VAL A 1 195 ? 5.067 -5.522 -0.507 1.00 98.75 195 VAL A CA 1
ATOM 1495 C C . VAL A 1 195 ? 6.239 -5.385 -1.456 1.00 98.75 195 VAL A C 1
ATOM 1497 O O . VAL A 1 195 ? 7.293 -4.883 -1.053 1.00 98.75 195 VAL A O 1
ATOM 1500 N N . THR A 1 196 ? 6.032 -5.776 -2.706 1.00 98.81 196 THR A N 1
ATOM 1501 C CA . THR A 1 196 ? 7.014 -5.702 -3.782 1.00 98.81 196 THR A CA 1
ATOM 1502 C C . THR A 1 196 ? 6.472 -4.852 -4.924 1.00 98.81 196 THR A C 1
ATOM 1504 O O . THR A 1 196 ? 5.341 -5.035 -5.358 1.00 98.81 196 THR A O 1
ATOM 1507 N N . LEU A 1 197 ? 7.291 -3.923 -5.413 1.00 98.88 197 LEU A N 1
ATOM 1508 C CA . LEU A 1 197 ? 7.076 -3.198 -6.662 1.00 98.88 197 LEU A CA 1
ATOM 1509 C C . LEU A 1 197 ? 8.173 -3.613 -7.642 1.00 98.88 197 LEU A C 1
ATOM 1511 O O . LEU A 1 197 ? 9.351 -3.541 -7.291 1.00 98.88 197 LEU A O 1
ATOM 1515 N N . ARG A 1 198 ? 7.792 -4.003 -8.857 1.00 98.62 198 ARG A N 1
ATOM 1516 C CA . ARG A 1 198 ? 8.677 -4.113 -10.021 1.00 98.62 198 ARG A CA 1
ATOM 1517 C C . ARG A 1 198 ? 8.313 -3.022 -11.023 1.00 98.62 198 ARG A C 1
ATOM 1519 O O . ARG A 1 198 ? 7.140 -2.863 -11.349 1.00 98.62 198 ARG A O 1
ATOM 1526 N N . VAL A 1 199 ? 9.313 -2.311 -11.530 1.00 98.69 199 VAL A N 1
ATOM 1527 C CA . VAL A 1 199 ? 9.148 -1.315 -12.600 1.00 98.69 199 VAL A CA 1
ATOM 1528 C C . VAL A 1 199 ? 9.962 -1.708 -13.823 1.00 98.69 199 VAL A C 1
ATOM 1530 O O . VAL A 1 199 ? 11.010 -2.337 -13.684 1.00 98.69 199 VAL A O 1
ATOM 1533 N N . GLU A 1 200 ? 9.477 -1.345 -15.005 1.00 98.06 200 GLU A N 1
ATOM 1534 C CA . GLU A 1 200 ? 10.147 -1.579 -16.289 1.00 98.06 200 GLU A CA 1
ATOM 1535 C C . GLU A 1 200 ? 10.174 -0.284 -17.107 1.00 98.06 200 GLU A C 1
ATOM 1537 O O . GLU A 1 200 ? 9.196 0.474 -17.109 1.00 98.06 200 GLU A O 1
ATOM 1542 N N . ASP A 1 201 ? 11.302 -0.012 -17.757 1.00 96.38 201 ASP A N 1
ATOM 1543 C CA . ASP A 1 201 ? 11.508 1.151 -18.621 1.00 96.38 201 ASP A CA 1
ATOM 1544 C C . ASP A 1 201 ? 11.192 0.848 -20.097 1.00 96.38 201 ASP A C 1
ATOM 1546 O O . ASP A 1 201 ? 10.813 -0.263 -20.476 1.00 96.38 201 ASP A O 1
ATOM 1550 N N . SER A 1 202 ? 11.322 1.861 -20.954 1.00 93.19 202 SER A N 1
ATOM 1551 C CA . SER A 1 202 ? 11.059 1.727 -22.392 1.00 93.19 202 SER A CA 1
ATOM 1552 C C . SER A 1 202 ? 12.080 0.873 -23.158 1.00 93.19 202 SER A C 1
ATOM 1554 O O . SER A 1 202 ? 11.795 0.473 -24.286 1.00 93.19 202 SER A O 1
ATOM 1556 N N . ASP A 1 203 ? 13.255 0.616 -22.575 1.00 91.38 203 ASP A N 1
ATOM 1557 C CA . ASP A 1 203 ? 14.297 -0.248 -23.144 1.00 91.38 203 ASP A CA 1
ATOM 1558 C C . ASP A 1 203 ? 14.113 -1.722 -22.706 1.00 91.38 203 ASP A C 1
ATOM 1560 O O . ASP A 1 203 ? 14.854 -2.606 -23.146 1.00 91.38 203 ASP A O 1
ATOM 1564 N N . GLY A 1 204 ? 13.109 -2.007 -21.864 1.00 92.88 204 GLY A N 1
ATOM 1565 C CA . GLY A 1 204 ? 12.809 -3.332 -21.316 1.00 92.88 204 GLY A CA 1
ATOM 1566 C C . GLY A 1 204 ? 13.666 -3.710 -20.103 1.00 92.88 204 GLY A C 1
ATOM 1567 O O . GLY A 1 204 ? 13.631 -4.862 -19.651 1.00 92.88 204 GLY A O 1
ATOM 1568 N N . LEU A 1 205 ? 14.450 -2.773 -19.559 1.00 96.38 205 LEU A N 1
ATOM 1569 C CA . LEU A 1 205 ? 15.190 -2.989 -18.321 1.00 96.38 205 LEU A CA 1
ATOM 1570 C C . LEU A 1 205 ? 14.250 -2.816 -17.131 1.00 96.38 205 LEU A C 1
ATOM 1572 O O . LEU A 1 205 ? 13.285 -2.057 -17.163 1.00 96.38 205 LEU A O 1
ATOM 1576 N N . ASN A 1 206 ? 14.518 -3.551 -16.056 1.00 97.94 206 ASN A N 1
ATOM 1577 C CA . ASN A 1 206 ? 13.657 -3.555 -14.883 1.00 97.94 206 ASN A CA 1
ATOM 1578 C C . ASN A 1 206 ? 14.453 -3.591 -13.584 1.00 97.94 206 ASN A C 1
ATOM 1580 O O . ASN A 1 206 ? 15.598 -4.042 -13.550 1.00 97.94 206 ASN A O 1
ATOM 1584 N N . ASP A 1 207 ? 13.796 -3.146 -12.520 1.00 98.56 207 ASP A N 1
ATOM 1585 C CA . ASP A 1 207 ? 14.287 -3.221 -11.149 1.00 98.56 207 ASP A CA 1
ATOM 1586 C C . ASP A 1 207 ? 13.122 -3.500 -10.195 1.00 98.56 207 ASP A C 1
ATOM 1588 O O . ASP A 1 207 ? 11.948 -3.348 -10.543 1.00 98.56 207 ASP A O 1
ATOM 1592 N N . THR A 1 208 ? 13.434 -3.977 -8.994 1.00 98.69 208 THR A N 1
ATOM 1593 C CA . THR A 1 208 ? 12.446 -4.412 -8.006 1.00 98.69 208 THR A CA 1
ATOM 1594 C C . THR A 1 208 ? 12.820 -3.939 -6.608 1.00 98.69 208 THR A C 1
ATOM 1596 O O . THR A 1 208 ? 13.943 -4.129 -6.146 1.00 98.69 208 THR A O 1
ATOM 1599 N N . ALA A 1 209 ? 11.846 -3.383 -5.890 1.00 98.62 209 ALA A N 1
ATOM 1600 C CA . ALA A 1 209 ? 11.983 -2.980 -4.497 1.00 98.62 209 ALA A CA 1
ATOM 1601 C C . ALA A 1 209 ? 10.945 -3.676 -3.616 1.00 98.62 209 ALA A C 1
ATOM 1603 O O . ALA A 1 209 ? 9.783 -3.796 -3.996 1.00 98.62 209 ALA A O 1
ATOM 1604 N N . SER A 1 210 ? 11.347 -4.049 -2.399 1.00 98.62 210 SER A N 1
ATOM 1605 C CA . SER A 1 210 ? 10.455 -4.666 -1.411 1.00 98.62 210 SER A CA 1
ATOM 1606 C C . SER A 1 210 ? 10.522 -3.958 -0.060 1.00 98.62 210 SER A C 1
ATOM 1608 O O . SER A 1 210 ? 11.597 -3.544 0.381 1.00 98.62 210 SER A O 1
ATOM 1610 N N . LYS A 1 211 ? 9.380 -3.841 0.629 1.00 98.25 211 LYS A N 1
ATOM 1611 C CA . LYS A 1 211 ? 9.285 -3.332 2.008 1.00 98.25 211 LYS A CA 1
ATOM 1612 C C . LYS A 1 211 ? 8.303 -4.162 2.825 1.00 98.25 211 LYS A C 1
ATOM 1614 O O . LYS A 1 211 ? 7.234 -4.520 2.345 1.00 98.25 211 LYS A O 1
ATOM 1619 N N . ASN A 1 212 ? 8.646 -4.408 4.088 1.00 98.25 212 ASN A N 1
ATOM 1620 C CA . ASN A 1 212 ? 7.717 -5.008 5.041 1.00 98.25 212 ASN A CA 1
ATOM 1621 C C . ASN A 1 212 ? 6.805 -3.929 5.628 1.00 98.25 212 ASN A C 1
ATOM 1623 O O . ASN A 1 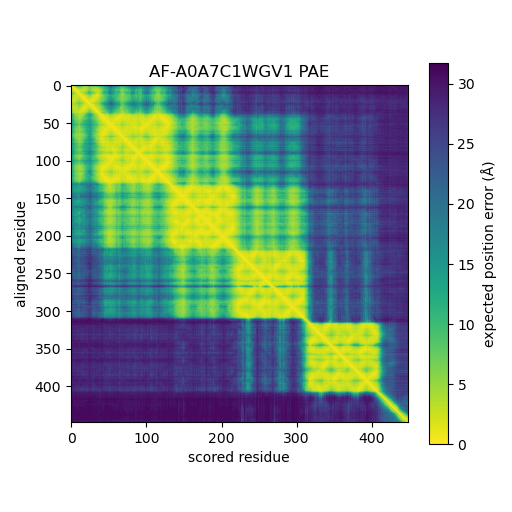212 ? 7.291 -2.951 6.197 1.00 98.25 212 ASN A O 1
ATOM 1627 N N . ILE A 1 213 ? 5.496 -4.138 5.526 1.00 97.62 213 ILE A N 1
ATOM 1628 C CA . ILE A 1 213 ? 4.459 -3.279 6.094 1.00 97.62 213 ILE A CA 1
ATOM 1629 C C . ILE A 1 213 ? 3.764 -4.044 7.211 1.00 97.62 213 ILE A C 1
ATOM 1631 O O . ILE A 1 213 ? 3.307 -5.169 7.022 1.00 97.62 213 ILE A O 1
ATOM 1635 N N . ILE A 1 214 ? 3.685 -3.425 8.386 1.00 98.12 214 ILE A N 1
ATOM 1636 C CA . ILE A 1 214 ? 2.980 -3.979 9.541 1.00 98.12 214 ILE A CA 1
ATOM 1637 C C . ILE A 1 214 ? 1.586 -3.359 9.579 1.00 98.12 214 ILE A C 1
ATOM 1639 O O . ILE A 1 214 ? 1.447 -2.163 9.836 1.00 98.12 214 ILE A O 1
ATOM 1643 N N . VAL A 1 215 ? 0.569 -4.181 9.349 1.00 98.19 215 VAL A N 1
ATOM 1644 C CA . VAL A 1 215 ? -0.841 -3.812 9.471 1.00 98.19 215 VAL A CA 1
ATOM 1645 C C . VAL A 1 215 ? -1.344 -4.301 10.817 1.00 98.19 215 VAL A C 1
ATOM 1647 O O . VAL A 1 215 ? -1.261 -5.491 11.128 1.00 98.19 215 VAL A O 1
ATOM 1650 N N . ARG A 1 216 ? -1.851 -3.386 11.636 1.00 94.81 216 ARG A N 1
ATOM 1651 C CA . ARG A 1 216 ? -2.396 -3.713 12.960 1.00 94.81 216 ARG A CA 1
ATOM 1652 C C . ARG A 1 216 ? -3.895 -3.968 12.877 1.00 94.81 216 ARG A C 1
ATOM 1654 O O . ARG A 1 216 ? -4.553 -3.524 11.943 1.00 94.81 216 ARG A O 1
ATOM 1661 N N . GLU A 1 217 ? -4.448 -4.655 13.866 1.00 91.81 217 GLU A N 1
ATOM 1662 C CA . GLU A 1 217 ? -5.901 -4.655 14.022 1.00 91.81 217 GLU A CA 1
ATOM 1663 C C . GLU A 1 217 ? -6.333 -3.248 14.441 1.00 91.81 217 GLU A C 1
ATOM 1665 O O . GLU A 1 217 ? -5.630 -2.600 15.228 1.00 91.81 217 GLU A O 1
ATOM 1670 N N . ARG A 1 218 ? -7.444 -2.745 13.897 1.00 88.75 218 ARG A N 1
ATOM 1671 C CA . ARG A 1 218 ? -7.973 -1.463 14.356 1.00 88.75 218 ARG A CA 1
ATOM 1672 C C . ARG A 1 218 ? -8.489 -1.608 15.784 1.00 88.75 218 ARG A C 1
ATOM 1674 O O . ARG A 1 218 ? -9.242 -2.528 16.089 1.00 88.75 218 ARG A O 1
ATOM 1681 N N . ASP A 1 219 ? -8.077 -0.688 16.651 1.00 85.94 219 ASP A N 1
ATOM 1682 C CA . ASP A 1 219 ? -8.638 -0.603 17.993 1.00 85.94 219 ASP A CA 1
ATOM 1683 C C . ASP A 1 219 ? -10.042 0.011 17.932 1.00 85.94 219 ASP A C 1
ATOM 1685 O O . ASP A 1 219 ? -10.259 1.032 17.274 1.00 85.94 219 ASP A O 1
ATOM 1689 N N . HIS A 1 220 ? -10.977 -0.633 18.622 1.00 85.50 220 HIS A N 1
ATOM 1690 C CA . HIS A 1 220 ? -12.381 -0.246 18.712 1.00 85.50 220 HIS A CA 1
ATOM 1691 C C . HIS A 1 220 ? -12.719 -0.070 20.193 1.00 85.50 220 HIS A C 1
ATOM 1693 O O . HIS A 1 220 ? -13.290 -0.988 20.792 1.00 85.50 220 HIS A O 1
ATOM 1699 N N . PRO A 1 221 ? -12.302 1.039 20.832 1.00 90.25 221 PRO A N 1
ATOM 1700 C CA . PRO A 1 221 ? -12.468 1.219 22.266 1.00 90.25 221 PRO A CA 1
ATOM 1701 C C . PRO A 1 221 ? -13.949 1.241 22.645 1.00 90.25 221 PRO A C 1
ATOM 1703 O O . PRO A 1 221 ? -14.804 1.738 21.904 1.00 90.25 221 PRO A O 1
ATOM 1706 N N . VAL A 1 222 ? -14.244 0.695 23.821 1.00 95.31 222 VAL A N 1
ATOM 1707 C CA . VAL A 1 222 ? -15.583 0.693 24.409 1.00 95.31 222 VAL A CA 1
ATOM 1708 C C . VAL A 1 222 ? -15.528 1.452 25.722 1.00 95.31 222 VAL A C 1
ATOM 1710 O O . VAL A 1 222 ? -14.658 1.203 26.554 1.00 95.31 222 VAL A O 1
ATOM 1713 N N . TYR A 1 223 ? -16.489 2.343 25.922 1.00 95.56 223 TYR A N 1
ATOM 1714 C CA . TYR A 1 223 ? -16.689 3.072 27.165 1.00 95.56 223 TYR A CA 1
ATOM 1715 C C . TYR A 1 223 ? -18.002 2.635 27.792 1.00 95.56 223 TYR A C 1
ATOM 1717 O O . TYR A 1 223 ? -18.988 2.413 27.087 1.00 95.56 223 TYR A O 1
ATOM 1725 N N . VAL A 1 224 ? -18.015 2.522 29.115 1.00 97.00 224 VAL A N 1
ATOM 1726 C CA . VAL A 1 224 ? -19.218 2.231 29.887 1.00 97.00 224 VAL A CA 1
ATOM 1727 C C . VAL A 1 224 ? -19.251 3.124 31.118 1.00 97.00 224 VAL A C 1
ATOM 1729 O O . VAL A 1 224 ? -18.210 3.409 31.700 1.00 97.00 224 VAL A O 1
ATOM 1732 N N . GLU A 1 225 ? -20.439 3.564 31.505 1.00 96.44 225 GLU A N 1
ATOM 1733 C CA . GLU A 1 225 ? -20.659 4.373 32.702 1.00 96.44 225 GLU A CA 1
ATOM 1734 C C . GLU A 1 225 ? -21.867 3.858 33.477 1.00 96.44 225 GLU A C 1
ATOM 1736 O O . GLU A 1 225 ? -22.820 3.366 32.875 1.00 96.44 225 GLU A O 1
ATOM 1741 N N . ILE A 1 226 ? -21.842 4.003 34.804 1.00 96.69 226 ILE A N 1
ATOM 1742 C CA . ILE A 1 226 ? -22.983 3.735 35.687 1.00 96.69 226 ILE A CA 1
ATOM 1743 C C . ILE A 1 226 ? -23.570 5.085 36.116 1.00 96.69 226 ILE A C 1
ATOM 1745 O O . ILE A 1 226 ? -22.922 5.846 36.830 1.00 96.69 226 ILE A O 1
ATOM 1749 N N . GLU A 1 227 ? -24.805 5.384 35.712 1.00 93.94 227 GLU A N 1
ATOM 1750 C CA . GLU A 1 227 ? -25.497 6.628 36.087 1.00 93.94 227 GLU A CA 1
ATOM 1751 C C . GLU A 1 227 ? -26.247 6.495 37.418 1.00 93.94 227 GLU A C 1
ATOM 1753 O O . GLU A 1 227 ? -26.413 7.463 38.166 1.00 93.94 227 GLU A O 1
ATOM 1758 N N . TYR A 1 228 ? -26.730 5.292 37.726 1.00 90.75 228 TYR A N 1
ATOM 1759 C CA . TYR A 1 228 ? -27.394 4.990 38.986 1.00 90.75 228 TYR A CA 1
ATOM 1760 C C . TYR A 1 228 ? -27.209 3.506 39.341 1.00 90.75 228 TYR A C 1
ATOM 1762 O O . TYR A 1 228 ? -27.326 2.659 38.452 1.00 90.75 228 TYR A O 1
ATOM 1770 N N . PRO A 1 229 ? -26.976 3.157 40.619 1.00 93.12 229 PRO A N 1
ATOM 1771 C CA . PRO A 1 229 ? -26.933 4.030 41.797 1.00 93.12 229 PRO A CA 1
ATOM 1772 C C . PRO A 1 229 ? -25.655 4.877 41.884 1.00 93.12 229 PRO A C 1
ATOM 1774 O O . PRO A 1 229 ? -24.648 4.573 41.257 1.00 93.12 229 PRO A O 1
ATOM 1777 N N . GLN A 1 230 ? -25.701 5.959 42.667 1.00 91.00 230 GLN A N 1
ATOM 1778 C CA . GLN A 1 230 ? -24.540 6.825 42.904 1.00 91.00 230 GLN A CA 1
ATOM 1779 C C . GLN A 1 230 ? -23.546 6.167 43.868 1.00 91.00 230 GLN A C 1
ATOM 1781 O O . GLN A 1 230 ? -23.940 5.400 44.753 1.00 91.00 230 GLN A O 1
ATOM 1786 N N . ASN A 1 231 ? -22.260 6.501 43.738 1.00 94.06 231 ASN A N 1
ATOM 1787 C CA . ASN A 1 231 ? -21.227 5.941 44.605 1.00 94.06 231 ASN A CA 1
ATOM 1788 C C . ASN A 1 231 ? -21.462 6.295 46.077 1.00 94.06 231 ASN A C 1
ATOM 1790 O O . ASN A 1 231 ? -21.761 7.437 46.419 1.00 94.06 231 ASN A O 1
ATOM 1794 N N . ASN A 1 232 ? -21.305 5.299 46.942 1.00 93.38 232 ASN A N 1
ATOM 1795 C CA . ASN A 1 232 ? -21.581 5.316 48.377 1.00 93.38 232 ASN A CA 1
ATOM 1796 C C . ASN A 1 232 ? -23.050 5.564 48.764 1.00 93.38 232 ASN A C 1
ATOM 1798 O O . ASN A 1 232 ? -23.331 5.884 49.919 1.00 93.38 232 ASN A O 1
ATOM 1802 N N . SER A 1 233 ? -23.997 5.410 47.835 1.00 88.12 233 SER A N 1
ATOM 1803 C CA . SER A 1 233 ? -25.423 5.514 48.161 1.00 88.12 233 SER A CA 1
ATOM 1804 C C . SER A 1 233 ? -25.905 4.345 49.026 1.00 88.12 233 SER A C 1
ATOM 1806 O O . SER A 1 233 ? -25.354 3.241 48.994 1.00 88.12 233 SER A O 1
ATOM 1808 N N . VAL A 1 234 ? -26.954 4.600 49.812 1.00 90.94 234 VAL A N 1
ATOM 1809 C CA . VAL A 1 234 ? -27.695 3.567 50.541 1.00 90.94 234 VAL A CA 1
ATOM 1810 C C . VAL A 1 234 ? -28.896 3.166 49.696 1.00 90.94 234 VAL A C 1
ATOM 1812 O O . VAL A 1 234 ? -29.668 4.027 49.277 1.00 90.94 234 VAL A O 1
ATOM 1815 N N . ILE A 1 235 ? -29.049 1.869 49.452 1.00 89.56 235 ILE A N 1
ATOM 1816 C CA . ILE A 1 235 ? -30.118 1.303 48.627 1.00 89.56 235 ILE A CA 1
ATOM 1817 C C . ILE A 1 235 ? -30.869 0.218 49.402 1.00 89.56 235 ILE A C 1
ATOM 1819 O O . ILE A 1 235 ? -30.311 -0.439 50.285 1.00 89.56 235 ILE A O 1
ATOM 1823 N N . ASN A 1 236 ? -32.148 0.044 49.083 1.00 88.50 236 ASN A N 1
ATOM 1824 C CA . ASN A 1 236 ? -33.002 -0.998 49.641 1.00 88.50 236 ASN A CA 1
ATOM 1825 C C . ASN A 1 236 ? -34.072 -1.411 48.620 1.00 88.50 236 ASN A C 1
ATOM 1827 O O . ASN A 1 236 ? -34.347 -0.685 47.664 1.00 88.50 236 ASN A O 1
ATOM 1831 N N . GLY A 1 237 ? -34.659 -2.593 48.810 1.00 85.94 237 GLY A N 1
ATOM 1832 C CA . GLY A 1 237 ? -35.708 -3.093 47.922 1.00 85.94 237 GLY A CA 1
ATOM 1833 C C . GLY A 1 237 ? -35.197 -3.487 46.531 1.00 85.94 237 GLY A C 1
ATOM 1834 O O . GLY A 1 237 ? -34.044 -3.879 46.354 1.00 85.94 237 GLY A O 1
ATOM 1835 N N . THR A 1 238 ? -36.065 -3.429 45.524 1.00 87.94 238 THR A N 1
ATOM 1836 C CA . THR A 1 238 ? -35.656 -3.627 44.126 1.00 87.94 238 THR A CA 1
ATOM 1837 C C . THR A 1 238 ? -35.269 -2.286 43.517 1.00 87.94 238 THR A C 1
ATOM 1839 O O . THR A 1 238 ? -36.093 -1.375 43.486 1.00 87.94 238 THR A O 1
ATOM 1842 N N . ILE A 1 239 ? -34.039 -2.179 43.014 1.00 89.31 239 ILE A N 1
ATOM 1843 C CA . ILE A 1 239 ? -33.546 -0.980 42.333 1.00 89.31 239 ILE A CA 1
ATOM 1844 C C . ILE A 1 239 ? -33.295 -1.249 40.850 1.00 89.31 239 ILE A C 1
ATOM 1846 O O . ILE A 1 239 ? -32.931 -2.356 40.458 1.00 89.31 239 ILE A O 1
ATOM 1850 N N . GLU A 1 240 ? -33.454 -0.222 40.023 1.00 92.25 240 GLU A N 1
ATOM 1851 C CA . GLU A 1 240 ? -32.975 -0.233 38.643 1.00 92.25 240 GLU A CA 1
ATOM 1852 C C . GLU A 1 240 ? -31.560 0.337 38.611 1.00 92.25 240 GLU A C 1
ATOM 1854 O O . GLU A 1 240 ? -31.371 1.509 38.907 1.00 92.25 240 GLU A O 1
ATOM 1859 N N . ILE A 1 241 ? -30.575 -0.475 38.244 1.00 95.31 241 ILE A N 1
ATOM 1860 C CA . ILE A 1 241 ? -29.223 -0.022 37.912 1.00 95.31 241 ILE A CA 1
ATOM 1861 C C . ILE A 1 241 ? -29.244 0.380 36.444 1.00 95.31 241 ILE A C 1
ATOM 1863 O O . ILE A 1 241 ? -29.735 -0.392 35.624 1.00 95.31 241 ILE A O 1
ATOM 1867 N N . ARG A 1 242 ? -28.717 1.549 36.091 1.00 94.94 242 ARG A N 1
ATOM 1868 C CA . ARG A 1 242 ? -28.693 2.010 34.699 1.00 94.94 242 ARG A CA 1
ATOM 1869 C C . ARG A 1 242 ? -27.459 2.831 34.380 1.00 94.94 242 ARG A C 1
ATOM 1871 O O . ARG A 1 242 ? -26.833 3.402 35.276 1.00 94.94 242 ARG A O 1
ATOM 1878 N N . GLY A 1 243 ? -27.151 2.911 33.097 1.00 96.06 243 GLY A N 1
ATOM 1879 C CA . GLY A 1 243 ? -26.070 3.731 32.589 1.00 96.06 243 GLY A CA 1
ATOM 1880 C C . GLY A 1 243 ? -25.981 3.690 31.074 1.00 96.06 243 GLY A C 1
ATOM 1881 O O . GLY A 1 243 ? -26.921 3.264 30.396 1.00 96.06 243 GLY A O 1
ATOM 1882 N N . LYS A 1 244 ? -24.836 4.127 30.547 1.00 96.31 244 LYS A N 1
ATOM 1883 C CA . LYS A 1 244 ? -24.594 4.186 29.105 1.00 96.31 244 LYS A CA 1
ATOM 1884 C C . LYS A 1 244 ? -23.374 3.386 28.683 1.00 96.31 244 LYS A C 1
ATOM 1886 O O . LYS A 1 244 ? -22.489 3.099 29.490 1.00 96.31 244 LYS A O 1
ATOM 1891 N N . ALA A 1 245 ? -23.346 3.006 27.413 1.00 96.75 245 ALA A N 1
ATOM 1892 C CA . ALA A 1 245 ? -22.201 2.405 26.751 1.00 96.75 245 ALA A CA 1
ATOM 1893 C C . ALA A 1 245 ? -22.020 3.024 25.360 1.00 96.75 245 ALA A C 1
ATOM 1895 O O . ALA A 1 245 ? -22.993 3.280 24.657 1.00 96.75 245 ALA A O 1
ATOM 1896 N N . SER A 1 246 ? -20.776 3.260 24.948 1.00 94.81 246 SER A N 1
ATOM 1897 C CA . SER A 1 246 ? -20.469 3.839 23.635 1.00 94.81 246 SER A CA 1
ATOM 1898 C C . SER A 1 246 ? -19.191 3.259 23.039 1.00 94.81 246 SER A C 1
ATOM 1900 O O . SER A 1 246 ? -18.286 2.832 23.756 1.00 94.81 246 SER A O 1
ATOM 1902 N N . SER A 1 247 ? -19.143 3.201 21.711 1.00 94.69 247 SER A N 1
ATOM 1903 C CA . SER A 1 247 ? -18.001 2.742 20.922 1.00 94.69 247 SER A CA 1
ATOM 1904 C C . SER A 1 247 ? -18.179 3.203 19.468 1.00 94.69 247 SER A C 1
ATOM 1906 O O . SER A 1 247 ? -19.251 3.670 19.087 1.00 94.69 247 SER A O 1
ATOM 1908 N N . ASP A 1 248 ? -17.142 3.075 18.642 1.00 90.19 248 ASP A N 1
ATOM 1909 C CA . ASP A 1 248 ? -17.230 3.272 17.190 1.00 90.19 248 ASP A CA 1
ATOM 1910 C C . ASP A 1 248 ? -17.904 2.088 16.466 1.00 90.19 248 ASP A C 1
ATOM 1912 O O . ASP A 1 248 ? -18.241 2.178 15.281 1.00 90.19 248 ASP A O 1
ATOM 1916 N N . LYS A 1 249 ? -18.129 0.982 17.184 1.00 90.38 249 LYS A N 1
ATOM 1917 C CA . LYS A 1 249 ? -18.909 -0.182 16.749 1.00 90.38 249 LYS A CA 1
ATOM 1918 C C . LYS A 1 249 ? -20.137 -0.379 17.647 1.00 90.38 249 LYS A C 1
ATOM 1920 O O . LYS A 1 249 ? -20.103 0.005 18.815 1.00 90.38 249 LYS A O 1
ATOM 1925 N N . PRO A 1 250 ? -21.218 -1.009 17.149 1.00 93.38 250 PRO A N 1
ATOM 1926 C CA . PRO A 1 250 ? -22.408 -1.264 17.958 1.00 93.38 250 PRO A CA 1
ATOM 1927 C C . PRO A 1 250 ? -22.096 -2.059 19.231 1.00 93.38 250 PRO A C 1
ATOM 1929 O O . PRO A 1 250 ? -21.398 -3.074 19.181 1.00 93.38 250 PRO A O 1
ATOM 1932 N N . ILE A 1 251 ? -22.661 -1.639 20.365 1.00 95.69 251 ILE A N 1
ATOM 1933 C CA . ILE A 1 251 ? -22.570 -2.396 21.616 1.00 95.69 251 ILE A CA 1
ATOM 1934 C C . ILE A 1 251 ? -23.363 -3.697 21.463 1.00 95.69 251 ILE A C 1
ATOM 1936 O O . ILE A 1 251 ? -24.572 -3.686 21.254 1.00 95.69 251 ILE A O 1
ATOM 1940 N N . GLN A 1 252 ? -22.676 -4.830 21.575 1.00 95.56 252 GLN A N 1
ATOM 1941 C CA . GLN A 1 252 ? -23.262 -6.167 21.445 1.00 95.56 252 GLN A CA 1
ATOM 1942 C C . GLN A 1 252 ? -23.861 -6.648 22.767 1.00 95.56 252 GLN A C 1
ATOM 1944 O O . GLN A 1 252 ? -24.901 -7.307 22.786 1.00 95.56 252 GLN A O 1
ATOM 1949 N N . LYS A 1 253 ? -23.204 -6.327 23.886 1.00 96.31 253 LYS A N 1
ATOM 1950 C CA . LYS A 1 253 ? -23.681 -6.647 25.235 1.00 96.31 253 LYS A CA 1
ATOM 1951 C C . LYS A 1 253 ? -23.052 -5.747 26.290 1.00 96.31 253 LYS A C 1
ATOM 1953 O O . LYS A 1 253 ? -21.937 -5.254 26.115 1.00 96.31 253 LYS A O 1
ATOM 1958 N N . VAL A 1 254 ? -23.751 -5.622 27.410 1.00 97.38 254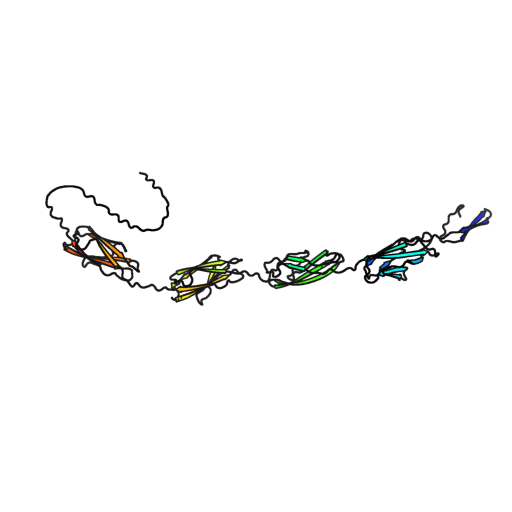 VAL A N 1
ATOM 1959 C CA . VAL A 1 254 ? -23.215 -5.094 28.668 1.00 97.38 254 VAL A CA 1
ATOM 1960 C C . VAL A 1 254 ? -23.217 -6.234 29.674 1.00 97.38 254 VAL A C 1
ATOM 1962 O O . VAL A 1 254 ? -24.125 -7.060 29.684 1.00 97.38 254 VAL A O 1
ATOM 1965 N N . GLU A 1 255 ? -22.185 -6.337 30.495 1.00 97.81 255 GLU A N 1
ATOM 1966 C CA . GLU A 1 255 ? -22.111 -7.342 31.546 1.00 97.81 255 GLU A CA 1
ATOM 1967 C C . GLU A 1 255 ? -22.025 -6.663 32.903 1.00 97.81 255 GLU A C 1
ATOM 1969 O O . GLU A 1 255 ? -21.232 -5.742 33.089 1.00 97.81 255 GLU A O 1
ATOM 1974 N N . ILE A 1 256 ? -22.827 -7.147 33.849 1.00 98.06 256 ILE A N 1
ATOM 1975 C CA . ILE A 1 256 ? -22.861 -6.678 35.233 1.00 98.06 256 ILE A CA 1
ATOM 1976 C C . ILE A 1 256 ? -22.494 -7.823 36.175 1.00 98.06 256 ILE A C 1
ATOM 1978 O O . ILE A 1 256 ? -22.896 -8.966 35.958 1.00 98.06 256 ILE A O 1
ATOM 1982 N N . LYS A 1 257 ? -21.731 -7.548 37.230 1.00 97.62 257 LYS A N 1
ATOM 1983 C CA . LYS A 1 257 ? -21.543 -8.483 38.347 1.00 97.62 257 LYS A CA 1
ATOM 1984 C C . LYS A 1 257 ? -21.556 -7.743 39.677 1.00 97.62 257 LYS A C 1
ATOM 1986 O O . LYS A 1 257 ? -21.249 -6.555 39.742 1.00 97.62 257 LYS A O 1
ATOM 1991 N N . PHE A 1 258 ? -21.854 -8.483 40.735 1.00 97.06 258 PHE A N 1
ATOM 1992 C CA . PHE A 1 258 ? -21.889 -7.983 42.105 1.00 97.06 258 PHE A CA 1
ATOM 1993 C C . PHE A 1 258 ? -20.782 -8.659 42.906 1.00 97.06 258 PHE A C 1
ATOM 1995 O O . PHE A 1 258 ? -20.666 -9.886 42.875 1.00 97.06 258 PHE A O 1
ATOM 2002 N N . ASP A 1 259 ? -19.966 -7.867 43.592 1.00 96.00 259 ASP A N 1
ATOM 2003 C CA . ASP A 1 259 ? -18.849 -8.323 44.420 1.00 96.00 259 ASP A CA 1
ATOM 2004 C C . ASP A 1 259 ? -17.932 -9.314 43.668 1.00 96.00 259 ASP A C 1
ATOM 2006 O O . ASP A 1 259 ? -17.442 -9.040 42.567 1.00 96.00 259 ASP A O 1
ATOM 2010 N N . SER A 1 260 ? -17.700 -10.495 44.246 1.00 94.94 260 SER A N 1
ATOM 2011 C CA . SER A 1 260 ? -16.941 -11.599 43.648 1.00 94.94 260 SER A CA 1
ATOM 2012 C C . SER A 1 260 ? -17.796 -12.556 42.801 1.00 94.94 260 SER A C 1
ATOM 2014 O O . SER A 1 260 ? -17.323 -13.627 42.417 1.00 94.94 260 SER A O 1
ATOM 2016 N N . GLY A 1 261 ? -19.046 -12.191 42.507 1.00 94.31 261 GLY A N 1
ATOM 2017 C CA . GLY A 1 261 ? -19.987 -12.985 41.724 1.00 94.31 261 GLY A CA 1
ATOM 2018 C C . GLY A 1 261 ? -19.622 -13.128 40.241 1.00 94.31 261 GLY A C 1
ATOM 2019 O O . GLY A 1 261 ? -18.664 -12.545 39.729 1.00 94.31 261 GLY A O 1
ATOM 2020 N N . SER A 1 262 ? -20.421 -13.931 39.534 1.00 97.00 262 SER A N 1
ATOM 2021 C CA . SER A 1 262 ? -20.282 -14.143 38.087 1.00 97.00 262 SER A CA 1
ATOM 2022 C C . SER A 1 262 ? -20.881 -12.991 37.276 1.00 97.00 262 SER A C 1
ATOM 2024 O O . SER A 1 262 ? -21.809 -12.324 37.728 1.00 97.00 262 SER A O 1
ATOM 2026 N N . TRP A 1 263 ? -20.365 -12.793 36.060 1.00 97.75 263 TRP A N 1
ATOM 2027 C CA . TRP A 1 263 ? -20.918 -11.843 35.095 1.00 97.75 263 TRP A CA 1
ATOM 2028 C C . TRP A 1 263 ? -22.295 -12.283 34.595 1.00 97.75 263 TRP A C 1
ATOM 2030 O O . TRP A 1 263 ? -22.499 -13.443 34.239 1.00 97.75 263 TRP A O 1
ATOM 2040 N N . ILE A 1 264 ? -23.216 -11.328 34.540 1.00 97.00 264 ILE A N 1
ATOM 2041 C CA . ILE A 1 264 ? -24.573 -11.456 34.020 1.00 97.00 264 ILE A CA 1
ATOM 2042 C C . ILE A 1 264 ? -24.648 -10.623 32.745 1.00 97.00 264 ILE A C 1
ATOM 2044 O O . ILE A 1 264 ? -24.309 -9.441 32.754 1.00 97.00 264 ILE A O 1
ATOM 2048 N N . THR A 1 265 ? -25.080 -11.235 31.645 1.00 96.69 265 THR A N 1
ATOM 2049 C CA . THR A 1 265 ? -25.193 -10.560 30.348 1.00 96.69 265 THR A CA 1
ATOM 2050 C C . THR A 1 265 ? -26.526 -9.824 30.216 1.00 96.69 265 THR A C 1
ATOM 2052 O O . THR A 1 265 ? -27.592 -10.418 30.359 1.00 96.69 265 THR A O 1
ATOM 2055 N N . ILE A 1 266 ? -26.439 -8.542 29.877 1.00 94.00 266 ILE A N 1
ATOM 2056 C CA . ILE A 1 266 ? -27.524 -7.645 29.483 1.00 94.00 266 ILE A CA 1
ATOM 2057 C C . ILE A 1 266 ? -27.424 -7.455 27.961 1.00 94.00 266 ILE A C 1
ATOM 2059 O O . ILE A 1 266 ? -26.322 -7.329 27.416 1.00 94.00 266 ILE A O 1
ATOM 2063 N N . ALA A 1 267 ? -28.564 -7.462 27.264 1.00 87.38 267 ALA A N 1
ATOM 2064 C CA . ALA A 1 267 ? -28.604 -7.217 25.822 1.00 87.38 267 ALA A CA 1
ATOM 2065 C C . ALA A 1 267 ? -27.941 -5.869 25.475 1.00 87.38 267 ALA A C 1
ATOM 2067 O O . ALA A 1 267 ? -28.092 -4.895 26.211 1.00 87.38 267 ALA A O 1
ATOM 2068 N N . GLY A 1 268 ? -27.182 -5.828 24.377 1.00 78.44 268 GLY A N 1
ATOM 2069 C CA . GLY A 1 268 ? -26.449 -4.635 23.960 1.00 78.44 268 GLY A CA 1
ATOM 2070 C C . GLY A 1 268 ? -27.370 -3.470 23.615 1.00 78.44 268 GLY A C 1
ATOM 2071 O O . GLY A 1 268 ? -28.283 -3.612 22.804 1.00 78.44 268 GLY A O 1
ATOM 2072 N N . SER A 1 269 ? -27.116 -2.326 24.243 1.00 84.44 269 SER A N 1
ATOM 2073 C CA . SER A 1 269 ? -27.796 -1.055 24.011 1.00 84.44 269 SER A CA 1
ATOM 2074 C C . SER A 1 269 ? -26.861 0.086 24.422 1.00 84.44 269 SER A C 1
ATOM 2076 O O . SER A 1 269 ? -26.021 -0.099 25.306 1.00 84.44 269 SER A O 1
ATOM 2078 N N . GLU A 1 270 ? -26.996 1.249 23.782 1.00 91.50 270 GLU A N 1
ATOM 2079 C CA . GLU A 1 270 ? -26.286 2.476 24.179 1.00 91.50 270 GLU A CA 1
ATOM 2080 C C . GLU A 1 270 ? -26.744 2.963 25.559 1.00 91.50 270 GLU A C 1
ATOM 2082 O O . GLU A 1 270 ? -25.943 3.485 26.329 1.00 91.50 270 GLU A O 1
ATOM 2087 N N . GLU A 1 271 ? -28.012 2.719 25.896 1.00 95.00 271 GLU A N 1
ATOM 2088 C CA . GLU A 1 271 ? -28.581 2.895 27.232 1.00 95.00 271 GLU A CA 1
ATOM 2089 C C . GLU A 1 271 ? -28.951 1.526 27.797 1.00 95.00 271 GLU A C 1
ATOM 2091 O O . GLU A 1 271 ? -29.763 0.801 27.216 1.00 95.00 271 GLU A O 1
ATOM 2096 N N . TRP A 1 272 ? -28.356 1.144 28.920 1.00 95.31 272 TRP A N 1
ATOM 2097 C CA . TRP A 1 272 ? -28.560 -0.170 29.519 1.00 95.31 272 TRP A CA 1
ATOM 2098 C C . TRP A 1 272 ? -29.168 -0.037 30.913 1.00 95.31 272 TRP A C 1
ATOM 2100 O O . TRP A 1 272 ? -28.876 0.905 31.651 1.00 95.31 272 TRP A O 1
ATOM 2110 N N . SER A 1 273 ? -30.002 -1.005 31.294 1.00 94.19 273 SER A N 1
ATOM 2111 C CA . SER A 1 273 ? -30.503 -1.116 32.661 1.00 94.19 273 SER A CA 1
ATOM 2112 C C . SER A 1 273 ? -30.623 -2.565 33.131 1.00 94.19 273 SER A C 1
ATOM 2114 O O . SER A 1 273 ? -30.686 -3.508 32.338 1.00 94.19 273 SER A O 1
ATOM 2116 N N . TYR A 1 274 ? -30.595 -2.745 34.449 1.00 95.38 274 TYR A N 1
ATOM 2117 C CA . TYR A 1 274 ? -30.691 -4.028 35.129 1.00 95.38 274 TYR A CA 1
ATOM 2118 C C . TYR A 1 274 ? -31.443 -3.877 36.452 1.00 95.38 274 TYR A C 1
ATOM 2120 O O . TYR A 1 274 ? -31.063 -3.080 37.309 1.00 95.38 274 TYR A O 1
ATOM 2128 N N . LEU A 1 275 ? -32.494 -4.674 36.650 1.00 93.50 275 LEU A N 1
ATOM 2129 C CA . LEU A 1 275 ? -33.237 -4.703 37.910 1.00 93.50 275 LEU A CA 1
ATOM 2130 C C . LEU A 1 275 ? -32.528 -5.602 38.927 1.00 93.50 275 LEU A C 1
ATOM 2132 O O . LEU A 1 275 ? -32.413 -6.812 38.728 1.00 93.50 275 LEU A O 1
ATOM 2136 N N . TRP A 1 276 ? -32.094 -5.016 40.042 1.00 94.69 276 TRP A N 1
ATOM 2137 C CA . TRP A 1 276 ? -31.464 -5.728 41.147 1.00 94.69 276 TRP A CA 1
ATOM 2138 C C . TRP A 1 276 ? -32.370 -5.754 42.378 1.00 94.69 276 TRP A C 1
ATOM 2140 O O . TRP A 1 276 ? -32.655 -4.730 42.995 1.00 94.69 276 TRP A O 1
ATOM 2150 N N . ASP A 1 277 ? -32.814 -6.955 42.748 1.00 92.56 277 ASP A N 1
ATOM 2151 C CA . ASP A 1 277 ? -33.579 -7.199 43.969 1.00 92.56 277 ASP A CA 1
ATOM 2152 C C . ASP A 1 277 ? -32.637 -7.330 45.173 1.00 92.56 277 ASP A C 1
ATOM 2154 O O . ASP A 1 277 ? -32.115 -8.413 45.465 1.00 92.56 277 ASP A O 1
ATOM 2158 N N . THR A 1 278 ? -32.408 -6.216 45.873 1.00 92.81 278 THR A N 1
ATOM 2159 C CA . THR A 1 278 ? -31.483 -6.181 47.011 1.00 92.81 278 THR A CA 1
ATOM 2160 C C . THR A 1 278 ? -32.030 -6.899 48.240 1.00 92.81 278 THR A C 1
ATOM 2162 O O . THR A 1 278 ? -31.254 -7.248 49.122 1.00 92.81 278 THR A O 1
ATOM 2165 N N . THR A 1 279 ? -33.329 -7.225 48.293 1.00 88.50 279 THR A N 1
ATOM 2166 C CA . THR A 1 279 ? -33.927 -7.964 49.425 1.00 88.50 279 THR A CA 1
ATOM 2167 C C . THR A 1 279 ? -33.401 -9.397 49.547 1.00 88.50 279 THR A C 1
ATOM 2169 O O . THR A 1 279 ? -33.535 -10.033 50.592 1.00 88.50 279 THR A O 1
ATOM 2172 N N . LYS A 1 280 ? -32.775 -9.900 48.478 1.00 91.00 280 LYS A N 1
ATOM 2173 C CA . LYS A 1 280 ? -32.193 -11.242 48.383 1.00 91.00 280 LYS A CA 1
ATOM 2174 C C . LYS A 1 280 ? -30.701 -11.292 48.708 1.00 91.00 280 LYS A C 1
ATOM 2176 O O . LYS A 1 280 ? -30.114 -12.371 48.633 1.00 91.00 280 LYS A O 1
ATOM 2181 N N . VAL A 1 281 ? -30.081 -10.160 49.039 1.00 91.44 281 VAL A N 1
ATOM 2182 C CA . VAL A 1 281 ? -28.663 -10.093 49.415 1.00 91.44 281 VAL A CA 1
ATOM 2183 C C . VAL A 1 281 ? -28.503 -9.636 50.865 1.00 91.44 281 VAL A C 1
ATOM 2185 O O . VAL A 1 281 ? -29.424 -9.092 51.474 1.00 91.44 281 VAL A O 1
ATOM 2188 N N . SER A 1 282 ? -27.336 -9.906 51.447 1.00 92.31 282 SER A N 1
ATOM 2189 C CA . SER A 1 282 ? -26.995 -9.455 52.798 1.00 92.31 282 SER A CA 1
ATOM 2190 C C . SER A 1 282 ? -26.993 -7.930 52.896 1.00 92.31 282 SER A C 1
ATOM 2192 O O . SER A 1 282 ? -26.642 -7.251 51.942 1.00 92.31 282 SER A O 1
ATOM 2194 N N . ASN A 1 283 ? -27.308 -7.383 54.070 1.00 91.44 283 ASN A N 1
ATOM 2195 C CA . ASN A 1 283 ? -27.039 -5.970 54.332 1.00 91.44 283 ASN A CA 1
ATOM 2196 C C . ASN A 1 283 ? -25.531 -5.735 54.457 1.00 91.44 283 ASN A C 1
ATOM 2198 O O . ASN A 1 283 ? -24.812 -6.581 54.993 1.00 91.44 283 ASN A O 1
ATOM 2202 N N . GLY A 1 284 ? -25.071 -4.562 54.032 1.00 93.00 284 GLY A N 1
ATOM 2203 C CA . GLY A 1 284 ? -23.668 -4.177 54.100 1.00 93.00 284 GLY A CA 1
ATOM 2204 C C . GLY A 1 284 ? -23.164 -3.554 52.808 1.00 93.00 284 GLY A C 1
ATOM 2205 O O . GLY A 1 284 ? -23.933 -3.059 51.987 1.00 93.00 284 GLY A O 1
ATOM 2206 N N . LEU A 1 285 ? -21.843 -3.537 52.670 1.00 96.94 285 LEU A N 1
ATOM 2207 C CA . LEU A 1 285 ? -21.166 -2.940 51.531 1.00 96.94 285 LEU A CA 1
ATOM 2208 C C . LEU A 1 285 ? -21.159 -3.903 50.347 1.00 96.94 285 LEU A C 1
ATOM 2210 O O . LEU A 1 285 ? -20.736 -5.047 50.496 1.00 96.94 285 LEU A O 1
ATOM 2214 N N . HIS A 1 286 ? -21.566 -3.410 49.185 1.00 97.06 286 HIS A N 1
ATOM 2215 C CA . HIS A 1 286 ? -21.544 -4.144 47.929 1.00 97.06 286 HIS A CA 1
ATOM 2216 C C . HIS A 1 286 ? -20.879 -3.306 46.841 1.00 97.06 286 HIS A C 1
ATOM 2218 O O . HIS A 1 286 ? -21.025 -2.083 46.813 1.00 97.06 286 HIS A O 1
ATOM 2224 N N . THR A 1 287 ? -20.164 -3.963 45.933 1.00 98.00 287 THR A N 1
ATOM 2225 C CA . THR A 1 287 ? -19.596 -3.329 44.738 1.00 98.00 287 THR A CA 1
ATOM 2226 C C . THR A 1 287 ? -20.276 -3.869 43.492 1.00 98.00 287 THR A C 1
ATOM 2228 O O . THR A 1 287 ? -20.338 -5.078 43.272 1.00 98.00 287 THR A O 1
ATOM 2231 N N . ILE A 1 288 ? -20.774 -2.966 42.660 1.00 98.06 288 ILE A N 1
ATOM 2232 C CA . ILE A 1 288 ? -21.343 -3.269 41.351 1.00 98.06 288 ILE A CA 1
ATOM 2233 C C . ILE A 1 288 ? -20.241 -3.027 40.326 1.00 98.06 288 ILE A C 1
ATOM 2235 O O . ILE A 1 288 ? -19.665 -1.943 40.308 1.00 98.06 288 ILE A O 1
ATOM 2239 N N . TYR A 1 289 ? -19.960 -4.010 39.476 1.00 98.25 289 TYR A N 1
ATOM 2240 C CA . TYR A 1 289 ? -19.005 -3.891 38.375 1.00 98.25 289 TYR A CA 1
ATOM 2241 C C . TYR A 1 289 ? -19.726 -4.012 37.040 1.00 98.25 289 TYR A C 1
ATOM 2243 O O . TYR A 1 289 ? -20.567 -4.900 36.879 1.00 98.25 289 TYR A O 1
ATOM 2251 N N . VAL A 1 290 ? -19.350 -3.179 36.073 1.00 97.81 290 VAL A N 1
ATOM 2252 C CA . VAL A 1 290 ? -19.930 -3.170 34.728 1.00 97.81 290 VAL A CA 1
ATOM 2253 C C . VAL A 1 290 ? -18.828 -3.126 33.670 1.00 97.81 290 VAL A C 1
ATOM 2255 O O . VAL A 1 290 ? -17.807 -2.469 33.852 1.00 97.81 290 VAL A O 1
ATOM 2258 N N . ARG A 1 291 ? -19.028 -3.836 32.555 1.00 97.44 291 ARG A N 1
ATOM 2259 C CA . ARG A 1 291 ? -18.204 -3.721 31.340 1.00 97.44 291 ARG A CA 1
ATOM 2260 C C . ARG A 1 291 ? -19.057 -3.828 30.077 1.00 97.44 291 ARG A C 1
ATOM 2262 O O . ARG A 1 291 ? -20.007 -4.608 30.043 1.00 97.44 291 ARG A O 1
ATOM 2269 N N . GLY A 1 292 ? -18.710 -3.079 29.035 1.00 96.88 292 GLY A N 1
ATOM 2270 C CA . GLY A 1 292 ? -19.325 -3.161 27.706 1.00 96.88 292 GLY A CA 1
ATOM 2271 C C . GLY A 1 292 ? -18.509 -4.025 26.741 1.00 96.88 292 GLY A C 1
ATOM 2272 O O . GLY A 1 292 ? -17.306 -4.188 26.927 1.00 96.88 292 GLY A O 1
ATOM 2273 N N . TYR A 1 293 ? -19.148 -4.573 25.706 1.00 95.25 293 TYR A N 1
ATOM 2274 C CA . TYR A 1 293 ? -18.497 -5.307 24.613 1.00 95.25 293 TYR A CA 1
ATOM 2275 C C . TYR A 1 293 ? -19.139 -4.955 23.270 1.00 95.25 293 TYR A C 1
ATOM 2277 O O . TYR A 1 293 ? -20.360 -5.036 23.131 1.00 95.25 293 TYR A O 1
ATOM 2285 N N . ASN A 1 294 ? -18.327 -4.616 22.268 1.00 93.31 294 ASN A N 1
ATOM 2286 C CA . ASN A 1 294 ? -18.782 -4.202 20.930 1.00 93.31 294 ASN A CA 1
ATOM 2287 C C . ASN A 1 294 ? -18.600 -5.274 19.834 1.00 93.31 294 ASN A C 1
ATOM 2289 O O . ASN A 1 294 ? -18.842 -5.011 18.659 1.00 93.31 294 ASN A O 1
ATOM 2293 N N . GLY A 1 295 ? -18.154 -6.482 20.193 1.00 90.12 295 GLY A N 1
ATOM 2294 C CA . GLY A 1 295 ? -17.798 -7.532 19.226 1.00 90.12 295 GLY A CA 1
ATOM 2295 C C . GLY A 1 295 ? -16.296 -7.658 18.953 1.00 90.12 295 GLY A C 1
ATOM 2296 O O . GLY A 1 295 ? -15.861 -8.698 18.467 1.00 90.12 295 GLY A O 1
ATOM 2297 N N . TYR A 1 296 ? -15.499 -6.658 19.330 1.00 89.19 296 TYR A N 1
ATOM 2298 C CA . TYR A 1 296 ? -14.050 -6.626 19.112 1.00 89.19 296 TYR A CA 1
ATOM 2299 C C . TYR A 1 296 ? -13.288 -6.603 20.435 1.00 89.19 296 TYR A C 1
ATOM 2301 O O . TYR A 1 296 ? -12.389 -7.414 20.651 1.00 89.19 296 TYR A O 1
ATOM 2309 N N . SER A 1 297 ? -13.688 -5.726 21.352 1.00 90.94 297 SER A N 1
ATOM 2310 C CA . SER A 1 297 ? -13.007 -5.508 22.626 1.00 90.94 297 SER A CA 1
ATOM 2311 C C . SER A 1 297 ? -14.011 -5.284 23.758 1.00 90.94 297 SER A C 1
ATOM 2313 O O . SER A 1 297 ? -15.191 -4.990 23.534 1.00 90.94 297 SER A O 1
ATOM 2315 N N . TYR A 1 298 ? -13.541 -5.481 24.991 1.00 94.44 298 TYR A N 1
ATOM 2316 C CA . TYR A 1 298 ? -14.265 -5.059 26.188 1.00 94.44 298 TYR A CA 1
ATOM 2317 C C . TYR A 1 298 ? -13.815 -3.658 26.598 1.00 94.44 298 TYR A C 1
ATOM 2319 O O . TYR A 1 298 ? -12.659 -3.297 26.382 1.00 94.44 298 TYR A O 1
ATOM 2327 N N . SER A 1 299 ? -14.709 -2.914 27.248 1.00 95.81 299 SER A N 1
ATOM 2328 C CA . SER A 1 299 ? -14.330 -1.704 27.975 1.00 95.81 299 SER A CA 1
ATOM 2329 C C . SER A 1 299 ? -13.450 -2.037 29.179 1.00 95.81 299 SER A C 1
ATOM 2331 O O . SER A 1 299 ? -13.440 -3.175 29.669 1.00 95.81 299 SER A O 1
ATOM 2333 N N . ASP A 1 300 ? -12.814 -1.008 29.736 1.00 96.38 300 ASP A N 1
ATOM 2334 C CA . ASP A 1 300 ? -12.389 -1.052 31.132 1.00 96.38 300 ASP A CA 1
ATOM 2335 C C . ASP A 1 300 ? -13.589 -1.348 32.050 1.00 96.38 300 ASP A C 1
ATOM 2337 O O . ASP A 1 300 ? -14.755 -1.129 31.693 1.00 96.38 300 ASP A O 1
ATOM 2341 N N . ILE A 1 301 ? -13.305 -1.911 33.226 1.00 97.00 301 ILE A N 1
ATOM 2342 C CA . ILE A 1 301 ? -14.339 -2.234 34.211 1.00 97.00 301 ILE A CA 1
ATOM 2343 C C . ILE A 1 301 ? -14.666 -0.972 35.001 1.00 97.00 301 ILE A C 1
ATOM 2345 O O . ILE A 1 301 ? -13.821 -0.474 35.743 1.00 97.00 301 ILE A O 1
ATOM 2349 N N . GLU A 1 302 ? -15.915 -0.534 34.906 1.00 97.75 302 GLU A N 1
ATOM 2350 C CA . GLU A 1 302 ? -16.463 0.519 35.751 1.00 97.75 302 GLU A CA 1
ATOM 2351 C C . GLU A 1 302 ? -17.028 -0.089 37.036 1.00 97.75 302 GLU A C 1
ATOM 2353 O O . GLU A 1 302 ? -17.511 -1.229 37.037 1.00 97.75 302 GLU A O 1
ATOM 2358 N N . SER A 1 303 ? -16.975 0.647 38.150 1.00 97.56 303 SER A N 1
ATOM 2359 C CA . SER A 1 303 ? -17.538 0.148 39.402 1.00 97.56 303 SER A CA 1
ATOM 2360 C C . SER A 1 303 ? -18.102 1.227 40.305 1.00 97.56 303 SER A C 1
ATOM 2362 O O . SER A 1 303 ? -17.538 2.312 40.425 1.00 97.56 303 SER A O 1
ATOM 2364 N N . VAL A 1 304 ? -19.176 0.880 41.012 1.00 97.75 304 VAL A N 1
ATOM 2365 C CA . VAL A 1 304 ? -19.780 1.724 42.041 1.00 97.75 304 VAL A CA 1
ATOM 2366 C C . VAL A 1 304 ? -19.974 0.931 43.329 1.00 97.75 304 VAL A C 1
ATOM 2368 O O . VAL A 1 304 ? -20.379 -0.231 43.304 1.00 97.75 304 VAL A O 1
ATOM 2371 N N . GLN A 1 305 ? -19.678 1.552 44.467 1.00 98.00 305 GLN A N 1
ATOM 2372 C CA . GLN A 1 305 ? -19.873 0.958 45.783 1.00 98.00 305 GLN A CA 1
ATOM 2373 C C . GLN A 1 305 ? -21.182 1.470 46.384 1.00 98.00 305 GLN A C 1
ATOM 2375 O O . GLN A 1 305 ? -21.477 2.660 46.323 1.00 98.00 305 GLN A O 1
ATOM 2380 N N . VAL A 1 306 ? -21.972 0.591 46.987 1.00 96.75 306 VAL A N 1
ATOM 2381 C CA . VAL A 1 306 ? -23.259 0.925 47.609 1.00 96.75 306 VAL A CA 1
ATOM 2382 C C . VAL A 1 306 ? -23.402 0.217 48.946 1.00 96.75 306 VAL A C 1
ATOM 2384 O O . VAL A 1 306 ? -22.787 -0.821 49.183 1.00 96.75 306 VAL A O 1
ATOM 2387 N N . THR A 1 307 ? -24.223 0.773 49.831 1.00 96.50 307 THR A N 1
ATOM 2388 C CA . THR A 1 307 ? -24.611 0.112 51.079 1.00 96.50 307 THR A CA 1
ATOM 2389 C C . THR A 1 307 ? -26.029 -0.422 50.941 1.00 96.50 307 THR A C 1
ATOM 2391 O O . THR A 1 307 ? -26.980 0.354 50.856 1.00 96.50 307 THR A O 1
ATOM 2394 N N . VAL A 1 308 ? -26.187 -1.743 50.938 1.00 95.50 308 VAL A N 1
ATOM 2395 C CA . VAL A 1 308 ? -27.504 -2.379 51.016 1.00 95.50 308 VAL A CA 1
ATOM 2396 C C . VAL A 1 308 ? -27.973 -2.343 52.466 1.00 95.50 308 VAL A C 1
ATOM 2398 O O . VAL A 1 308 ? -27.302 -2.865 53.359 1.00 95.50 308 VAL A O 1
ATOM 2401 N N . ASN A 1 309 ? -29.130 -1.729 52.707 1.00 90.25 309 ASN A N 1
ATOM 2402 C CA . ASN A 1 309 ? -29.756 -1.690 54.024 1.00 90.25 309 ASN A CA 1
ATOM 2403 C C . ASN A 1 309 ? -31.249 -2.030 53.939 1.00 90.25 309 ASN A C 1
ATOM 2405 O O . ASN A 1 309 ? -32.104 -1.149 53.912 1.00 90.25 309 ASN A O 1
ATOM 2409 N N . ASN A 1 310 ? -31.555 -3.325 53.956 1.00 81.94 310 ASN A N 1
ATOM 2410 C CA . ASN A 1 310 ? -32.918 -3.848 54.032 1.00 81.94 310 ASN A CA 1
ATOM 2411 C C . ASN A 1 310 ? -33.439 -3.962 55.474 1.00 81.94 310 ASN A C 1
ATOM 2413 O O . ASN A 1 310 ? -34.399 -4.695 55.717 1.00 81.94 310 ASN A O 1
ATOM 2417 N N . VAL A 1 311 ? -32.802 -3.314 56.461 1.00 71.94 311 VAL A N 1
ATOM 2418 C CA . VAL A 1 311 ? -33.376 -3.252 57.810 1.00 71.94 311 VAL A CA 1
ATOM 2419 C C . VAL A 1 311 ? -34.657 -2.430 57.730 1.00 71.94 311 VAL A C 1
ATOM 2421 O O . VAL A 1 311 ? -34.621 -1.210 57.599 1.00 71.94 311 VAL A O 1
ATOM 2424 N N . ILE A 1 312 ? -35.795 -3.112 57.834 1.00 56.16 312 ILE A N 1
ATOM 2425 C CA . ILE A 1 312 ? -37.056 -2.473 58.195 1.00 56.16 312 ILE A CA 1
ATOM 2426 C C . ILE A 1 312 ? -36.846 -1.963 59.621 1.00 56.16 312 ILE A C 1
ATOM 2428 O O . ILE A 1 312 ? -36.711 -2.765 60.549 1.00 56.16 312 ILE A O 1
ATOM 2432 N N . ILE A 1 313 ? -36.729 -0.647 59.795 1.00 50.00 313 ILE A N 1
ATOM 2433 C CA . ILE A 1 313 ? -36.744 -0.044 61.128 1.00 50.00 313 ILE A CA 1
ATOM 2434 C C . ILE A 1 313 ? -38.102 -0.404 61.722 1.00 50.00 313 ILE A C 1
ATOM 2436 O O . ILE A 1 313 ? -39.135 0.042 61.238 1.00 50.00 313 ILE A O 1
ATOM 2440 N N . LYS A 1 314 ? -38.104 -1.288 62.717 1.00 47.34 314 LYS A N 1
ATOM 2441 C CA . LYS A 1 314 ? -39.284 -1.513 63.538 1.00 47.34 314 LYS A CA 1
ATOM 2442 C C . LYS A 1 314 ? -39.400 -0.283 64.447 1.00 47.34 314 LYS A C 1
ATOM 2444 O O . LYS A 1 314 ? -38.550 -0.106 65.317 1.00 47.34 314 LYS A O 1
ATOM 2449 N N . GLU A 1 315 ? -40.363 0.565 64.096 1.00 53.59 315 GLU A N 1
ATOM 2450 C CA . GLU A 1 315 ? -40.996 1.700 64.793 1.00 53.59 315 GLU A CA 1
ATOM 2451 C C . GLU A 1 315 ? -40.715 1.785 66.303 1.00 53.59 315 GLU A C 1
ATOM 2453 O O . GLU A 1 315 ? -40.781 0.772 67.002 1.00 53.59 315 GLU A O 1
ATOM 2458 N N . ASN A 1 316 ? -40.411 2.981 66.822 1.00 56.59 316 ASN A N 1
ATOM 2459 C CA . ASN A 1 316 ? -40.128 3.180 68.253 1.00 56.59 316 ASN A CA 1
ATOM 2460 C C . ASN A 1 316 ? -41.011 4.264 68.902 1.00 56.59 316 ASN A C 1
ATOM 2462 O O . ASN A 1 316 ? -40.834 4.539 70.094 1.00 56.59 316 ASN A O 1
ATOM 2466 N N . GLN A 1 317 ? -41.940 4.883 68.163 1.00 72.00 317 GLN A N 1
ATOM 2467 C CA . GLN A 1 317 ? -42.972 5.751 68.732 1.00 72.00 317 GLN A CA 1
ATOM 2468 C C . GLN A 1 317 ? -44.365 5.219 68.369 1.00 72.00 317 GLN A C 1
ATOM 2470 O O . GLN A 1 317 ? -44.681 5.143 67.192 1.00 72.00 317 GLN A O 1
ATOM 2475 N N . PRO A 1 318 ? -45.205 4.863 69.362 1.00 81.69 318 PRO A N 1
ATOM 2476 C CA . PRO A 1 318 ? -46.585 4.475 69.098 1.00 81.69 318 PRO A CA 1
ATOM 2477 C C . PRO A 1 318 ? -47.368 5.626 68.453 1.00 81.69 318 PRO A C 1
ATOM 2479 O O . PRO A 1 318 ? -47.095 6.794 68.769 1.00 81.69 318 PRO A O 1
ATOM 2482 N N . PRO A 1 319 ? -48.420 5.339 67.667 1.00 89.75 319 PRO A N 1
ATOM 2483 C CA . PRO A 1 319 ? -49.232 6.377 67.057 1.00 89.75 319 PRO A CA 1
ATOM 2484 C C . PRO A 1 319 ? -49.940 7.220 68.128 1.00 89.75 319 PRO A C 1
ATOM 2486 O O . PRO A 1 319 ? -50.137 6.808 69.275 1.00 89.75 319 PRO A O 1
ATOM 2489 N N . VAL A 1 320 ? -50.373 8.420 67.754 1.00 92.00 320 VAL A N 1
ATOM 2490 C CA . VAL A 1 320 ? -51.127 9.345 68.610 1.00 92.00 320 VAL A CA 1
ATOM 2491 C C . VAL A 1 320 ? -52.553 9.476 68.083 1.00 92.00 320 VAL A C 1
ATOM 2493 O O . VAL A 1 320 ? -52.797 9.426 66.876 1.00 92.00 320 VAL A O 1
ATOM 2496 N N . VAL A 1 321 ? -53.518 9.644 68.988 1.00 95.88 321 VAL A N 1
ATOM 2497 C CA . VAL A 1 321 ? -54.922 9.913 68.657 1.00 95.88 321 VAL A CA 1
ATOM 2498 C C . VAL A 1 321 ? -55.466 11.033 69.536 1.00 95.88 321 VAL A C 1
ATOM 2500 O O . VAL A 1 321 ? -55.103 11.143 70.705 1.00 95.88 321 VAL A O 1
ATOM 2503 N N . GLU A 1 322 ? -56.368 11.838 68.989 1.00 95.88 322 GLU A N 1
ATOM 2504 C CA . GLU A 1 322 ? -57.080 12.896 69.699 1.00 95.88 322 GLU A CA 1
ATOM 2505 C C . GLU A 1 322 ? -58.575 12.844 69.364 1.00 95.88 322 GLU A C 1
ATOM 2507 O O . GLU A 1 322 ? -58.947 12.540 68.232 1.00 95.88 322 GLU A O 1
ATOM 2512 N N . ILE A 1 323 ? -59.430 13.161 70.343 1.00 95.50 323 ILE A N 1
ATOM 2513 C CA . ILE A 1 323 ? -60.858 13.429 70.126 1.00 95.50 323 ILE A CA 1
ATOM 2514 C C . ILE A 1 323 ? -61.027 14.947 70.067 1.00 95.50 323 ILE A C 1
ATOM 2516 O O . ILE A 1 323 ? -60.873 15.624 71.080 1.00 95.50 323 ILE A O 1
ATOM 2520 N N . SER A 1 324 ? -61.340 15.481 68.889 1.00 93.31 324 SER A N 1
ATOM 2521 C CA . SER A 1 324 ? -61.489 16.926 68.678 1.00 93.31 324 SER A CA 1
ATOM 2522 C C . SER A 1 324 ? -62.898 17.424 69.014 1.00 93.31 324 SER A C 1
ATOM 2524 O O . SER A 1 324 ? -63.073 18.582 69.388 1.00 93.31 324 SER A O 1
ATOM 2526 N N . TYR A 1 325 ? -63.914 16.566 68.885 1.00 91.62 325 TYR A N 1
ATOM 2527 C CA . TYR A 1 325 ? -65.291 16.871 69.273 1.00 91.62 325 TYR A CA 1
ATOM 2528 C C . TYR A 1 325 ? -66.048 15.574 69.616 1.00 91.62 325 TYR A C 1
ATOM 2530 O O . TYR A 1 325 ? -65.834 14.567 68.937 1.00 91.62 325 TYR A O 1
ATOM 2538 N N . PRO A 1 326 ? -66.948 15.570 70.617 1.00 91.25 326 PRO A N 1
ATOM 2539 C CA . PRO A 1 326 ? -67.331 16.695 71.480 1.00 91.25 326 PRO A CA 1
ATOM 2540 C C . PRO A 1 326 ? -66.234 17.094 72.485 1.00 91.25 326 PRO A C 1
ATOM 2542 O O . PRO A 1 326 ? -65.416 16.256 72.852 1.00 91.25 326 PRO A O 1
ATOM 2545 N N . PRO A 1 327 ? -66.181 18.356 72.950 1.00 91.00 327 PRO A N 1
ATOM 2546 C CA . PRO A 1 327 ? -65.297 18.729 74.046 1.00 91.00 327 PRO A CA 1
ATOM 2547 C C . PRO A 1 327 ? -65.730 18.047 75.359 1.00 91.00 327 PRO A C 1
ATOM 2549 O O . PRO A 1 327 ? -66.922 17.770 75.547 1.00 91.00 327 PRO A O 1
ATOM 2552 N N . PRO A 1 328 ? -64.797 17.815 76.302 1.00 91.38 328 PRO A N 1
ATOM 2553 C CA . PRO A 1 328 ? -65.128 17.269 77.613 1.00 91.38 328 PRO A CA 1
ATOM 2554 C C . PRO A 1 328 ? -66.209 18.093 78.330 1.00 91.38 328 PRO A C 1
ATOM 2556 O O . PRO A 1 328 ? -66.141 19.318 78.389 1.00 91.38 328 PRO A O 1
ATOM 2559 N N . GLY A 1 329 ? -67.197 17.408 78.898 1.00 88.69 329 GLY A N 1
ATOM 2560 C CA . GLY A 1 329 ? -68.310 17.974 79.655 1.00 88.69 329 GLY A CA 1
ATOM 2561 C C . GLY A 1 329 ? -69.512 18.412 78.816 1.00 88.69 329 GLY A C 1
ATOM 2562 O O . GLY A 1 329 ? -70.504 18.842 79.402 1.00 88.69 329 GLY A O 1
ATOM 2563 N N . LEU A 1 330 ? -69.468 18.303 77.481 1.00 91.69 330 LEU A N 1
ATOM 2564 C CA . LEU A 1 330 ? -70.588 18.725 76.637 1.00 91.69 330 LEU A CA 1
ATOM 2565 C C . LEU A 1 330 ? -71.866 17.931 76.964 1.00 91.69 330 LEU A C 1
ATOM 2567 O O . LEU A 1 330 ? -71.844 16.700 77.042 1.00 91.69 330 LEU A O 1
ATOM 2571 N N . GLN A 1 331 ? -72.983 18.646 77.121 1.00 91.19 331 GLN A N 1
ATOM 2572 C CA . GLN A 1 331 ? -74.316 18.047 77.138 1.00 91.19 331 GLN A CA 1
ATOM 2573 C C . GLN A 1 331 ? -74.784 17.782 75.708 1.00 91.19 331 GLN A C 1
ATOM 2575 O O . GLN A 1 331 ? -74.774 18.688 74.875 1.00 91.19 331 GLN A O 1
ATOM 2580 N N . VAL A 1 332 ? -75.188 16.546 75.429 1.00 89.31 332 VAL A N 1
ATOM 2581 C CA . VAL A 1 332 ? -75.586 16.095 74.094 1.00 89.31 332 VAL A CA 1
ATOM 2582 C C . VAL A 1 332 ? -76.930 15.371 74.121 1.00 89.31 332 VAL A C 1
ATOM 2584 O O . VAL A 1 332 ? -77.304 14.753 75.119 1.00 89.31 332 VAL A O 1
ATOM 2587 N N . SER A 1 333 ? -77.651 15.441 73.004 1.00 89.81 333 SER A N 1
ATOM 2588 C CA . SER A 1 333 ? -78.876 14.684 72.750 1.00 89.81 333 SER A CA 1
ATOM 2589 C C . SER A 1 333 ? -79.024 14.395 71.254 1.00 89.81 333 SER A C 1
ATOM 2591 O O . SER A 1 333 ? -78.483 15.119 70.414 1.00 89.81 333 SER A O 1
ATOM 2593 N N . GLY A 1 334 ? -79.743 13.326 70.905 1.00 88.00 334 GLY A N 1
ATOM 2594 C CA . GLY A 1 334 ? -79.906 12.892 69.514 1.00 88.00 334 GLY A CA 1
ATOM 2595 C C . GLY A 1 334 ? -78.631 12.297 68.900 1.00 88.00 334 GLY A C 1
ATOM 2596 O O . GLY A 1 334 ? -77.912 11.536 69.538 1.00 88.00 334 GLY A O 1
ATOM 2597 N N . VAL A 1 335 ? -78.363 12.583 67.624 1.00 89.50 335 VAL A N 1
ATOM 2598 C CA . VAL A 1 335 ? -77.178 12.050 66.928 1.00 89.50 335 VAL A CA 1
ATOM 2599 C C . VAL A 1 335 ? -75.969 12.945 67.186 1.00 89.50 335 VAL A C 1
ATOM 2601 O O . VAL A 1 335 ? -75.968 14.121 66.831 1.00 89.50 335 VAL A O 1
ATOM 2604 N N . VAL A 1 336 ? -74.920 12.365 67.762 1.00 90.81 336 VAL A N 1
ATOM 2605 C CA . VAL A 1 336 ? -73.650 13.021 68.076 1.00 90.81 336 VAL A CA 1
ATOM 2606 C C . VAL A 1 336 ? -72.581 12.537 67.107 1.00 90.81 336 VAL A C 1
ATOM 2608 O O . VAL A 1 336 ? -72.307 11.341 67.018 1.00 90.81 336 VAL A O 1
ATOM 2611 N N . HIS A 1 337 ? -71.943 13.464 66.398 1.00 92.19 337 HIS A N 1
ATOM 2612 C CA . HIS A 1 337 ? -70.787 13.164 65.557 1.00 92.19 337 HIS A CA 1
ATOM 2613 C C . HIS A 1 337 ? -69.511 13.323 66.377 1.00 92.19 337 HIS A C 1
ATOM 2615 O O . HIS A 1 337 ? -69.144 14.435 66.741 1.00 92.19 337 HIS A O 1
ATOM 2621 N N . ILE A 1 338 ? -68.847 12.216 66.683 1.00 94.56 338 ILE A N 1
ATOM 2622 C CA . ILE A 1 338 ? -67.556 12.199 67.363 1.00 94.56 338 ILE A CA 1
ATOM 2623 C C . ILE A 1 338 ? -66.476 12.219 66.289 1.00 94.56 338 ILE A C 1
ATOM 2625 O O . ILE A 1 338 ? -66.463 11.343 65.426 1.00 94.56 338 ILE A O 1
ATOM 2629 N N . ILE A 1 339 ? -65.585 13.204 66.331 1.00 94.25 339 ILE A N 1
ATOM 2630 C CA . ILE A 1 339 ? -64.516 13.363 65.342 1.00 94.25 339 ILE A CA 1
ATOM 2631 C C . ILE A 1 339 ? -63.173 13.594 66.017 1.00 94.25 339 ILE A C 1
ATOM 2633 O O . ILE A 1 339 ? -63.097 14.111 67.135 1.00 94.25 339 ILE A O 1
ATOM 2637 N N . GLY A 1 340 ? -62.105 13.250 65.309 1.00 94.44 340 GLY A N 1
ATOM 2638 C CA . GLY A 1 340 ? -60.756 13.423 65.812 1.00 94.44 340 GLY A CA 1
ATOM 2639 C C . GLY A 1 340 ? -59.681 13.268 64.751 1.00 94.44 340 GLY A C 1
ATOM 2640 O O . GLY A 1 340 ? -59.955 13.066 63.562 1.00 94.44 340 GLY A O 1
ATOM 2641 N N . THR A 1 341 ? -58.437 13.355 65.208 1.00 95.06 341 THR A N 1
ATOM 2642 C CA . THR A 1 341 ? -57.246 13.140 64.390 1.00 95.06 341 THR A CA 1
ATOM 2643 C C . THR A 1 341 ? -56.421 11.987 64.945 1.00 95.06 341 THR A C 1
ATOM 2645 O O . THR A 1 341 ? -56.525 11.617 66.116 1.00 95.06 341 THR A O 1
ATOM 2648 N N . ALA A 1 342 ? -55.631 11.372 64.077 1.00 94.44 342 ALA A N 1
ATOM 2649 C CA . ALA A 1 342 ? -54.587 10.444 64.451 1.00 94.44 342 ALA A CA 1
ATOM 2650 C C . ALA A 1 342 ? -53.367 10.690 63.566 1.00 94.44 342 ALA A C 1
ATOM 2652 O O . ALA A 1 342 ? -53.485 11.007 62.377 1.00 94.44 342 ALA A O 1
ATOM 2653 N N . TYR A 1 343 ? -52.197 10.587 64.172 1.00 88.94 343 TYR A N 1
ATOM 2654 C CA . TYR A 1 343 ? -50.928 10.880 63.535 1.00 88.94 343 TYR A CA 1
ATOM 2655 C C . TYR A 1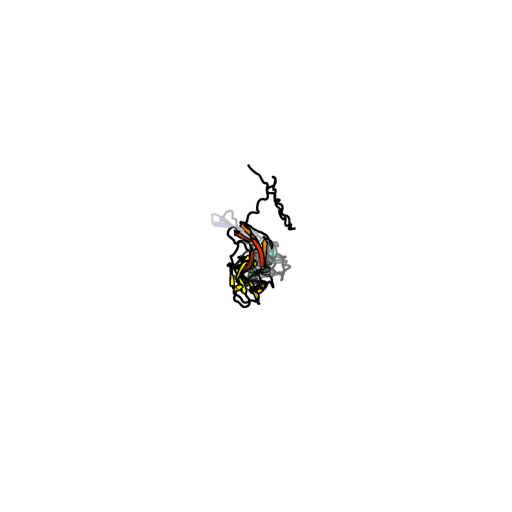 343 ? -49.883 9.906 64.038 1.00 88.94 343 TYR A C 1
ATOM 2657 O O . TYR A 1 343 ? -49.908 9.494 65.196 1.00 88.94 343 TYR A O 1
ATOM 2665 N N . ASP A 1 344 ? -48.955 9.606 63.154 1.00 85.81 344 ASP A N 1
ATOM 2666 C CA . ASP A 1 344 ? -47.782 8.818 63.435 1.00 85.81 344 ASP A CA 1
ATOM 2667 C C . ASP A 1 344 ? -46.607 9.511 62.734 1.00 85.81 344 ASP A C 1
ATOM 2669 O O . ASP A 1 344 ? -46.733 9.951 61.584 1.00 85.81 344 ASP A O 1
ATOM 2673 N N . SER A 1 345 ? -45.530 9.743 63.483 1.00 77.19 345 SER A N 1
ATOM 2674 C CA . SER A 1 345 ? -44.348 10.467 63.012 1.00 77.19 345 SER A CA 1
ATOM 2675 C C . SER A 1 345 ? -43.452 9.640 62.112 1.00 77.19 345 SER A C 1
ATOM 2677 O O . SER A 1 345 ? -42.687 10.213 61.331 1.00 77.19 345 SER A O 1
ATOM 2679 N N . ASP A 1 346 ? -43.538 8.327 62.250 1.00 68.75 346 ASP A N 1
ATOM 2680 C CA . ASP A 1 346 ? -42.642 7.345 61.667 1.00 68.75 346 ASP A CA 1
ATOM 2681 C C . ASP A 1 346 ? -43.401 6.287 60.854 1.00 68.75 346 ASP A C 1
ATOM 2683 O O . ASP A 1 346 ? -42.801 5.722 59.934 1.00 68.75 346 ASP A O 1
ATOM 2687 N N . GLY A 1 347 ? -44.715 6.142 61.074 1.00 71.31 347 GLY A N 1
ATOM 2688 C CA . GLY A 1 347 ? -45.535 5.094 60.468 1.00 71.31 347 GLY A CA 1
ATOM 2689 C C . GLY A 1 347 ? -46.772 5.568 59.699 1.00 71.31 347 GLY A C 1
ATOM 2690 O O . GLY A 1 347 ? -47.090 6.757 59.566 1.00 71.31 347 GLY A O 1
ATOM 2691 N N . GLU A 1 348 ? -47.493 4.602 59.117 1.00 80.88 348 GLU A N 1
ATOM 2692 C CA . GLU A 1 348 ? -48.743 4.845 58.394 1.00 80.88 348 GLU A CA 1
ATOM 2693 C C . GLU A 1 348 ? -49.953 4.308 59.171 1.00 80.88 348 GLU A C 1
ATOM 2695 O O . GLU A 1 348 ? -50.144 3.102 59.316 1.00 80.88 348 GLU A O 1
ATOM 2700 N N . MET A 1 349 ? -50.842 5.218 59.584 1.00 86.25 349 MET A N 1
ATOM 2701 C CA . MET A 1 349 ? -52.091 4.890 60.281 1.00 86.25 349 MET A CA 1
ATOM 2702 C C . MET A 1 349 ? -52.926 3.809 59.564 1.00 86.25 349 MET A C 1
ATOM 2704 O O . MET A 1 349 ? -53.398 4.019 58.441 1.00 86.25 349 MET A O 1
ATOM 2708 N N . GLN A 1 350 ? -53.230 2.700 60.248 1.00 87.69 350 GLN A N 1
ATOM 2709 C CA . GLN A 1 350 ? -54.061 1.610 59.711 1.00 87.69 350 GLN A CA 1
ATOM 2710 C C . GLN A 1 350 ? -55.524 1.724 60.124 1.00 87.69 350 GLN A C 1
ATOM 2712 O O . GLN A 1 350 ? -56.415 1.540 59.291 1.00 87.69 350 GLN A O 1
ATOM 2717 N N . LYS A 1 351 ? -55.793 2.032 61.396 1.00 90.94 351 LYS A N 1
ATOM 2718 C CA . LYS A 1 351 ? -57.161 2.208 61.902 1.00 90.94 351 LYS A CA 1
ATOM 2719 C C . LYS A 1 351 ? -57.217 3.059 63.166 1.00 90.94 351 LYS A C 1
ATOM 2721 O O . LYS A 1 351 ? -56.255 3.133 63.927 1.00 90.94 351 LYS A O 1
ATOM 2726 N N . VAL A 1 352 ? -58.392 3.627 63.415 1.00 94.25 352 VAL A N 1
ATOM 2727 C CA . VAL A 1 352 ? -58.776 4.212 64.702 1.00 94.25 352 VAL A CA 1
ATOM 2728 C C . VAL A 1 352 ? -59.946 3.408 65.265 1.00 94.25 352 VAL A C 1
ATOM 2730 O O . VAL A 1 352 ? -60.805 2.929 64.521 1.00 94.25 352 VAL A O 1
ATOM 2733 N N . GLU A 1 353 ? -59.960 3.210 66.577 1.00 97.19 353 GLU A N 1
ATOM 2734 C CA . GLU A 1 353 ? -61.019 2.506 67.290 1.00 97.19 353 GLU A CA 1
ATOM 2735 C C . GLU A 1 353 ? -61.592 3.385 68.398 1.00 97.19 353 GLU A C 1
ATOM 2737 O O . GLU A 1 353 ? -60.853 4.057 69.119 1.00 97.19 353 GLU A O 1
ATOM 2742 N N . ILE A 1 354 ? -62.910 3.322 68.563 1.00 96.88 354 ILE A N 1
ATOM 2743 C CA . ILE A 1 354 ? -63.654 4.012 69.612 1.00 96.88 354 ILE A CA 1
ATOM 2744 C C . ILE A 1 354 ? -64.439 3.004 70.450 1.00 96.88 354 ILE A C 1
ATOM 2746 O O . ILE A 1 354 ? -64.897 1.981 69.941 1.00 96.88 354 ILE A O 1
ATOM 2750 N N . LYS A 1 355 ? -64.628 3.284 71.735 1.00 95.75 355 LYS A N 1
ATOM 2751 C CA . LYS A 1 355 ? -65.657 2.627 72.548 1.00 95.75 355 LYS A CA 1
ATOM 2752 C C . LYS A 1 355 ? -66.317 3.637 73.471 1.00 95.75 355 LYS A C 1
ATOM 2754 O O . LYS A 1 355 ? -65.700 4.632 73.851 1.00 95.75 355 LYS A O 1
ATOM 2759 N N . ILE A 1 356 ? -67.553 3.349 73.853 1.00 94.19 356 ILE A N 1
ATOM 2760 C CA . ILE A 1 356 ? -68.314 4.162 74.800 1.00 94.19 356 ILE A CA 1
ATOM 2761 C C . ILE A 1 356 ? -68.544 3.334 76.061 1.00 94.19 356 ILE A C 1
ATOM 2763 O O . ILE A 1 356 ? -68.978 2.184 75.985 1.00 94.19 356 ILE A O 1
ATOM 2767 N N . ASP 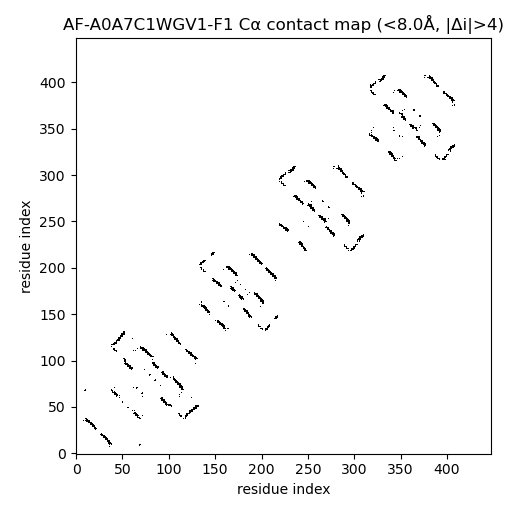A 1 357 ? -68.169 3.899 77.204 1.00 93.31 357 ASP A N 1
ATOM 2768 C CA . ASP A 1 357 ? -68.133 3.253 78.512 1.00 93.31 357 ASP A CA 1
ATOM 2769 C C . ASP A 1 357 ? -67.411 1.891 78.469 1.00 93.31 357 ASP A C 1
ATOM 2771 O O . ASP A 1 357 ? -66.247 1.779 78.063 1.00 93.31 357 ASP A O 1
ATOM 2775 N N . ASN A 1 358 ? -68.111 0.834 78.880 1.00 90.81 358 ASN A N 1
ATOM 2776 C CA . ASN A 1 358 ? -67.598 -0.528 78.952 1.00 90.81 358 ASN A CA 1
ATOM 2777 C C . ASN A 1 358 ? -67.942 -1.369 77.712 1.00 90.81 358 ASN A C 1
ATOM 2779 O O . ASN A 1 358 ? -67.776 -2.589 77.744 1.00 90.81 358 ASN A O 1
ATOM 2783 N N . ASN A 1 359 ? -68.399 -0.743 76.622 1.00 92.44 359 ASN A N 1
ATOM 2784 C CA . ASN A 1 359 ? -68.708 -1.446 75.379 1.00 92.44 359 ASN A CA 1
ATOM 2785 C C . ASN A 1 359 ? -67.435 -1.916 74.650 1.00 92.44 359 ASN A C 1
ATOM 2787 O O . ASN A 1 359 ? -66.308 -1.519 74.962 1.00 92.44 359 ASN A O 1
ATOM 2791 N N . SER A 1 360 ? -67.621 -2.787 73.657 1.00 93.62 360 SER A N 1
ATOM 2792 C CA . SER A 1 360 ? -66.541 -3.249 72.782 1.00 93.62 360 SER A CA 1
ATOM 2793 C C . SER A 1 360 ? -65.994 -2.122 71.900 1.00 93.62 360 SER A C 1
ATOM 2795 O O . SER A 1 360 ? -66.705 -1.178 71.563 1.00 93.62 360 SER A O 1
ATOM 2797 N N . TRP A 1 361 ? -64.725 -2.248 71.507 1.00 95.88 361 TRP A N 1
ATOM 2798 C CA . TRP A 1 361 ? -64.089 -1.357 70.538 1.00 95.88 361 TRP A CA 1
ATOM 2799 C C . TRP A 1 361 ? -64.699 -1.523 69.145 1.00 95.88 361 TRP A C 1
ATOM 2801 O O . TRP A 1 361 ? -64.912 -2.643 68.683 1.00 95.88 361 TRP A O 1
ATOM 2811 N N . ILE A 1 362 ? -64.935 -0.399 68.477 1.00 93.56 362 ILE A N 1
ATOM 2812 C CA . ILE A 1 362 ? -65.491 -0.294 67.129 1.00 93.56 362 ILE A CA 1
ATOM 2813 C C . ILE A 1 362 ? -64.476 0.454 66.270 1.00 93.56 362 ILE A C 1
ATOM 2815 O O . ILE A 1 362 ? -64.026 1.534 66.646 1.00 93.56 362 ILE A O 1
ATOM 2819 N N . THR A 1 363 ? -64.109 -0.100 65.116 1.00 94.12 363 THR A N 1
ATOM 2820 C CA . THR A 1 363 ? -63.286 0.615 64.132 1.00 94.12 363 THR A CA 1
ATOM 2821 C C . THR A 1 363 ? -64.113 1.705 63.454 1.00 94.12 363 THR A C 1
ATOM 2823 O O . THR A 1 363 ? -65.210 1.432 62.968 1.00 94.12 363 THR A O 1
ATOM 2826 N N . VAL A 1 364 ? -63.593 2.930 63.436 1.00 93.06 364 VAL A N 1
ATOM 2827 C CA . VAL A 1 364 ? -64.280 4.107 62.884 1.00 93.06 364 VAL A CA 1
ATOM 2828 C C . VAL A 1 364 ? -63.904 4.353 61.421 1.00 93.06 364 VAL A C 1
ATOM 2830 O O . VAL A 1 364 ? -62.954 3.762 60.901 1.00 93.06 364 VAL A O 1
ATOM 2833 N N . ASN A 1 365 ? -64.644 5.236 60.748 1.00 85.69 365 ASN A N 1
ATOM 2834 C CA . ASN A 1 365 ? -64.310 5.650 59.388 1.00 85.69 365 ASN A CA 1
ATOM 2835 C C . ASN A 1 365 ? -63.172 6.674 59.418 1.00 85.69 365 ASN A C 1
ATOM 2837 O O . ASN A 1 365 ? -63.242 7.654 60.155 1.00 85.69 365 ASN A O 1
ATOM 2841 N N . GLY A 1 366 ? -62.156 6.464 58.578 1.00 82.31 366 GLY A N 1
ATOM 2842 C CA . GLY A 1 366 ? -60.988 7.341 58.474 1.00 82.31 366 GLY A CA 1
ATOM 2843 C C . GLY A 1 366 ? -59.794 6.890 59.325 1.00 82.31 366 GLY A C 1
ATOM 2844 O O . GLY A 1 366 ? -59.934 6.132 60.283 1.00 82.31 366 GLY A O 1
ATOM 2845 N N . ARG A 1 367 ? -58.586 7.304 58.916 1.00 87.81 367 ARG A N 1
ATOM 2846 C CA . ARG A 1 367 ? -57.312 6.850 59.519 1.00 87.81 367 ARG A CA 1
ATOM 2847 C C . ARG A 1 367 ? -56.466 7.977 60.107 1.00 87.81 367 ARG A C 1
ATOM 2849 O O . ARG A 1 367 ? -55.841 7.765 61.133 1.00 87.81 367 ARG A O 1
ATOM 2856 N N . LYS A 1 368 ? -56.451 9.155 59.469 1.00 88.00 368 LYS A N 1
ATOM 2857 C CA . LYS A 1 368 ? -55.744 10.364 59.949 1.00 88.00 368 LYS A CA 1
ATOM 2858 C C . LYS A 1 368 ? -56.704 11.426 60.468 1.00 88.00 368 LYS A C 1
ATOM 2860 O O . LYS A 1 368 ? -56.466 12.039 61.496 1.00 88.00 368 LYS A O 1
ATOM 2865 N N . THR A 1 369 ? -57.815 11.609 59.770 1.00 93.00 369 THR A N 1
ATOM 2866 C CA . THR A 1 369 ? -59.026 12.260 60.267 1.00 93.00 369 THR A CA 1
ATOM 2867 C C . THR A 1 369 ? -60.091 11.183 60.346 1.00 93.00 369 THR A C 1
ATOM 2869 O O . THR A 1 369 ? -60.198 10.366 59.426 1.00 93.00 369 THR A O 1
ATOM 2872 N N . TRP A 1 370 ? -60.814 11.117 61.457 1.00 94.12 370 TRP A N 1
ATOM 2873 C CA . TRP A 1 370 ? -61.738 10.021 61.716 1.00 94.12 370 TRP A CA 1
ATOM 2874 C C . TRP A 1 370 ? -63.050 10.509 62.319 1.00 94.12 370 TRP A C 1
ATOM 2876 O O . TRP A 1 370 ? -63.087 11.541 62.990 1.00 94.12 370 TRP A O 1
ATOM 2886 N N . GLU A 1 371 ? -64.123 9.761 62.064 1.00 94.56 371 GLU A N 1
ATOM 2887 C CA . GLU A 1 371 ? -65.473 10.099 62.512 1.00 94.56 371 GLU A CA 1
ATOM 2888 C C . GLU A 1 371 ? -66.292 8.874 62.938 1.00 94.56 371 GLU A C 1
ATOM 2890 O O . GLU A 1 371 ? -66.190 7.784 62.366 1.00 94.56 371 GLU A O 1
ATOM 2895 N N . TYR A 1 372 ? -67.155 9.072 63.934 1.00 94.25 372 TYR A N 1
ATOM 2896 C CA . TYR A 1 372 ? -68.133 8.099 64.400 1.00 94.25 372 TYR A CA 1
ATOM 2897 C C . TYR A 1 372 ? -69.441 8.793 64.777 1.00 94.25 372 TYR A C 1
ATOM 2899 O O . TYR A 1 372 ? -69.453 9.730 65.570 1.00 94.25 372 TYR A O 1
ATOM 2907 N N . SER A 1 373 ? -70.558 8.320 64.225 1.00 92.94 373 SER A N 1
ATOM 2908 C CA . SER A 1 373 ? -71.885 8.848 64.554 1.00 92.94 373 SER A CA 1
ATOM 2909 C C . SER A 1 373 ? -72.537 7.983 65.626 1.00 92.94 373 SER A C 1
ATOM 2911 O O . SER A 1 373 ? -72.783 6.798 65.407 1.00 92.94 373 SER A O 1
ATOM 2913 N N . TRP A 1 374 ? -72.836 8.581 66.775 1.00 92.75 374 TRP A N 1
ATOM 2914 C CA . TRP A 1 374 ? -73.469 7.917 67.905 1.00 92.75 374 TRP A CA 1
ATOM 2915 C C . TRP A 1 374 ? -74.873 8.475 68.140 1.00 92.75 374 TRP A C 1
ATOM 2917 O O . TRP A 1 374 ? -75.028 9.654 68.438 1.00 92.75 374 TRP A O 1
ATOM 2927 N N . ASN A 1 375 ? -75.906 7.642 68.006 1.00 91.06 375 ASN A N 1
ATOM 2928 C CA . ASN A 1 375 ? -77.272 8.037 68.347 1.00 91.06 375 ASN A CA 1
ATOM 2929 C C . ASN A 1 375 ? -77.519 7.835 69.849 1.00 91.06 375 ASN A C 1
ATOM 2931 O O . ASN A 1 375 ? -77.506 6.698 70.324 1.00 91.06 375 ASN A O 1
ATOM 2935 N N . THR A 1 376 ? -77.748 8.926 70.581 1.00 90.19 376 THR A N 1
ATOM 2936 C CA . THR A 1 376 ? -77.979 8.899 72.026 1.00 90.19 376 THR A CA 1
ATOM 2937 C C . THR A 1 376 ? -79.448 8.772 72.409 1.00 90.19 376 THR A C 1
ATOM 2939 O O . THR A 1 376 ? -79.715 8.665 73.598 1.00 90.19 376 THR A O 1
ATOM 2942 N N . SER A 1 377 ? -80.401 8.761 71.467 1.00 86.69 377 SER A N 1
ATOM 2943 C CA . SER A 1 377 ? -81.844 8.833 71.768 1.00 86.69 377 SER A CA 1
ATOM 2944 C C . SER A 1 377 ? -82.370 7.724 72.688 1.00 86.69 377 SER A C 1
ATOM 2946 O O . SER A 1 377 ? -83.267 7.989 73.481 1.00 86.69 377 SER A O 1
ATOM 2948 N N . ASP A 1 378 ? -81.788 6.523 72.616 1.00 84.75 378 ASP A N 1
ATOM 2949 C CA . ASP A 1 378 ? -82.160 5.364 73.447 1.00 84.75 378 ASP A CA 1
ATOM 2950 C C . ASP A 1 378 ? -81.104 5.043 74.525 1.00 84.75 378 ASP A C 1
ATOM 2952 O O . ASP A 1 378 ? -81.108 3.968 75.128 1.00 84.75 378 ASP A O 1
ATOM 2956 N N . ILE A 1 379 ? -80.160 5.960 74.751 1.00 89.88 379 ILE A N 1
ATOM 2957 C CA . ILE A 1 379 ? -79.104 5.826 75.757 1.00 89.88 379 ILE A CA 1
ATOM 2958 C C . ILE A 1 379 ? -79.593 6.411 77.087 1.00 89.88 379 ILE A C 1
ATOM 2960 O O . ILE A 1 379 ? -80.308 7.412 77.116 1.00 89.88 379 ILE A O 1
ATOM 2964 N N . SER A 1 380 ? -79.215 5.770 78.196 1.00 88.31 380 SER A N 1
ATOM 2965 C CA . SER A 1 380 ? -79.527 6.236 79.551 1.00 88.31 380 SER A CA 1
ATOM 2966 C C . SER A 1 380 ? -79.032 7.661 79.790 1.00 88.31 380 SER A C 1
ATOM 2968 O O . SER A 1 380 ? -77.905 7.978 79.436 1.00 88.31 380 SER A O 1
ATOM 2970 N N . GLU A 1 381 ? -79.829 8.488 80.463 1.00 88.50 381 GLU A N 1
ATOM 2971 C CA . GLU A 1 381 ? -79.398 9.832 80.859 1.00 88.50 381 GLU A CA 1
ATOM 2972 C C . GLU A 1 381 ? -78.231 9.766 81.855 1.00 88.50 381 GLU A C 1
ATOM 2974 O O . GLU A 1 381 ? -78.228 8.932 82.768 1.00 88.50 381 GLU A O 1
ATOM 2979 N N . GLY A 1 382 ? -77.265 10.678 81.726 1.00 90.31 382 GLY A N 1
ATOM 2980 C CA . GLY A 1 382 ? -76.135 10.776 82.652 1.00 90.31 382 GLY A CA 1
ATOM 2981 C C . GLY A 1 382 ? -74.769 10.895 81.983 1.00 90.31 382 GLY A C 1
ATOM 2982 O O . GLY A 1 382 ? -74.652 11.258 80.815 1.00 90.31 382 GLY A O 1
ATOM 2983 N N . ILE A 1 383 ? -73.715 10.655 82.767 1.00 93.12 383 ILE A N 1
ATOM 2984 C CA . ILE A 1 383 ? -72.321 10.813 82.330 1.00 93.12 383 ILE A CA 1
ATOM 2985 C C . ILE A 1 383 ? -71.862 9.559 81.583 1.00 93.12 383 ILE A C 1
ATOM 2987 O O . ILE A 1 383 ? -71.909 8.461 82.134 1.00 93.12 383 ILE A O 1
ATOM 2991 N N . HIS A 1 384 ? -71.326 9.759 80.382 1.00 93.88 384 HIS A N 1
ATOM 2992 C CA . HIS A 1 384 ? -70.727 8.727 79.540 1.00 93.88 384 HIS A CA 1
ATOM 2993 C C . HIS A 1 384 ? -69.265 9.051 79.233 1.00 93.88 384 HIS A C 1
ATOM 2995 O O . HIS A 1 384 ? -68.889 10.218 79.095 1.00 93.88 384 HIS A O 1
ATOM 3001 N N . HIS A 1 385 ? -68.442 8.012 79.104 1.00 94.88 385 HIS A N 1
ATOM 3002 C CA . HIS A 1 385 ? -67.033 8.120 78.735 1.00 94.88 385 HIS A CA 1
ATOM 3003 C C . HIS A 1 385 ? -66.823 7.637 77.306 1.00 94.88 385 HIS A C 1
ATOM 3005 O O . HIS A 1 385 ? -67.175 6.511 76.962 1.00 94.88 385 HIS A O 1
ATOM 3011 N N . ILE A 1 386 ? -66.189 8.461 76.482 1.00 96.06 386 ILE A N 1
ATOM 3012 C CA . ILE A 1 386 ? -65.756 8.074 75.142 1.00 96.06 386 ILE A CA 1
ATOM 3013 C C . ILE A 1 386 ? -64.260 7.799 75.205 1.00 96.06 386 ILE A C 1
ATOM 3015 O O . ILE A 1 386 ? -63.505 8.664 75.640 1.00 96.06 386 ILE A O 1
ATOM 3019 N N . TYR A 1 387 ? -63.833 6.626 74.743 1.00 96.75 387 TYR A N 1
ATOM 3020 C CA . 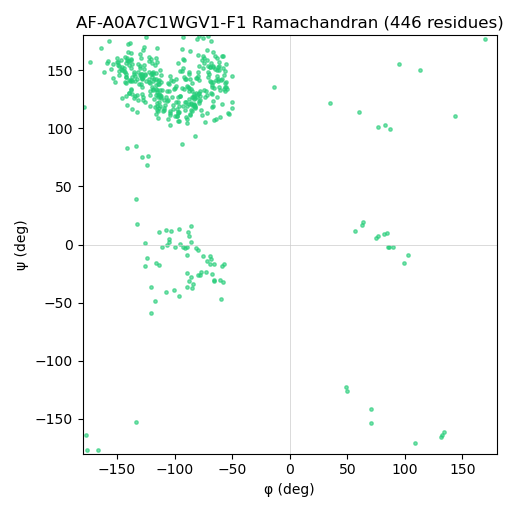TYR A 1 387 ? -62.428 6.237 74.645 1.00 96.75 387 TYR A CA 1
ATOM 3021 C C . TYR A 1 387 ? -62.029 6.082 73.180 1.00 96.75 387 TYR A C 1
ATOM 3023 O O . TYR A 1 387 ? -62.771 5.459 72.421 1.00 96.75 387 TYR A O 1
ATOM 3031 N N . ALA A 1 388 ? -60.844 6.562 72.803 1.00 96.62 388 ALA A N 1
ATOM 3032 C CA . ALA A 1 388 ? -60.266 6.354 71.477 1.00 96.62 388 ALA A CA 1
ATOM 3033 C C . ALA A 1 388 ? -58.824 5.832 71.565 1.00 96.62 388 ALA A C 1
ATOM 3035 O O . ALA A 1 388 ? -58.082 6.170 72.491 1.00 96.62 388 ALA A O 1
ATOM 3036 N N . ARG A 1 389 ? -58.439 4.995 70.599 1.00 96.94 389 ARG A N 1
ATOM 3037 C CA . ARG A 1 389 ? -57.062 4.528 70.368 1.00 96.94 389 ARG A CA 1
ATOM 3038 C C . ARG A 1 389 ? -56.812 4.355 68.873 1.00 96.94 389 ARG A C 1
ATOM 3040 O O . ARG A 1 389 ? -57.750 4.062 68.131 1.00 96.94 389 ARG A O 1
ATOM 3047 N N . SER A 1 390 ? -55.573 4.486 68.428 1.00 95.25 390 SER A N 1
ATOM 3048 C CA . SER A 1 390 ? -55.185 4.301 67.029 1.00 95.25 390 SER A CA 1
ATOM 3049 C C . SER A 1 390 ? -54.140 3.189 66.869 1.00 95.25 390 SER A C 1
ATOM 3051 O O . SER A 1 390 ? -53.545 2.767 67.857 1.00 95.25 390 SER A O 1
ATOM 3053 N N . TYR A 1 391 ? -54.012 2.633 65.661 1.00 90.06 391 TYR A N 1
ATOM 3054 C CA . TYR A 1 391 ? -53.144 1.493 65.332 1.00 90.06 391 TYR A CA 1
ATOM 3055 C C . TYR A 1 391 ? -52.466 1.726 63.979 1.00 90.06 391 TYR A C 1
ATOM 3057 O O . TYR A 1 391 ? -53.152 2.038 62.998 1.00 90.06 391 TYR A O 1
ATOM 3065 N N . ASP A 1 392 ? -51.153 1.547 63.926 1.00 85.25 392 ASP A N 1
ATOM 3066 C CA . ASP A 1 392 ? -50.260 1.767 62.772 1.00 85.25 392 ASP A CA 1
ATOM 3067 C C . ASP A 1 392 ? -49.905 0.468 62.011 1.00 85.25 392 ASP A C 1
ATOM 3069 O O . ASP A 1 392 ? -49.272 0.496 60.959 1.00 85.25 392 ASP A O 1
ATOM 3073 N N . GLY A 1 393 ? -50.382 -0.691 62.483 1.00 78.94 393 GLY A N 1
ATOM 3074 C CA . GLY A 1 393 ? -50.023 -2.002 61.921 1.00 78.94 393 GLY A CA 1
ATOM 3075 C C . GLY A 1 393 ? -49.004 -2.776 62.758 1.00 78.94 393 GLY A C 1
ATOM 3076 O O . GLY A 1 393 ? -48.805 -3.971 62.526 1.00 78.94 393 GLY A O 1
ATOM 3077 N N . VAL A 1 394 ? -48.421 -2.135 63.768 1.00 80.50 394 VAL A N 1
ATOM 3078 C CA . VAL A 1 394 ? -47.418 -2.682 64.679 1.00 80.50 394 VAL A CA 1
ATOM 3079 C C . VAL A 1 394 ? -47.923 -2.612 66.119 1.00 80.50 394 VAL A C 1
ATOM 3081 O O . VAL A 1 394 ? -48.084 -3.668 66.742 1.00 80.50 394 VAL A O 1
ATOM 3084 N N . ASP A 1 395 ? -48.242 -1.425 66.634 1.00 84.81 395 ASP A N 1
ATOM 3085 C CA . ASP A 1 395 ? -48.721 -1.218 67.999 1.00 84.81 395 ASP A CA 1
ATOM 3086 C C . ASP A 1 395 ? -49.868 -0.188 68.108 1.00 84.81 395 ASP A C 1
ATOM 3088 O O . ASP A 1 395 ? -50.363 0.368 67.128 1.00 84.81 395 ASP A O 1
ATOM 3092 N N . TYR A 1 396 ? -50.427 -0.069 69.317 1.00 90.94 396 TYR A N 1
ATOM 3093 C CA . TYR A 1 396 ? -51.559 0.815 69.600 1.00 90.94 396 TYR A CA 1
ATOM 3094 C C . TYR A 1 396 ? -51.095 2.069 70.341 1.00 90.94 396 TYR A C 1
ATOM 3096 O O . TYR A 1 396 ? -50.278 1.987 71.261 1.00 90.94 396 TYR A O 1
ATOM 3104 N N . SER A 1 397 ? -51.749 3.195 70.052 1.00 91.88 397 SER A N 1
ATOM 3105 C CA . SER A 1 397 ? -51.610 4.428 70.823 1.00 91.88 397 SER A CA 1
ATOM 3106 C C . SER A 1 397 ? -51.975 4.238 72.297 1.00 91.88 397 SER A C 1
ATOM 3108 O O . SER A 1 397 ? -52.755 3.355 72.679 1.00 91.88 397 SER A O 1
ATOM 3110 N N . SER A 1 398 ? -51.535 5.182 73.132 1.00 92.62 398 SER A N 1
ATOM 3111 C CA . SER A 1 398 ? -52.192 5.401 74.426 1.00 92.62 398 SER A CA 1
ATOM 3112 C C . SER A 1 398 ? -53.683 5.705 74.226 1.00 92.62 398 SER A C 1
ATOM 3114 O O . SER A 1 398 ? -54.078 6.323 73.234 1.00 92.62 398 SER A O 1
ATOM 3116 N N . ILE A 1 399 ? -54.521 5.262 75.167 1.00 95.12 399 ILE A N 1
ATOM 3117 C CA . ILE A 1 399 ? -55.965 5.512 75.120 1.00 95.12 399 ILE A CA 1
ATOM 3118 C C . ILE A 1 399 ? -56.239 6.940 75.590 1.00 95.12 399 ILE A C 1
ATOM 3120 O O . ILE A 1 399 ? -55.921 7.290 76.728 1.00 95.12 399 ILE A O 1
ATOM 3124 N N . VAL A 1 400 ? -56.904 7.729 74.752 1.00 94.69 400 VAL A N 1
ATOM 3125 C CA . VAL A 1 400 ? -57.483 9.017 75.154 1.00 94.69 400 VAL A CA 1
ATOM 3126 C C . VAL A 1 400 ? -58.937 8.825 75.556 1.00 94.69 400 VAL A C 1
ATOM 3128 O O . VAL A 1 400 ? -59.615 7.931 75.044 1.00 94.69 400 VAL A O 1
ATOM 3131 N N . ASN A 1 401 ? -59.428 9.642 76.488 1.00 95.75 401 ASN A N 1
ATOM 3132 C CA . ASN A 1 401 ? -60.835 9.621 76.860 1.00 95.75 401 ASN A CA 1
ATOM 3133 C C . ASN A 1 401 ? -61.373 11.002 77.222 1.00 95.75 401 ASN A C 1
ATOM 3135 O O . ASN A 1 401 ? -60.639 11.846 77.733 1.00 95.75 401 ASN A O 1
ATOM 3139 N N . ILE A 1 402 ? -62.664 11.194 76.969 1.00 93.31 402 ILE A N 1
ATOM 3140 C CA . ILE A 1 402 ? -63.431 12.376 77.362 1.00 93.31 402 ILE A CA 1
ATOM 3141 C C . ILE A 1 402 ? -64.718 11.941 78.066 1.00 93.31 402 ILE A C 1
ATOM 3143 O O . ILE A 1 402 ? -65.239 10.855 77.811 1.00 93.31 402 ILE A O 1
ATOM 3147 N N . GLN A 1 403 ? -65.247 12.805 78.928 1.00 94.19 403 GLN A N 1
ATOM 3148 C CA . GLN A 1 403 ? -66.564 12.639 79.546 1.00 94.19 403 GLN A CA 1
ATOM 3149 C C . GLN A 1 403 ? -67.568 13.562 78.866 1.00 94.19 403 GLN A C 1
ATOM 3151 O O . GLN A 1 403 ? -67.231 14.703 78.572 1.00 94.19 403 GLN A O 1
ATOM 3156 N N . ILE A 1 404 ? -68.797 13.106 78.665 1.00 93.25 404 ILE A N 1
ATOM 3157 C CA . ILE A 1 404 ? -69.926 13.917 78.189 1.00 93.25 404 ILE A CA 1
ATOM 3158 C C . ILE A 1 404 ? -71.187 13.554 78.970 1.00 93.25 404 ILE A C 1
ATOM 3160 O O . ILE A 1 404 ? -71.220 12.525 79.643 1.00 93.25 404 ILE A O 1
ATOM 3164 N N . THR A 1 405 ? -72.221 14.391 78.900 1.00 92.50 405 THR A N 1
ATOM 3165 C CA . THR A 1 405 ? -73.509 14.123 79.559 1.00 92.50 405 THR A CA 1
ATOM 3166 C C . THR A 1 405 ? -74.606 13.946 78.515 1.00 92.50 405 THR A C 1
ATOM 3168 O O . THR A 1 405 ? -74.853 14.858 77.731 1.00 92.50 405 THR A O 1
ATOM 3171 N N . VAL A 1 406 ? -75.278 12.797 78.509 1.00 91.69 406 VAL A N 1
ATOM 3172 C CA . VAL A 1 406 ? -76.480 12.572 77.695 1.00 91.69 406 VAL A CA 1
ATOM 3173 C C . VAL A 1 406 ? -77.692 13.117 78.455 1.00 91.69 406 VAL A C 1
ATOM 3175 O O . VA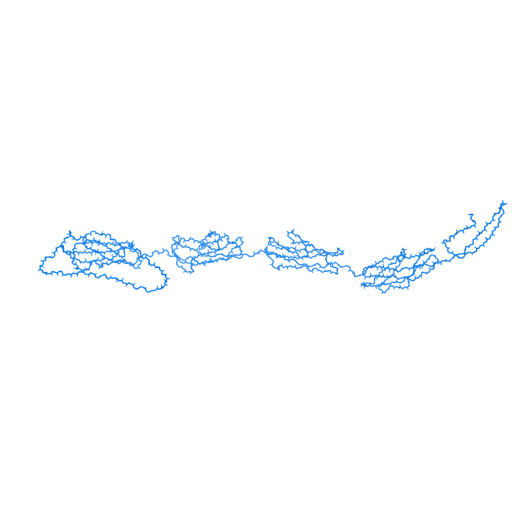L A 1 406 ? -77.856 12.818 79.641 1.00 91.69 406 VAL A O 1
ATOM 3178 N N . SER A 1 407 ? -78.467 13.977 77.782 1.00 87.75 407 SER A N 1
ATOM 3179 C CA . SER A 1 407 ? -79.710 14.586 78.281 1.00 87.75 407 SER A CA 1
ATOM 3180 C C . SER A 1 407 ? -80.749 14.677 77.156 1.00 87.75 407 SER A C 1
ATOM 3182 O O . SER A 1 407 ? -80.899 15.722 76.523 1.00 87.75 407 SER A O 1
ATOM 3184 N N . ASN A 1 408 ? -81.476 13.595 76.890 1.00 78.06 408 ASN A N 1
ATOM 3185 C CA . ASN A 1 408 ? -82.521 13.507 75.860 1.00 78.06 408 ASN A CA 1
ATOM 3186 C C . ASN A 1 408 ? -83.871 14.115 76.278 1.00 78.06 408 ASN A C 1
ATOM 3188 O O . ASN A 1 408 ? -84.797 14.199 75.467 1.00 78.06 408 ASN A O 1
ATOM 3192 N N . THR A 1 409 ? -83.999 14.571 77.523 1.00 68.81 409 THR A N 1
ATOM 3193 C CA . THR A 1 409 ? -85.132 15.398 77.951 1.00 68.81 409 THR A CA 1
ATOM 3194 C C . THR A 1 409 ? -85.108 16.766 77.255 1.00 68.81 409 THR A C 1
ATOM 3196 O O . THR A 1 409 ? -84.163 17.541 77.395 1.00 68.81 409 THR A O 1
ATOM 3199 N N . LEU A 1 410 ? -86.161 17.076 76.487 1.00 56.06 410 LEU A N 1
ATOM 3200 C CA . LEU A 1 410 ? -86.404 18.433 75.983 1.00 56.06 410 LEU A CA 1
ATOM 3201 C C . LEU A 1 410 ? -86.443 19.400 77.181 1.00 56.06 410 LEU A C 1
ATOM 3203 O O . LEU A 1 410 ? -87.089 19.068 78.182 1.00 56.06 410 LEU A O 1
ATOM 3207 N N . PRO A 1 411 ? -85.799 20.582 77.120 1.00 49.03 411 PRO A N 1
ATOM 3208 C CA . PRO A 1 411 ? -85.989 21.580 78.161 1.00 49.03 411 PRO A CA 1
ATOM 3209 C C . PRO A 1 411 ? -87.486 21.891 78.266 1.00 49.03 411 PRO A C 1
ATOM 3211 O O . PRO A 1 411 ? -88.150 22.094 77.250 1.00 49.03 411 PRO A O 1
ATOM 3214 N N . LEU A 1 412 ? -88.014 21.899 79.494 1.00 41.81 412 LEU A N 1
ATOM 3215 C CA . LEU A 1 412 ? -89.344 22.435 79.783 1.00 41.81 412 LEU A CA 1
ATOM 3216 C C . LEU A 1 412 ? -89.436 23.830 79.151 1.00 41.81 412 LEU A C 1
ATOM 3218 O O . LEU A 1 412 ? -88.665 24.719 79.517 1.00 41.81 412 LEU A O 1
ATOM 3222 N N . GLU A 1 413 ? -90.348 24.003 78.192 1.00 38.88 413 GLU A N 1
ATOM 3223 C CA . GLU A 1 413 ? -90.704 25.313 77.650 1.00 38.88 413 GLU A CA 1
ATOM 3224 C C . GLU A 1 413 ? -91.100 26.230 78.813 1.00 38.88 413 GLU A C 1
ATOM 3226 O O . GLU A 1 413 ? -92.118 26.020 79.472 1.00 38.88 413 GLU A O 1
ATOM 3231 N N . SER A 1 414 ? -90.302 27.265 79.069 1.00 35.69 414 SER A N 1
ATOM 3232 C CA . SER A 1 414 ? -90.819 28.485 79.675 1.00 35.69 414 SER A CA 1
ATOM 3233 C C . SER A 1 414 ? -91.335 29.368 78.542 1.00 35.69 414 SER A C 1
ATOM 3235 O O . SER A 1 414 ? -90.553 29.854 77.723 1.00 35.69 414 SER A O 1
ATOM 3237 N N . GLU A 1 415 ? -92.652 29.542 78.486 1.00 40.97 415 GLU A N 1
ATOM 3238 C CA . GLU A 1 415 ? -93.324 30.543 77.660 1.00 40.97 415 GLU A CA 1
ATOM 3239 C C . GLU A 1 415 ? -92.726 31.942 77.921 1.00 40.97 415 GLU A C 1
ATOM 3241 O O . GLU A 1 415 ? -92.885 32.468 79.014 1.00 40.97 415 GLU A O 1
ATOM 3246 N N . GLU A 1 416 ? -92.034 32.546 76.944 1.00 37.81 416 GLU A N 1
ATOM 3247 C CA . GLU A 1 416 ? -92.332 33.906 76.449 1.00 37.81 416 GLU A CA 1
ATOM 3248 C C . GLU A 1 416 ? -91.404 34.366 75.298 1.00 37.81 416 GLU A C 1
ATOM 3250 O O . GLU A 1 416 ? -90.210 34.604 75.444 1.00 37.81 416 GLU A O 1
ATOM 3255 N N . SER A 1 417 ? -92.052 34.624 74.159 1.00 34.16 417 SER A N 1
ATOM 3256 C CA . SER A 1 417 ? -91.703 35.571 73.086 1.00 34.16 417 SER A CA 1
ATOM 3257 C C . SER A 1 417 ? -90.587 35.264 72.054 1.00 34.16 417 SER A C 1
ATOM 3259 O O . SER A 1 417 ? -89.400 35.491 72.234 1.00 34.16 417 SER A O 1
ATOM 3261 N N . GLN A 1 418 ? -91.083 34.841 70.883 1.00 33.28 418 GLN A N 1
ATOM 3262 C CA . GLN A 1 418 ? -90.897 35.419 69.536 1.00 33.28 418 GLN A CA 1
ATOM 3263 C C . GLN A 1 418 ? -89.492 35.547 68.891 1.00 33.28 418 GLN A C 1
ATOM 3265 O O . GLN A 1 418 ? -88.695 36.402 69.244 1.00 33.28 418 GLN A O 1
ATOM 3270 N N . LYS A 1 419 ? -89.318 34.774 67.794 1.00 36.38 419 LYS A N 1
ATOM 3271 C CA . LYS A 1 419 ? -88.929 35.195 66.414 1.00 36.38 419 LYS A CA 1
ATOM 3272 C C . LYS A 1 419 ? -87.937 36.382 66.318 1.00 36.38 419 LYS A C 1
ATOM 3274 O O . LYS A 1 419 ? -88.282 37.490 66.687 1.00 36.38 419 LYS A O 1
ATOM 3279 N N . THR A 1 420 ? -86.753 36.290 65.703 1.00 31.16 420 THR A N 1
ATOM 3280 C CA . THR A 1 420 ? -86.422 35.698 64.390 1.00 31.16 420 THR A CA 1
ATOM 3281 C C . THR A 1 420 ? -84.903 35.669 64.137 1.00 31.16 420 THR A C 1
ATOM 3283 O O . THR A 1 420 ? -84.178 36.555 64.576 1.00 31.16 420 THR A O 1
ATOM 3286 N N . SER A 1 421 ? -84.508 34.749 63.247 1.00 30.83 421 SER A N 1
ATOM 3287 C CA . SER A 1 421 ? -83.293 34.699 62.408 1.00 30.83 421 SER A CA 1
ATOM 3288 C C . SER A 1 421 ? -82.028 34.064 63.003 1.00 30.83 421 SER A C 1
ATOM 3290 O O . SER A 1 421 ? -81.243 34.691 63.702 1.00 30.83 421 SER A O 1
ATOM 3292 N N . PHE A 1 422 ? -81.811 32.798 62.633 1.00 32.22 422 PHE A N 1
ATOM 3293 C CA . PHE A 1 422 ? -80.503 32.150 62.647 1.00 32.22 422 PHE A CA 1
ATOM 3294 C C . PHE A 1 422 ? -79.861 32.307 61.263 1.00 32.22 422 PHE A C 1
ATOM 3296 O O . PHE A 1 422 ? -80.377 31.798 60.270 1.00 32.22 422 PHE A O 1
ATOM 3303 N N . THR A 1 423 ? -78.712 32.969 61.218 1.00 29.11 423 THR A N 1
ATOM 3304 C CA . THR A 1 423 ? -77.681 32.784 60.191 1.00 29.11 423 THR A CA 1
ATOM 3305 C C . THR A 1 423 ? -76.462 32.199 60.892 1.00 29.11 423 THR A C 1
ATOM 3307 O O . THR A 1 423 ? -75.886 32.859 61.755 1.00 29.11 423 THR A O 1
ATOM 3310 N N . LEU A 1 424 ? -76.079 30.966 60.555 1.00 31.19 424 LEU A N 1
ATOM 3311 C CA . LEU A 1 424 ? -74.804 30.378 60.979 1.00 31.19 424 LEU A CA 1
ATOM 3312 C C . LEU A 1 424 ? -73.691 30.841 60.018 1.00 31.19 424 LEU A C 1
ATOM 3314 O O . LEU A 1 424 ? -73.870 30.713 58.804 1.00 31.19 424 LEU A O 1
ATOM 3318 N N . PRO A 1 425 ? -72.553 31.365 60.511 1.00 32.00 425 PRO A N 1
ATOM 3319 C CA . PRO A 1 425 ? -71.413 31.683 59.666 1.00 32.00 425 PRO A CA 1
ATOM 3320 C C . PRO A 1 425 ? -70.610 30.411 59.362 1.00 32.00 425 PRO A C 1
ATOM 3322 O O . PRO A 1 425 ? -70.224 29.665 60.260 1.00 32.00 425 PRO A O 1
ATOM 3325 N N . ILE A 1 426 ? -70.333 30.185 58.079 1.00 29.19 426 ILE A N 1
ATOM 3326 C CA . ILE A 1 426 ? -69.357 29.200 57.606 1.00 29.19 426 ILE A CA 1
ATOM 3327 C C . ILE A 1 426 ? -67.966 29.804 57.840 1.00 29.19 426 ILE A C 1
ATOM 3329 O O . ILE A 1 426 ? -67.600 30.773 57.176 1.00 29.19 426 ILE A O 1
ATOM 3333 N N . PHE A 1 427 ? -67.185 29.252 58.770 1.00 28.97 427 PHE A N 1
ATOM 3334 C CA . PHE A 1 427 ? -65.759 29.565 58.886 1.00 28.97 427 PHE A CA 1
ATOM 3335 C C . PHE A 1 427 ? -64.950 28.600 58.012 1.00 28.97 427 PHE A C 1
ATOM 3337 O O . PHE A 1 427 ? -64.810 27.420 58.319 1.00 28.97 427 PHE A O 1
ATOM 3344 N N . ILE A 1 428 ? -64.426 29.128 56.905 1.00 28.31 428 ILE A N 1
ATOM 3345 C CA . ILE A 1 428 ? -63.416 28.492 56.054 1.00 28.31 428 ILE A CA 1
ATOM 3346 C C . ILE A 1 428 ? -62.049 28.775 56.686 1.00 28.31 428 ILE A C 1
ATOM 3348 O O . ILE A 1 428 ? -61.664 29.937 56.816 1.00 28.31 428 ILE A O 1
ATOM 3352 N N . ILE A 1 429 ? -61.306 27.733 57.065 1.00 30.16 429 ILE A N 1
ATOM 3353 C CA . ILE A 1 429 ? -59.898 27.863 57.458 1.00 30.16 429 ILE A CA 1
ATOM 3354 C C . ILE A 1 429 ? -59.041 27.767 56.193 1.00 30.16 429 ILE A C 1
ATOM 3356 O O . ILE A 1 429 ? -58.968 26.727 55.542 1.00 30.16 429 ILE A O 1
ATOM 3360 N N . ILE A 1 430 ? -58.406 28.888 55.852 1.00 29.05 430 ILE A N 1
ATOM 3361 C CA . ILE A 1 430 ? -57.378 29.013 54.818 1.00 29.05 430 ILE A CA 1
ATOM 3362 C C . ILE A 1 430 ? -56.040 28.614 55.447 1.00 29.05 430 ILE A C 1
ATOM 3364 O O . ILE A 1 430 ? -55.577 29.275 56.376 1.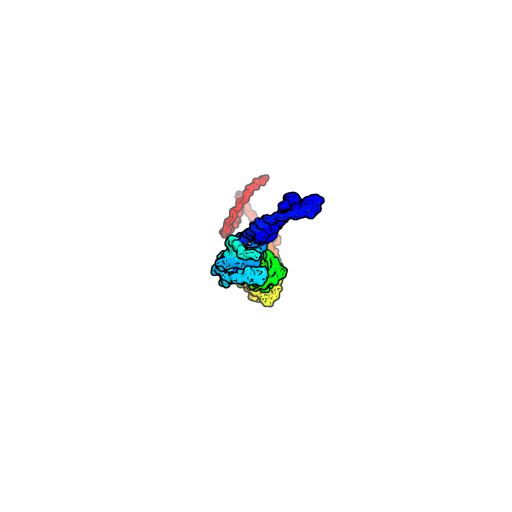00 29.05 430 ILE A O 1
ATOM 3368 N N . VAL A 1 431 ? -55.395 27.572 54.920 1.00 30.14 431 VAL A N 1
ATOM 3369 C CA . VAL A 1 431 ? -53.971 27.304 55.167 1.00 30.14 431 VAL A CA 1
ATOM 3370 C C . VAL A 1 431 ? -53.181 27.872 53.992 1.00 30.14 431 VAL A C 1
ATOM 3372 O O . VAL A 1 431 ? -53.316 27.428 52.854 1.00 30.14 431 VAL A O 1
ATOM 3375 N N . ILE A 1 432 ? -52.379 28.895 54.283 1.00 30.27 432 ILE A N 1
ATOM 3376 C CA . ILE A 1 432 ? -51.407 29.492 53.368 1.00 30.27 432 ILE A CA 1
ATOM 3377 C C . ILE A 1 432 ? -50.197 28.556 53.311 1.00 30.27 432 ILE A C 1
ATOM 3379 O O . ILE A 1 432 ? -49.493 28.410 54.309 1.00 30.27 432 ILE A O 1
ATOM 3383 N N . LEU A 1 433 ? -49.926 27.966 52.145 1.00 30.92 433 LEU A N 1
ATOM 3384 C CA . LEU A 1 433 ? -48.609 27.420 51.822 1.00 30.92 433 LEU A CA 1
ATOM 3385 C C . LEU A 1 433 ? -47.956 28.320 50.769 1.00 30.92 433 LEU A C 1
ATOM 3387 O O . LEU A 1 433 ? -48.493 28.545 49.685 1.00 30.92 433 LEU A O 1
ATOM 3391 N N . ILE A 1 434 ? -46.807 28.875 51.135 1.00 32.69 434 ILE A N 1
ATOM 3392 C CA . ILE A 1 434 ? -45.936 29.680 50.284 1.00 32.69 434 ILE A CA 1
ATOM 3393 C C . ILE A 1 434 ? -45.150 28.722 49.382 1.00 32.69 434 ILE A C 1
ATOM 3395 O O . ILE A 1 434 ? -44.469 27.842 49.899 1.00 32.69 434 ILE A O 1
ATOM 3399 N N . GLY A 1 435 ? -45.169 28.943 48.063 1.00 29.59 435 GLY A N 1
ATOM 3400 C CA . GLY A 1 435 ? -44.078 28.494 47.191 1.00 29.59 435 GLY A CA 1
ATOM 3401 C C . GLY A 1 435 ? -44.463 27.993 45.799 1.00 29.59 435 GLY A C 1
ATOM 3402 O O . GLY A 1 435 ? -44.945 26.881 45.651 1.00 29.59 435 GLY A O 1
ATOM 3403 N N . ALA A 1 436 ? -44.078 28.793 44.800 1.00 31.64 436 ALA A N 1
ATOM 3404 C CA . ALA A 1 436 ? -43.858 28.468 43.386 1.00 31.64 436 ALA A CA 1
ATOM 3405 C C . ALA A 1 436 ? -45.071 28.435 42.428 1.00 31.64 436 ALA A C 1
ATOM 3407 O O . ALA A 1 436 ? -45.843 27.492 42.310 1.00 31.64 436 ALA A O 1
ATOM 3408 N N . ILE A 1 437 ? -45.128 29.533 41.677 1.00 32.88 437 ILE A N 1
ATOM 3409 C CA . ILE A 1 437 ? -45.967 29.884 40.535 1.00 32.88 437 ILE A CA 1
ATOM 3410 C C . ILE A 1 437 ? -45.832 28.877 39.381 1.00 32.88 437 ILE A C 1
ATOM 3412 O O . ILE A 1 437 ? -44.731 28.615 38.904 1.00 32.88 437 ILE A O 1
ATOM 3416 N N . THR A 1 438 ? -46.961 28.448 38.818 1.00 29.38 438 THR A N 1
ATOM 3417 C CA . THR A 1 438 ? -47.099 28.227 37.368 1.00 29.38 438 THR A CA 1
ATOM 3418 C C . THR A 1 438 ? -48.490 28.685 36.934 1.00 29.38 438 THR A C 1
ATOM 3420 O O . THR A 1 438 ? -49.509 28.237 37.451 1.00 29.38 438 THR A O 1
ATOM 3423 N N . VAL A 1 439 ? -48.522 29.663 36.028 1.00 29.77 439 VAL A N 1
ATOM 3424 C CA . VAL A 1 439 ? -49.735 30.297 35.500 1.00 29.77 439 VAL A CA 1
ATOM 3425 C C . VAL A 1 439 ? -50.233 29.489 34.303 1.00 29.77 439 VAL A C 1
ATOM 3427 O O . VAL A 1 439 ? -49.524 29.396 33.306 1.00 29.77 439 VAL A O 1
ATOM 3430 N N . ILE A 1 440 ? -51.463 28.973 34.362 1.00 31.06 440 ILE A N 1
ATOM 3431 C CA . ILE A 1 440 ? -52.248 28.590 33.177 1.00 31.06 440 ILE A CA 1
ATOM 3432 C C . ILE A 1 440 ? -53.690 29.077 33.407 1.00 31.06 440 ILE A C 1
ATOM 3434 O O . ILE A 1 440 ? -54.327 28.618 34.355 1.00 31.06 440 ILE A O 1
ATOM 3438 N N . PRO A 1 441 ? -54.237 30.008 32.602 1.00 32.06 441 PRO A N 1
ATOM 3439 C CA . PRO A 1 441 ? -55.628 30.424 32.733 1.00 32.06 441 PRO A CA 1
ATOM 3440 C C . PRO A 1 441 ? -56.540 29.443 31.982 1.00 32.06 441 PRO A C 1
ATOM 3442 O O . PRO A 1 441 ? -56.416 29.288 30.769 1.00 32.06 441 PRO A O 1
ATOM 3445 N N . ILE A 1 442 ? -57.488 28.813 32.681 1.00 29.61 442 ILE A N 1
ATOM 3446 C CA . ILE A 1 442 ? -58.629 28.136 32.048 1.00 29.61 442 ILE A CA 1
ATOM 3447 C C . ILE A 1 442 ? -59.892 28.944 32.342 1.00 29.61 442 ILE A C 1
ATOM 3449 O O . ILE A 1 442 ? -60.290 29.15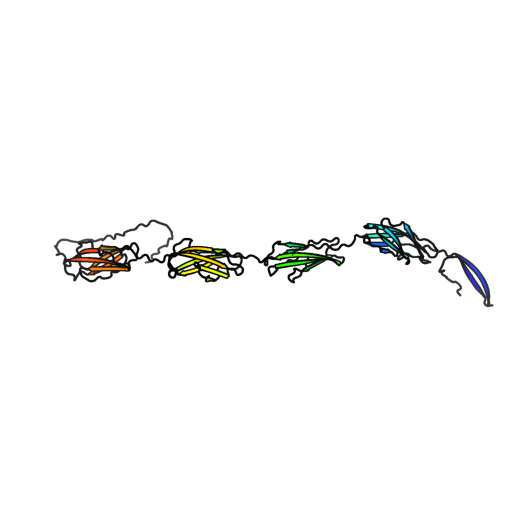3 33.486 1.00 29.61 442 ILE A O 1
ATOM 3453 N N . ILE A 1 443 ? -60.481 29.424 31.251 1.00 31.59 443 ILE A N 1
ATOM 3454 C CA . ILE A 1 443 ? -61.719 30.189 31.155 1.00 31.59 443 ILE A CA 1
ATOM 3455 C C . ILE A 1 443 ? -62.899 29.298 31.572 1.00 31.59 443 ILE A C 1
ATOM 3457 O O . ILE A 1 443 ? -63.137 28.255 30.967 1.00 31.59 443 ILE A O 1
ATOM 3461 N N . TYR A 1 444 ? -63.666 29.737 32.572 1.00 28.16 444 TYR A N 1
ATOM 3462 C CA . TYR A 1 444 ? -64.990 29.197 32.885 1.00 28.16 444 TYR A CA 1
ATOM 3463 C C . TYR A 1 444 ? -66.033 29.859 31.971 1.00 28.16 444 TYR A C 1
ATOM 3465 O O . TYR A 1 444 ? -66.225 31.073 32.028 1.00 28.16 444 TYR A O 1
ATOM 3473 N N . ILE A 1 445 ? -66.739 29.066 31.159 1.00 34.94 445 ILE A N 1
ATOM 3474 C CA . ILE A 1 445 ? -68.039 29.448 30.592 1.00 34.94 445 ILE A CA 1
ATOM 3475 C C . ILE A 1 445 ? -69.101 28.650 31.343 1.00 34.94 445 ILE A C 1
ATOM 3477 O O . ILE A 1 445 ? -69.231 27.440 31.175 1.00 34.94 445 ILE A O 1
ATOM 3481 N N . ILE A 1 446 ? -69.852 29.362 32.178 1.00 31.50 446 ILE A N 1
ATOM 3482 C CA . ILE A 1 446 ? -71.113 28.913 32.763 1.00 31.50 446 ILE A CA 1
ATOM 3483 C C . ILE A 1 446 ? -72.163 28.950 31.648 1.00 31.50 446 ILE A C 1
ATOM 3485 O O . ILE A 1 446 ? -72.348 29.988 31.008 1.00 31.50 446 ILE A O 1
ATOM 3489 N N . LYS A 1 447 ? -72.868 27.840 31.426 1.00 30.94 447 LYS A N 1
ATOM 3490 C CA . LYS A 1 447 ? -74.147 27.833 30.712 1.00 30.94 447 LYS A CA 1
ATOM 3491 C C . LYS A 1 447 ? -75.222 27.332 31.671 1.00 30.94 447 LYS A C 1
ATOM 3493 O O . LYS A 1 447 ? -75.049 26.283 32.284 1.00 30.94 447 LYS A O 1
ATOM 3498 N N . VAL A 1 448 ? -76.250 28.169 31.802 1.00 40.22 448 VAL A N 1
ATOM 3499 C CA . VAL A 1 448 ? -77.526 27.949 32.498 1.00 40.22 448 VAL A CA 1
ATOM 3500 C C . VAL A 1 448 ? -78.229 26.712 31.961 1.00 40.22 448 VAL A C 1
ATOM 3502 O O . VAL A 1 448 ? -78.169 26.519 30.722 1.00 40.22 448 VAL A O 1
#

Mean predicted aligned error: 17.5 Å

Radius of gyration: 65.86 Å; Cα contacts (8 Å, |Δi|>4): 1004; chains: 1; bounding box: 138×50×187 Å

Nearest PDB structures (foldseek):
  4aqo-assembly1_A  TM=9.444E-01  e=1.163E-05  Hathewaya histolytica
  2y72-assembly2_B  TM=9.307E-01  e=9.210E-06  Hathewaya histolytica
  6aem-assembly2_B  TM=9.380E-01  e=1.277E-05  Vibrio anguillarum
  4l9d-assembly2_B  TM=9.311E-01  e=2.036E-05  Vibrio cholerae M66-2
  4u6t-assembly1_A  TM=9.151E-01  e=2.342E-05  Hathewaya histolytica

Solvent-accessible surface area (backbone atoms only — not comparable to full-atom values): 26229 Å² total; per-residue (Å²): 141,60,100,73,80,87,85,83,78,78,63,61,46,82,44,73,50,73,53,73,52,65,52,99,87,72,55,71,54,73,50,74,47,81,42,80,44,75,80,64,57,26,48,41,47,70,44,78,51,74,42,40,35,67,38,65,46,79,39,68,73,67,76,77,35,52,42,91,64,64,48,76,65,48,74,46,80,78,42,75,48,86,56,40,48,79,48,73,48,98,85,72,33,37,34,43,36,49,31,86,79,42,65,48,80,41,43,34,30,32,31,36,22,28,76,85,71,37,61,26,50,74,22,45,37,43,35,40,28,36,74,71,91,70,58,38,49,46,39,70,52,62,36,64,88,77,36,30,36,82,38,71,34,40,37,36,67,63,50,49,51,94,89,42,76,75,47,38,43,35,36,53,57,79,85,52,70,45,62,56,70,60,43,74,48,66,49,89,60,56,45,77,27,55,29,35,41,37,37,28,30,84,87,70,35,56,28,69,31,75,48,79,46,63,32,36,68,64,86,56,66,33,46,51,49,74,71,31,71,55,72,72,35,77,44,56,47,72,42,72,34,31,29,42,35,51,49,91,45,66,50,59,28,34,34,40,29,50,66,92,54,69,77,42,84,40,79,39,41,55,67,39,73,47,81,45,61,47,75,81,51,76,68,43,83,46,39,43,38,36,33,25,28,41,87,84,39,64,21,69,78,38,74,39,41,33,32,38,53,69,74,77,79,78,80,90,73,67,28,43,50,49,75,70,29,72,56,72,66,43,76,44,56,43,75,43,71,36,32,29,43,34,52,47,97,88,58,58,61,66,38,30,34,38,27,53,66,91,51,72,77,40,79,44,53,49,40,46,56,33,44,44,80,46,74,40,73,89,51,77,72,42,82,47,40,42,37,40,34,21,30,43,84,83,51,59,19,71,76,40,73,43,44,31,29,40,53,72,70,74,78,81,82,75,92,78,82,80,90,85,85,90,80,84,82,85,84,80,84,83,83,88,79,90,82,85,91,80,92,76,93,78,85,84,80,90,78,133

Sequence (448 aa):
TDRNATHSYADDGIYNVALTVTDNSGLSNSTYKSINVSNTPPVAVDDKISTLTDTPVEINVTANDYDRDGIIANISIIENTSHGNLSINPNGLVVYSPEHGFTGEDQFIYIAIDDDNASSNQATVLIEVGSPIKPPRCSFSYTPQNPTTEDVIQFHDTSTDDKGIVSWHWDFGDGNISEDKDPPHRYKTAGTYTVTLRVEDSDGLNDTASKNIIVRERDHPVYVEIEYPQNNSVINGTIEIRGKASSDKPIQKVEIKFDSGSWITIAGSEEWSYLWDTTKVSNGLHTIYVRGYNGYSYSDIESVQVTVNNVIIKENQPPVVEISYPPPGLQVSGVVHIIGTAYDSDGEMQKVEIKIDNNSWITVNGRKTWEYSWNTSDISEGIHHIYARSYDGVDYSSIVNIQITVSNTLPLESEESQKTSFTLPIFIIIVILIGAITVIPIIYIIKV

pLDDT: mean 87.59, std 18.2, range [28.16, 98.88]